Protein 1YDW (pdb70)

Structure (mmCIF, N/CA/C/O backbone):
data_1YDW
#
_entry.id   1YDW
#
_cell.length_a   58.197
_cell.length_b   107.663
_cell.length_c   129.748
_cell.angle_alpha   90.00
_cell.angle_beta   90.00
_cell.angle_gamma   90.00
#
_symmetry.space_group_name_H-M   'P 21 21 21'
#
loop_
_entity.id
_entity.type
_entity.pdbx_description
1 polymer 'AX110P-like protein'
2 water water
#
loop_
_atom_site.group_PDB
_atom_site.id
_atom_site.type_symbol
_atom_site.label_atom_id
_atom_site.label_alt_id
_atom_site.label_comp_id
_atom_site.label_asym_id
_atom_site.label_entity_id
_atom_site.label_seq_id
_atom_site.pdbx_PDB_ins_code
_atom_site.Cartn_x
_atom_site.Cartn_y
_atom_site.Cartn_z
_atom_site.occupancy
_atom_site.B_iso_or_equiv
_atom_site.auth_seq_id
_atom_site.auth_comp_id
_atom_site.auth_asym_id
_atom_site.auth_atom_id
_atom_site.pdbx_PDB_model_num
ATOM 1 N N . GLN A 1 6 ? 7.004 27.121 7.469 1.00 48.74 6 GLN A N 1
ATOM 2 C CA . GLN A 1 6 ? 8.125 26.477 6.715 1.00 48.82 6 GLN A CA 1
ATOM 3 C C . GLN A 1 6 ? 8.012 24.951 6.626 1.00 47.30 6 GLN A C 1
ATOM 4 O O . GLN A 1 6 ? 8.155 24.381 5.535 1.00 47.21 6 GLN A O 1
ATOM 10 N N . ILE A 1 7 ? 7.786 24.282 7.760 1.00 45.69 7 ILE A N 1
ATOM 11 C CA . ILE A 1 7 ? 7.482 22.813 7.754 1.00 45.50 7 ILE A CA 1
ATOM 12 C C . ILE A 1 7 ? 5.964 22.587 7.589 1.00 44.71 7 ILE A C 1
ATOM 13 O O . ILE A 1 7 ? 5.134 23.228 8.262 1.00 42.84 7 ILE A O 1
ATOM 18 N N . ARG A 1 8 ? 5.637 21.711 6.637 1.00 44.69 8 ARG A N 1
ATOM 19 C CA . ARG A 1 8 ? 4.311 21.642 6.019 1.00 44.29 8 ARG A CA 1
ATOM 20 C C . ARG A 1 8 ? 3.587 20.526 6.696 1.00 40.73 8 ARG A C 1
ATOM 21 O O . ARG A 1 8 ? 3.979 19.360 6.557 1.00 40.95 8 ARG A O 1
ATOM 29 N N . ILE A 1 9 ? 2.570 20.867 7.477 1.00 38.36 9 ILE A N 1
ATOM 30 C CA . ILE A 1 9 ? 1.966 19.846 8.356 1.00 38.14 9 ILE A CA 1
ATOM 31 C C . ILE A 1 9 ? 0.532 19.501 8.010 1.00 37.92 9 ILE A C 1
ATOM 32 O O . ILE A 1 9 ? -0.301 20.383 7.689 1.00 36.82 9 ILE A O 1
ATOM 37 N N . GLY A 1 10 ? 0.260 18.202 8.078 1.00 38.11 10 GLY A N 1
ATOM 38 C CA . GLY A 1 10 ? -1.057 17.684 7.770 1.00 38.49 10 GLY A CA 1
ATOM 39 C C . GLY A 1 10 ? -1.773 17.073 8.952 1.00 38.72 10 GLY A C 1
ATOM 40 O O . GLY A 1 10 ? -1.298 16.097 9.536 1.00 41.91 10 GLY A O 1
ATOM 41 N N . VAL A 1 11 ? -2.938 17.620 9.266 1.00 35.87 11 VAL A N 1
ATOM 42 C CA . VAL A 1 11 ? -3.801 17.086 10.323 1.00 32.91 11 VAL A CA 1
ATOM 43 C C . VAL A 1 11 ? -4.596 15.877 9.841 1.00 32.31 11 VAL A C 1
ATOM 44 O O . VAL A 1 11 ? -5.686 15.999 9.277 1.00 31.95 11 VAL A O 1
ATOM 56 N N . GLY A 1 13 ? -7.228 13.857 10.554 1.00 38.01 13 GLY A N 1
ATOM 57 C CA . GLY A 1 13 ? -8.370 13.525 11.411 1.00 37.76 13 GLY A CA 1
ATOM 58 C C . GLY A 1 13 ? -8.865 14.795 12.037 1.00 37.53 13 GLY A C 1
ATOM 59 O O . GLY A 1 13 ? -8.081 15.633 12.470 1.00 38.07 13 GLY A O 1
ATOM 60 N N . CYS A 1 14 ? -10.165 14.976 12.057 1.00 37.84 14 CYS A N 1
ATOM 61 C CA . CYS A 1 14 ? -10.678 16.234 12.555 1.00 40.26 14 CYS A CA 1
ATOM 62 C C . CYS A 1 14 ? -11.188 16.077 13.992 1.00 39.84 14 CYS A C 1
ATOM 63 O O . CYS A 1 14 ? -12.381 16.137 14.258 1.00 39.50 14 CYS A O 1
ATOM 66 N N . ALA A 1 15 ? -10.232 15.826 14.896 1.00 38.63 15 ALA A N 1
ATOM 67 C CA . ALA A 1 15 ? -10.447 15.647 16.324 1.00 34.58 15 ALA A CA 1
ATOM 68 C C . ALA A 1 15 ? -10.690 16.999 17.014 1.00 32.88 15 ALA A C 1
ATOM 69 O O . ALA A 1 15 ? -10.118 18.027 16.647 1.00 33.19 15 ALA A O 1
ATOM 71 N N . ASP A 1 16 ? -11.526 17.003 18.032 1.00 31.12 16 ASP A N 1
ATOM 72 C CA . ASP A 1 16 ? -11.655 18.214 18.845 1.00 30.87 16 ASP A CA 1
ATOM 73 C C . ASP A 1 16 ? -10.276 18.661 19.389 1.00 28.95 16 ASP A C 1
ATOM 74 O O . ASP A 1 16 ? -9.988 19.847 19.531 1.00 26.48 16 ASP A O 1
ATOM 79 N N . ILE A 1 17 ? -9.402 17.709 19.667 1.00 30.33 17 ILE A N 1
ATOM 80 C CA . ILE A 1 17 ? -8.076 18.143 20.110 1.00 32.73 17 ILE A CA 1
ATOM 81 C C . ILE A 1 17 ? -7.231 18.781 19.022 1.00 33.67 17 ILE A C 1
ATOM 82 O O . ILE A 1 17 ? -6.275 19.491 19.325 1.00 37.04 17 ILE A O 1
ATOM 87 N N . ALA A 1 18 ? -7.602 18.605 17.761 1.00 34.13 18 ALA A N 1
ATOM 88 C CA . ALA A 1 18 ? -6.854 19.275 16.691 1.00 33.26 18 ALA A CA 1
ATOM 89 C C . ALA A 1 18 ? -7.061 20.768 16.702 1.00 31.84 18 ALA A C 1
ATOM 90 O O . ALA A 1 18 ? -6.276 21.497 16.087 1.00 33.13 18 ALA A O 1
ATOM 92 N N . ARG A 1 19 ? -8.118 21.237 17.361 1.00 28.72 19 ARG A N 1
ATOM 93 C CA . ARG A 1 19 ? -8.347 22.671 17.415 1.00 29.88 19 ARG A CA 1
ATOM 94 C C . ARG A 1 19 ? -7.244 23.398 18.197 1.00 31.33 19 ARG A C 1
ATOM 95 O O . ARG A 1 19 ? -6.909 24.537 17.889 1.00 34.99 19 ARG A O 1
ATOM 103 N N . LYS A 1 20 ? -6.696 22.776 19.233 1.00 30.33 20 LYS A N 1
ATOM 104 C CA . LYS A 1 20 ? -5.666 23.459 20.043 1.00 29.39 20 LYS A CA 1
ATOM 105 C C . LYS A 1 20 ? -4.311 23.168 19.407 1.00 27.23 20 LYS A C 1
ATOM 106 O O . LYS A 1 20 ? -3.408 24.015 19.399 1.00 24.03 20 LYS A O 1
ATOM 112 N N . VAL A 1 21 ? -4.168 21.982 18.826 1.00 25.97 21 VAL A N 1
ATOM 113 C CA . VAL A 1 21 ? -2.942 21.782 18.067 1.00 27.51 21 VAL A CA 1
ATOM 114 C C . VAL A 1 21 ? -2.770 22.642 16.780 1.00 28.14 21 VAL A C 1
ATOM 115 O O . VAL A 1 21 ? -1.652 23.016 16.459 1.00 28.93 21 VAL A O 1
ATOM 119 N N . SER A 1 22 ? -3.853 22.997 16.097 1.00 27.81 22 SER A N 1
ATOM 120 C CA . SER A 1 22 ? -3.767 23.899 14.938 1.00 27.94 22 SER A CA 1
ATOM 121 C C . SER A 1 22 ? -3.195 25.215 15.360 1.00 31.25 22 SER A C 1
ATOM 122 O O . SER A 1 22 ? -2.259 25.730 14.689 1.00 33.77 22 SER A O 1
ATOM 125 N N . ARG A 1 23 ? -3.719 25.759 16.475 1.00 31.50 23 ARG A N 1
ATOM 126 C CA . ARG A 1 23 ? -3.068 26.910 17.122 1.00 31.88 23 ARG A CA 1
ATOM 127 C C . ARG A 1 23 ? -1.580 26.655 17.473 1.00 30.41 23 ARG A C 1
ATOM 128 O O . ARG A 1 23 ? -0.744 27.552 17.311 1.00 27.34 23 ARG A O 1
ATOM 136 N N . ALA A 1 24 ? -1.251 25.438 17.918 1.00 32.80 24 ALA A N 1
ATOM 137 C CA . ALA A 1 24 ? 0.160 25.116 18.257 1.00 35.16 24 ALA A CA 1
ATOM 138 C C . ALA A 1 24 ? 0.975 25.368 16.996 1.00 37.09 24 ALA A C 1
ATOM 139 O O . ALA A 1 24 ? 1.710 26.334 16.916 1.00 39.12 24 ALA A O 1
ATOM 141 N N . ILE A 1 25 ? 0.794 24.495 16.007 1.00 37.71 25 ILE A N 1
ATOM 142 C CA . ILE A 1 25 ? 1.268 24.700 14.655 1.00 36.80 25 ILE A CA 1
ATOM 143 C C . ILE A 1 25 ? 1.258 26.171 14.244 1.00 38.44 25 ILE A C 1
ATOM 144 O O . ILE A 1 25 ? 2.302 26.720 13.935 1.00 38.87 25 ILE A O 1
ATOM 149 N N . HIS A 1 26 ? 0.103 26.824 14.260 1.00 39.58 26 HIS A N 1
ATOM 150 C CA . HIS A 1 26 ? 0.077 28.222 13.854 1.00 41.86 26 HIS A CA 1
ATOM 151 C C . HIS A 1 26 ? 1.229 29.034 14.471 1.00 42.83 26 HIS A C 1
ATOM 152 O O . HIS A 1 26 ? 2.117 29.529 13.772 1.00 43.23 26 HIS A O 1
ATOM 159 N N . LEU A 1 27 ? 1.213 29.120 15.795 1.00 43.84 27 LEU A N 1
ATOM 160 C CA . LEU A 1 27 ? 2.165 29.895 16.584 1.00 42.88 27 LEU A CA 1
ATOM 161 C C . LEU A 1 27 ? 3.612 29.399 16.493 1.00 42.53 27 LEU A C 1
ATOM 162 O O . LEU A 1 27 ? 4.555 30.134 16.802 1.00 42.09 27 LEU A O 1
ATOM 167 N N . ALA A 1 28 ? 3.800 28.149 16.102 1.00 41.96 28 ALA A N 1
ATOM 168 C CA . ALA A 1 28 ? 5.138 27.633 16.007 1.00 43.74 28 ALA A CA 1
ATOM 169 C C . ALA A 1 28 ? 5.780 28.268 14.748 1.00 47.52 28 ALA A C 1
ATOM 170 O O . ALA A 1 28 ? 5.303 28.048 13.613 1.00 50.62 28 ALA A O 1
ATOM 172 N N . PRO A 1 29 ? 6.850 29.072 14.934 1.00 47.91 29 PRO A N 1
ATOM 173 C CA . PRO A 1 29 ? 7.325 29.900 13.813 1.00 47.73 29 PRO A CA 1
ATOM 174 C C . PRO A 1 29 ? 7.938 29.107 12.677 1.00 46.06 29 PRO A C 1
ATOM 175 O O . PRO A 1 29 ? 7.948 29.607 11.564 1.00 47.48 29 PRO A O 1
ATOM 179 N N . ASN A 1 30 ? 8.458 27.909 12.952 1.00 43.68 30 ASN A N 1
ATOM 180 C CA . ASN A 1 30 ? 9.099 27.077 11.912 1.00 40.83 30 ASN A CA 1
ATOM 181 C C . ASN A 1 30 ? 8.150 26.034 11.340 1.00 39.82 30 ASN A C 1
ATOM 182 O O . ASN A 1 30 ? 8.581 24.975 10.873 1.00 37.58 30 ASN A O 1
ATOM 187 N N . ALA A 1 31 ? 6.851 26.314 11.420 1.00 40.64 31 ALA A N 1
ATOM 188 C CA . ALA A 1 31 ? 5.877 25.364 10.924 1.00 40.88 31 ALA A CA 1
ATOM 189 C C . ALA A 1 31 ? 4.641 26.032 10.468 1.00 41.35 31 ALA A C 1
ATOM 190 O O . ALA A 1 31 ? 4.242 27.122 10.945 1.00 40.87 31 ALA A O 1
ATOM 192 N N . THR A 1 32 ? 4.010 25.311 9.557 1.00 42.30 32 THR A N 1
ATOM 193 C CA . THR A 1 32 ? 2.804 25.783 8.918 1.00 42.56 32 THR A CA 1
ATOM 194 C C . THR A 1 32 ? 1.800 24.660 8.709 1.00 40.77 32 THR A C 1
ATOM 195 O O . THR A 1 32 ? 2.158 23.491 8.515 1.00 40.07 32 THR A O 1
ATOM 199 N N . ILE A 1 33 ? 0.539 25.054 8.741 1.00 41.53 33 ILE A N 1
ATOM 200 C CA . ILE A 1 33 ? -0.602 24.162 8.585 1.00 43.32 33 ILE A CA 1
ATOM 201 C C . ILE A 1 33 ? -0.907 24.006 7.049 1.00 45.77 33 ILE A C 1
ATOM 202 O O . ILE A 1 33 ? -1.306 24.940 6.370 1.00 45.73 33 ILE A O 1
ATOM 207 N N . SER A 1 34 ? -0.672 22.829 6.494 1.00 47.17 34 SER A N 1
ATOM 208 C CA . SER A 1 34 ? -0.683 22.703 5.048 1.00 49.12 34 SER A CA 1
ATOM 209 C C . SER A 1 34 ? -1.800 21.815 4.495 1.00 51.10 34 SER A C 1
ATOM 210 O O . SER A 1 34 ? -2.407 22.158 3.489 1.00 52.70 34 SER A O 1
ATOM 213 N N . GLY A 1 35 ? -2.045 20.672 5.137 1.00 50.84 35 GLY A N 1
ATOM 214 C CA . GLY A 1 35 ? -3.171 19.805 4.810 1.00 49.85 35 GLY A CA 1
ATOM 215 C C . GLY A 1 35 ? -3.954 19.382 6.049 1.00 49.29 35 GLY A C 1
ATOM 216 O O . GLY A 1 35 ? -3.413 19.372 7.157 1.00 49.36 35 GLY A O 1
ATOM 217 N N . VAL A 1 36 ? -5.234 19.055 5.857 1.00 48.13 36 VAL A N 1
ATOM 218 C CA . VAL A 1 36 ? -6.131 18.527 6.901 1.00 45.78 36 VAL A CA 1
ATOM 219 C C . VAL A 1 36 ? -7.136 17.620 6.245 1.00 45.59 36 VAL A C 1
ATOM 220 O O . VAL A 1 36 ? -7.921 18.079 5.439 1.00 47.63 36 VAL A O 1
ATOM 224 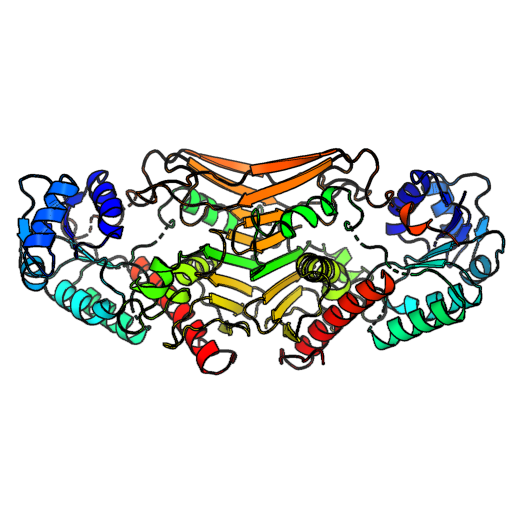N N . ALA A 1 37 ? -7.102 16.334 6.567 1.00 44.66 37 ALA A N 1
ATOM 225 C CA . ALA A 1 37 ? -8.125 15.396 6.101 1.00 43.84 37 ALA A CA 1
ATOM 226 C C . ALA A 1 37 ? -9.150 14.995 7.176 1.00 44.65 37 ALA A C 1
ATOM 227 O O . ALA A 1 37 ? -8.886 15.044 8.385 1.00 46.19 37 ALA A O 1
ATOM 229 N N . SER A 1 38 ? -10.332 14.604 6.710 1.00 43.96 38 SER A N 1
ATOM 230 C CA . SER A 1 38 ? -11.314 13.914 7.526 1.00 41.98 38 SER A CA 1
ATOM 231 C C . SER A 1 38 ? -11.769 12.659 6.774 1.00 43.90 38 SER A C 1
ATOM 232 O O . SER A 1 38 ? -11.343 12.434 5.626 1.00 43.66 38 SER A O 1
ATOM 235 N N . ARG A 1 39 ? -12.613 11.833 7.402 1.00 44.52 39 ARG A N 1
ATOM 236 C CA . ARG A 1 39 ? -13.282 10.758 6.663 1.00 44.97 39 ARG A CA 1
ATOM 237 C C . ARG A 1 39 ? -14.390 11.261 5.689 1.00 45.57 39 ARG A C 1
ATOM 238 O O . ARG A 1 39 ? -14.775 10.537 4.777 1.00 44.89 39 ARG A O 1
ATOM 246 N N . SER A 1 40 ? -14.853 12.498 5.868 1.00 45.76 40 SER A N 1
ATOM 247 C CA . SER A 1 40 ? -15.744 13.151 4.931 1.00 49.19 40 SER A CA 1
ATOM 248 C C . SER A 1 40 ? -15.243 14.571 4.674 1.00 52.80 40 SER A C 1
ATOM 249 O O . SER A 1 40 ? -15.009 15.312 5.657 1.00 54.50 40 SER A O 1
ATOM 252 N N . LEU A 1 41 ? -15.119 15.000 3.404 1.00 53.85 41 LEU A N 1
ATOM 253 C CA . LEU A 1 41 ? -14.685 16.403 3.170 1.00 54.58 41 LEU A CA 1
ATOM 254 C C . LEU A 1 41 ? -15.749 17.417 3.585 1.00 53.94 41 LEU A C 1
ATOM 255 O O . LEU A 1 41 ? -15.480 18.605 3.681 1.00 53.74 41 LEU A O 1
ATOM 260 N N . GLU A 1 42 ? -16.944 16.904 3.839 1.00 53.65 42 GLU A N 1
ATOM 261 C CA . GLU A 1 42 ? -17.988 17.569 4.600 1.00 55.21 42 GLU A CA 1
ATOM 262 C C . GLU A 1 42 ? -17.463 18.367 5.801 1.00 54.09 42 GLU A C 1
ATOM 263 O O . GLU A 1 42 ? -17.404 19.604 5.784 1.00 53.64 42 GLU A O 1
ATOM 269 N N . LYS A 1 43 ? -17.078 17.629 6.845 1.00 53.86 43 LYS A N 1
ATOM 270 C CA . LYS A 1 43 ? -16.574 18.193 8.110 1.00 53.57 43 LYS A CA 1
ATOM 271 C C . LYS A 1 43 ? -15.150 18.764 8.027 1.00 50.99 43 LYS A C 1
ATOM 272 O O . LYS A 1 43 ? -14.816 19.687 8.787 1.00 49.58 43 LYS A O 1
ATOM 278 N N . ALA A 1 44 ? -14.331 18.195 7.128 1.00 49.73 44 ALA A N 1
ATOM 279 C CA . ALA A 1 44 ? -12.986 18.718 6.783 1.00 49.34 44 ALA A CA 1
ATOM 280 C C . ALA A 1 44 ? -12.997 20.178 6.393 1.00 50.68 44 ALA A C 1
ATOM 281 O O . ALA A 1 44 ? -12.153 20.938 6.878 1.00 50.76 44 ALA A O 1
ATOM 283 N N . LYS A 1 45 ? -13.964 20.553 5.539 1.00 51.75 45 LYS A N 1
ATOM 284 C CA . LYS A 1 45 ? -14.227 21.942 5.143 1.00 53.99 45 LYS A CA 1
ATOM 285 C C . LYS A 1 45 ? -14.720 22.798 6.323 1.00 53.22 45 LYS A C 1
ATOM 286 O O . LYS A 1 45 ? -14.260 23.936 6.518 1.00 51.51 45 LYS A O 1
ATOM 292 N N . ALA A 1 46 ? -15.650 22.251 7.108 1.00 54.24 46 ALA A N 1
ATOM 293 C CA . ALA A 1 46 ? -16.172 22.967 8.285 1.00 55.01 46 ALA A CA 1
ATOM 294 C C . ALA A 1 46 ? -15.107 23.115 9.406 1.00 54.68 46 ALA A C 1
ATOM 295 O O . ALA A 1 46 ? -14.984 24.197 10.038 1.00 53.52 46 ALA A O 1
ATOM 297 N N . PHE A 1 47 ? -14.324 22.052 9.625 1.00 53.27 47 PHE A N 1
ATOM 298 C CA . PHE A 1 47 ? -13.195 22.160 10.554 1.00 53.57 47 PHE A CA 1
ATOM 299 C C . PHE A 1 47 ? -12.221 23.274 10.123 1.00 53.32 47 PHE A C 1
ATOM 300 O O . PHE A 1 47 ? -11.909 24.168 10.936 1.00 52.99 47 PHE A O 1
ATOM 308 N N . ALA A 1 48 ? -11.779 23.232 8.855 1.00 52.27 48 ALA A N 1
ATOM 309 C CA . ALA A 1 48 ? -10.933 24.293 8.269 1.00 51.69 48 ALA A CA 1
ATOM 310 C C . ALA A 1 48 ? -11.533 25.681 8.375 1.00 51.79 48 ALA A C 1
ATOM 311 O O . ALA A 1 48 ? -10.815 26.632 8.670 1.00 50.67 48 ALA A O 1
ATOM 313 N N . THR A 1 49 ? -12.844 25.799 8.140 1.00 53.28 49 THR A N 1
ATOM 314 C CA . THR A 1 49 ? -13.514 27.109 8.281 1.00 55.10 49 THR A CA 1
ATOM 315 C C . THR A 1 49 ? -13.564 27.425 9.768 1.00 55.16 49 THR A C 1
ATOM 316 O O . THR A 1 49 ? -12.962 28.417 10.213 1.00 55.52 49 THR A O 1
ATOM 320 N N . ALA A 1 50 ? -14.237 26.552 10.529 1.00 53.81 50 ALA A N 1
ATOM 321 C CA . ALA A 1 50 ? -14.345 26.688 11.984 1.00 51.76 50 ALA A CA 1
ATOM 322 C C . ALA A 1 50 ? -13.034 27.122 12.636 1.00 50.44 50 ALA A C 1
ATOM 323 O O . ALA A 1 50 ? -13.028 27.963 13.538 1.00 51.08 50 ALA A O 1
ATOM 325 N N . ASN A 1 51 ? -11.913 26.577 12.178 1.00 48.62 51 ASN A N 1
ATOM 326 C CA . ASN A 1 51 ? -10.666 26.882 12.865 1.00 47.71 51 ASN A CA 1
ATOM 327 C C . ASN A 1 51 ? -9.741 27.834 12.163 1.00 47.99 51 ASN A C 1
ATOM 328 O O . ASN A 1 51 ? -8.536 27.795 12.381 1.00 45.68 51 ASN A O 1
ATOM 333 N N . ASN A 1 52 ? -10.344 28.689 11.323 1.00 49.20 52 ASN A N 1
ATOM 334 C CA . ASN A 1 52 ? -9.685 29.826 10.699 1.00 48.50 52 ASN A CA 1
ATOM 335 C C . ASN A 1 52 ? -8.475 29.338 9.919 1.00 49.33 52 ASN A C 1
ATOM 336 O O . ASN A 1 52 ? -7.380 29.851 10.036 1.00 49.56 52 ASN A O 1
ATOM 341 N N . TYR A 1 53 ? -8.665 28.327 9.088 1.00 51.51 53 TYR A N 1
ATOM 342 C CA . TYR A 1 53 ? -7.529 27.880 8.284 1.00 53.94 53 TYR A CA 1
ATOM 343 C C . TYR A 1 53 ? -7.142 28.874 7.176 1.00 56.31 53 TYR A C 1
ATOM 344 O O . TYR A 1 53 ? -7.975 29.651 6.709 1.00 57.33 53 TYR A O 1
ATOM 353 N N . PRO A 1 54 ? -5.870 28.858 6.755 1.00 58.24 54 PRO A N 1
ATOM 354 C CA . PRO A 1 54 ? -5.541 29.753 5.662 1.00 59.82 54 PRO A CA 1
ATOM 355 C C . PRO A 1 54 ? -6.068 29.190 4.334 1.00 61.16 54 PRO A C 1
ATOM 356 O O . PRO A 1 54 ? -6.541 28.031 4.263 1.00 61.12 54 PRO A O 1
ATOM 360 N N . GLU A 1 55 ? -5.969 30.022 3.301 1.00 61.38 55 GLU A N 1
ATOM 361 C CA . GLU A 1 55 ? -6.601 29.792 2.019 1.00 61.37 55 GLU A CA 1
ATOM 362 C C . GLU A 1 55 ? -5.979 28.573 1.385 1.00 60.31 55 GLU A C 1
ATOM 363 O O . GLU A 1 55 ? -6.690 27.617 1.061 1.00 59.57 55 GLU A O 1
ATOM 369 N N . SER A 1 56 ? -4.650 28.578 1.291 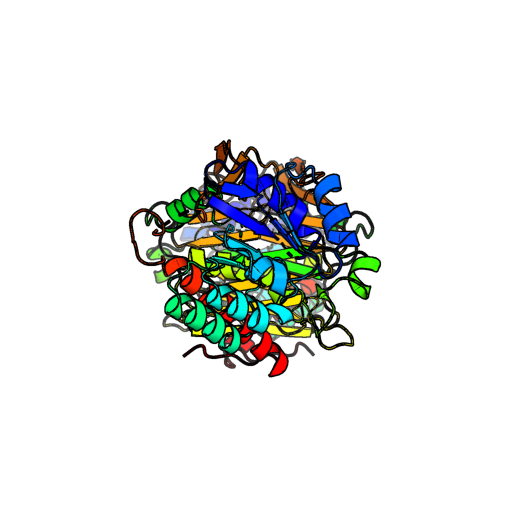1.00 59.42 56 SER A N 1
ATOM 370 C CA . SER A 1 56 ? -3.927 27.531 0.591 1.00 60.00 56 SER A CA 1
ATOM 371 C C . SER A 1 56 ? -3.962 26.119 1.223 1.00 60.42 56 SER A C 1
ATOM 372 O O . SER A 1 56 ? -3.286 25.206 0.713 1.00 60.62 56 SER A O 1
ATOM 375 N N . THR A 1 57 ? -4.749 25.923 2.295 1.00 59.42 57 THR A N 1
ATOM 376 C CA . THR A 1 57 ? -4.799 24.621 2.992 1.00 57.55 57 THR A CA 1
ATOM 377 C C . THR A 1 57 ? -5.502 23.515 2.200 1.00 55.32 57 THR A C 1
ATOM 378 O O . THR A 1 57 ? -6.691 23.566 1.938 1.00 54.00 57 THR A O 1
ATOM 382 N N . LYS A 1 58 ? -4.723 22.506 1.866 1.00 54.13 58 LYS A N 1
ATOM 383 C CA . LYS A 1 58 ? -5.165 21.366 1.113 1.00 55.00 58 LYS A CA 1
ATOM 384 C C . LYS A 1 58 ? -6.204 20.540 1.914 1.00 53.54 58 LYS A C 1
ATOM 385 O O . LYS A 1 58 ? -5.865 19.699 2.765 1.00 53.44 58 LYS A O 1
ATOM 391 N N . ILE A 1 59 ? -7.478 20.787 1.620 1.00 50.51 59 ILE A N 1
ATOM 392 C CA . ILE A 1 59 ? -8.575 20.030 2.217 1.00 46.51 59 ILE A CA 1
ATOM 393 C C . ILE A 1 59 ? -8.741 18.713 1.490 1.00 47.28 59 ILE A C 1
ATOM 394 O O . ILE A 1 59 ? -8.975 18.711 0.289 1.00 50.01 59 ILE A O 1
ATOM 399 N N . HIS A 1 60 ? -8.633 17.607 2.215 1.00 45.94 60 HIS A N 1
ATOM 400 C CA . HIS A 1 60 ? -8.809 16.277 1.668 1.00 45.89 60 HIS A CA 1
ATOM 401 C C . HIS A 1 60 ? -10.008 15.535 2.297 1.00 46.11 60 HIS A C 1
ATOM 402 O O . HIS A 1 60 ? -10.339 15.733 3.478 1.00 45.09 60 HIS A O 1
ATOM 409 N N . GLY A 1 61 ? -10.606 14.634 1.513 1.00 44.69 61 GLY A N 1
ATOM 410 C CA . GLY A 1 61 ? -11.698 13.798 1.983 1.00 42.22 61 GLY A CA 1
ATOM 411 C C . GLY A 1 61 ? -11.344 12.337 2.194 1.00 41.17 61 GLY A C 1
ATOM 412 O O . GLY A 1 61 ? -12.213 11.492 2.229 1.00 39.65 61 GLY A O 1
ATOM 413 N N . SER A 1 62 ? -10.071 12.021 2.347 1.00 42.18 62 SER A N 1
ATOM 414 C CA . SER A 1 62 ? -9.717 10.726 2.939 1.00 43.60 62 SER A CA 1
ATOM 415 C C . SER A 1 62 ? -8.386 10.810 3.680 1.00 43.27 62 SER A C 1
ATOM 416 O O . SER A 1 62 ? -7.642 11.788 3.580 1.00 41.73 62 SER A O 1
ATOM 419 N N . TYR A 1 63 ? -8.082 9.775 4.436 1.00 43.67 63 TYR A N 1
ATOM 420 C CA . TYR A 1 63 ? -6.772 9.728 5.026 1.00 44.07 63 TYR A CA 1
ATOM 421 C C . TYR A 1 63 ? -5.781 9.489 3.882 1.00 44.40 63 TYR A C 1
ATOM 422 O O . TYR A 1 63 ? -4.736 10.173 3.823 1.00 45.04 63 TYR A O 1
ATOM 431 N N . GLU A 1 64 ? -6.143 8.579 2.963 1.00 43.90 64 GLU A N 1
ATOM 432 C CA . GLU A 1 64 ? -5.308 8.242 1.803 1.00 44.29 64 GLU A CA 1
ATOM 433 C C . GLU A 1 64 ? -5.002 9.479 0.982 1.00 44.49 64 GLU A C 1
ATOM 434 O O . GLU A 1 64 ? -3.834 9.765 0.653 1.00 43.43 64 GLU A O 1
ATOM 440 N N . SER A 1 65 ? -6.036 10.262 0.715 1.00 45.90 65 SER A N 1
ATOM 441 C CA . SER A 1 65 ? -5.847 11.487 -0.053 1.00 48.56 65 SER A CA 1
ATOM 442 C C . SER A 1 65 ? -4.695 12.300 0.534 1.00 51.64 65 SER A C 1
ATOM 443 O O . SER A 1 65 ? -3.857 12.877 -0.206 1.00 53.47 65 SER A O 1
ATOM 446 N N . LEU A 1 66 ? -4.634 12.341 1.864 1.00 51.33 66 LEU A N 1
ATOM 447 C CA . LEU A 1 66 ? -3.623 13.160 2.514 1.00 50.71 66 LEU A CA 1
ATOM 448 C C . LEU A 1 66 ? -2.283 12.457 2.599 1.00 48.94 66 LEU A C 1
ATOM 449 O O . LEU A 1 66 ? -1.274 13.113 2.619 1.00 48.51 66 LEU A O 1
ATOM 454 N N . LEU A 1 67 ? -2.274 11.130 2.622 1.00 48.43 67 LEU A N 1
ATOM 455 C CA . LEU A 1 67 ? -1.025 10.383 2.618 1.00 49.35 67 LEU A CA 1
ATOM 456 C C . LEU A 1 67 ? -0.257 10.434 1.279 1.00 51.90 67 LEU A C 1
ATOM 457 O O . LEU A 1 67 ? 0.944 10.081 1.223 1.00 52.64 67 LEU A O 1
ATOM 462 N N . GLU A 1 68 ? -0.942 10.876 0.217 1.00 51.97 68 GLU A N 1
ATOM 463 C CA . GLU A 1 68 ? -0.339 10.971 -1.114 1.00 50.83 68 GLU A CA 1
ATOM 464 C C . GLU A 1 68 ? -0.018 12.393 -1.479 1.00 49.66 68 GLU A C 1
ATOM 465 O O . GLU A 1 68 ? 0.703 12.657 -2.449 1.00 50.04 68 GLU A O 1
ATOM 471 N N . ASP A 1 69 ? -0.555 13.336 -0.738 1.00 47.47 69 ASP A N 1
ATOM 472 C CA . ASP A 1 69 ? -0.215 14.692 -1.096 1.00 46.67 69 ASP A CA 1
ATOM 473 C C . ASP A 1 69 ? 1.321 14.801 -0.929 1.00 48.75 69 ASP A C 1
ATOM 474 O O . ASP A 1 69 ? 1.860 14.392 0.102 1.00 50.71 69 ASP A O 1
ATOM 479 N N . PRO A 1 70 ? 2.050 15.253 -1.969 1.00 49.04 70 PRO A N 1
ATOM 480 C CA . PRO A 1 70 ? 3.513 15.227 -1.755 1.00 47.92 70 PRO A CA 1
ATOM 481 C C . PRO A 1 70 ? 4.064 16.574 -1.297 1.00 47.28 70 PRO A C 1
ATOM 482 O O . PRO A 1 70 ? 5.276 16.715 -1.115 1.00 47.04 70 PRO A O 1
ATOM 486 N N . GLU A 1 71 ? 3.187 17.558 -1.125 1.00 46.09 71 GLU A N 1
ATOM 487 C CA . GLU A 1 71 ? 3.626 18.859 -0.638 1.00 46.99 71 GLU A CA 1
ATOM 488 C C . GLU A 1 71 ? 3.494 18.943 0.918 1.00 46.18 71 GLU A C 1
ATOM 489 O O . GLU A 1 71 ? 3.419 20.057 1.476 1.00 46.04 71 GLU A O 1
ATOM 495 N N . ILE A 1 72 ? 3.461 17.765 1.573 1.00 42.98 72 ILE A N 1
ATOM 496 C CA . ILE A 1 72 ? 3.278 17.600 3.029 1.00 43.43 72 ILE A CA 1
ATOM 497 C C . ILE A 1 72 ? 4.437 16.798 3.611 1.00 41.43 72 ILE A C 1
ATOM 498 O O . ILE A 1 72 ? 4.531 15.603 3.322 1.00 41.19 72 ILE A O 1
ATOM 503 N N . ASP A 1 73 ? 5.285 17.418 4.444 1.00 40.55 73 ASP A N 1
ATOM 504 C CA . ASP A 1 73 ? 6.383 16.669 5.138 1.00 39.95 73 ASP A CA 1
ATOM 505 C C . ASP A 1 73 ? 5.927 15.870 6.365 1.00 37.61 73 ASP A C 1
ATOM 506 O O . ASP A 1 73 ? 6.386 14.727 6.593 1.00 36.97 73 ASP A O 1
ATOM 511 N N . ALA A 1 74 ? 5.031 16.461 7.162 1.00 34.81 74 ALA A N 1
ATOM 512 C CA . ALA A 1 74 ? 4.646 15.762 8.385 1.00 32.58 74 ALA A CA 1
ATOM 513 C C . ALA A 1 74 ? 3.163 15.768 8.782 1.00 29.50 74 ALA A C 1
ATOM 514 O O . ALA A 1 74 ? 2.402 16.696 8.489 1.00 29.78 74 ALA A O 1
ATOM 516 N N . LEU A 1 75 ? 2.759 14.707 9.455 1.00 27.60 75 LEU A N 1
ATOM 517 C CA . LEU A 1 75 ? 1.381 14.572 9.944 1.00 25.92 75 LEU A CA 1
ATOM 518 C C . LEU A 1 75 ? 1.244 14.654 11.516 1.00 27.57 75 LEU A C 1
ATOM 519 O O . LEU A 1 75 ? 2.000 13.953 12.253 1.00 25.54 75 LEU A O 1
ATOM 524 N N . TYR A 1 76 ? 0.352 15.530 12.018 1.00 25.67 76 TYR A N 1
ATOM 525 C CA . TYR A 1 76 ? -0.221 15.353 13.370 1.00 26.03 76 TYR A CA 1
ATOM 526 C C . TYR A 1 76 ? -1.288 14.323 13.207 1.00 26.82 76 TYR A C 1
ATOM 527 O O . TYR A 1 76 ? -2.146 14.492 12.355 1.00 32.20 76 TYR A O 1
ATOM 536 N N . VAL A 1 77 ? -1.282 13.288 14.021 1.00 23.82 77 VAL A N 1
ATOM 537 C CA . VAL A 1 77 ? -2.265 12.205 13.963 1.00 23.22 77 VAL A CA 1
ATOM 538 C C . VAL A 1 77 ? -3.128 12.060 15.297 1.00 23.82 77 VAL A C 1
ATOM 539 O O . VAL A 1 77 ? -2.806 11.258 16.178 1.00 22.03 77 VAL A O 1
ATOM 543 N N . PRO A 1 78 ? -4.219 12.826 15.435 1.00 23.23 78 PRO A N 1
ATOM 544 C CA . PRO A 1 78 ? -5.140 12.674 16.577 1.00 23.55 78 PRO A CA 1
ATOM 545 C C . PRO A 1 78 ? -6.189 11.598 16.443 1.00 25.47 78 PRO A C 1
ATOM 546 O O . PRO A 1 78 ? -7.336 11.839 16.737 1.00 26.07 78 PRO A O 1
ATOM 550 N N . LEU A 1 79 ? -5.821 10.417 16.011 1.00 25.23 79 LEU A N 1
ATOM 551 C CA . LEU A 1 79 ? -6.809 9.416 15.790 1.00 25.68 79 LEU A CA 1
ATOM 552 C C . LEU A 1 79 ? -7.001 8.587 17.043 1.00 25.74 79 LEU A C 1
ATOM 553 O O . LEU A 1 79 ? -6.056 8.470 17.824 1.00 25.15 79 LEU A O 1
ATOM 558 N N . PRO A 1 80 ? -8.185 7.940 17.192 1.00 23.93 80 PRO A N 1
ATOM 559 C CA . PRO A 1 80 ? -8.368 7.056 18.332 1.00 24.13 80 PRO A CA 1
ATOM 560 C C . PRO A 1 80 ? -7.231 6.111 18.447 1.00 25.79 80 PRO A C 1
ATOM 561 O O . PRO A 1 80 ? -6.658 5.751 17.435 1.00 28.63 80 PRO A O 1
ATOM 565 N N . THR A 1 81 ? -6.919 5.696 19.676 1.00 26.65 81 THR A N 1
ATOM 566 C CA . THR A 1 81 ? -5.735 4.908 19.970 1.00 24.59 81 THR A CA 1
ATOM 567 C C . THR A 1 81 ? -5.636 3.731 18.992 1.00 25.57 81 THR A C 1
ATOM 568 O O . THR A 1 81 ? -4.568 3.432 18.453 1.00 25.06 81 THR A O 1
ATOM 572 N N . SER A 1 82 ? -6.751 3.060 18.766 1.00 25.17 82 SER A N 1
ATOM 573 C CA . SER A 1 82 ? -6.655 1.752 18.144 1.00 27.23 82 SER A CA 1
ATOM 574 C C . SER A 1 82 ? -6.417 1.869 16.621 1.00 26.46 82 SER A C 1
ATOM 575 O O . SER A 1 82 ? -6.123 0.877 16.009 1.00 24.37 82 SER A O 1
ATOM 578 N N . LEU A 1 83 ? -6.574 3.065 16.046 1.00 25.61 83 LEU A N 1
ATOM 579 C CA . LEU A 1 83 ? -6.209 3.325 14.658 1.00 27.73 83 LEU A CA 1
ATOM 580 C C . LEU A 1 83 ? -4.730 3.673 14.414 1.00 31.20 83 LEU A C 1
ATOM 581 O O . LEU A 1 83 ? -4.300 3.966 13.294 1.00 31.63 83 LEU A O 1
ATOM 586 N N . HIS A 1 84 ? -3.937 3.690 15.468 1.00 32.52 84 HIS A N 1
ATOM 587 C CA . HIS A 1 84 ? -2.608 4.173 15.302 1.00 32.36 84 HIS A CA 1
ATOM 588 C C . HIS A 1 84 ? -1.795 3.158 14.500 1.00 31.58 84 HIS A C 1
ATOM 589 O O . HIS A 1 84 ? -1.040 3.503 13.559 1.00 30.13 84 HIS A O 1
ATOM 596 N N . VAL A 1 85 ? -2.004 1.899 14.834 1.00 30.78 85 VAL A N 1
ATOM 597 C CA . VAL A 1 85 ? -1.120 0.906 14.316 1.00 34.28 85 VAL A CA 1
ATOM 598 C C . VAL A 1 85 ? -1.177 0.848 12.778 1.00 37.30 85 VAL A C 1
ATOM 599 O O . VAL A 1 85 ? -0.111 0.729 12.147 1.00 38.40 85 VAL A O 1
ATOM 603 N N . GLU A 1 86 ? -2.391 0.993 12.210 1.00 38.08 86 GLU A N 1
ATOM 604 C CA . GLU A 1 86 ? -2.643 1.060 10.762 1.00 38.76 86 GLU A CA 1
ATOM 605 C C . GLU A 1 86 ? -2.092 2.339 10.151 1.00 39.72 86 GLU A C 1
ATOM 606 O O . GLU A 1 86 ? -1.213 2.284 9.300 1.00 41.58 86 GLU A O 1
ATOM 612 N N . TRP A 1 87 ? -2.600 3.482 10.601 1.00 39.04 87 TRP A N 1
ATOM 613 C CA . TRP A 1 87 ? -2.346 4.774 9.972 1.00 36.72 87 TRP A CA 1
ATOM 614 C C . TRP A 1 87 ? -0.980 5.328 10.215 1.00 35.83 87 TRP A C 1
ATOM 615 O O . TRP A 1 87 ? -0.540 6.215 9.490 1.00 36.10 87 TRP A O 1
ATOM 626 N N . ALA A 1 88 ? -0.292 4.802 11.226 1.00 36.39 88 ALA A N 1
ATOM 627 C CA . ALA A 1 88 ? 1.087 5.210 11.498 1.00 35.58 88 ALA A CA 1
ATOM 628 C C . ALA A 1 88 ? 2.152 4.419 10.702 1.00 35.21 88 ALA A C 1
ATOM 629 O O . ALA A 1 88 ? 3.097 5.044 10.227 1.00 34.24 88 ALA A O 1
ATOM 631 N N . ILE A 1 89 ? 2.012 3.083 10.551 1.00 36.41 89 ILE A N 1
ATOM 632 C CA . ILE A 1 89 ? 2.814 2.320 9.553 1.00 36.95 89 ILE A CA 1
ATOM 633 C C . ILE A 1 89 ? 2.637 2.994 8.174 1.00 36.92 89 ILE A C 1
ATOM 634 O O . ILE A 1 89 ? 3.640 3.351 7.548 1.00 35.66 89 ILE A O 1
ATOM 639 N N . LYS A 1 90 ? 1.370 3.248 7.772 1.00 37.39 90 LYS A N 1
ATOM 640 C CA . LYS A 1 90 ? 0.988 3.916 6.488 1.00 36.95 90 LYS A CA 1
ATOM 641 C C . LYS A 1 90 ? 1.390 5.378 6.302 1.00 38.52 90 LYS A C 1
ATOM 642 O O . LYS A 1 90 ? 1.323 5.899 5.198 1.00 41.54 90 LYS A O 1
ATOM 648 N N . ALA A 1 91 ? 1.750 6.103 7.336 1.00 37.86 91 ALA A N 1
ATOM 649 C CA . ALA A 1 91 ? 2.188 7.444 7.019 1.00 37.60 91 ALA A CA 1
ATOM 650 C C . ALA A 1 91 ? 3.699 7.408 6.759 1.00 37.43 91 ALA A C 1
ATOM 651 O O . ALA A 1 91 ? 4.261 8.328 6.135 1.00 37.03 91 ALA A O 1
ATOM 653 N N . ALA A 1 92 ? 4.341 6.341 7.219 1.00 34.73 92 ALA A N 1
ATOM 654 C CA . ALA A 1 92 ? 5.783 6.346 7.225 1.00 38.59 92 ALA A CA 1
ATOM 655 C C . ALA A 1 92 ? 6.301 5.764 5.903 1.00 39.26 92 ALA A C 1
ATOM 656 O O . ALA A 1 92 ? 7.305 6.214 5.334 1.00 36.58 92 ALA A O 1
ATOM 658 N N . GLU A 1 93 ? 5.568 4.769 5.423 1.00 41.79 93 GLU A N 1
ATOM 659 C CA . GLU A 1 93 ? 5.807 4.172 4.117 1.00 42.44 93 GLU A CA 1
ATOM 660 C C . GLU A 1 93 ? 5.592 5.194 3.031 1.00 43.68 93 GLU A C 1
ATOM 661 O O . GLU A 1 93 ? 6.248 5.127 2.007 1.00 46.86 93 GLU A O 1
ATOM 667 N N . LYS A 1 94 ? 4.724 6.177 3.267 1.00 42.51 94 LYS A N 1
ATOM 668 C CA . LYS A 1 94 ? 4.688 7.355 2.399 1.00 41.11 94 LYS A CA 1
ATOM 669 C C . LYS A 1 94 ? 5.783 8.344 2.795 1.00 39.22 94 LYS A C 1
ATOM 670 O O . LYS A 1 94 ? 5.816 9.491 2.315 1.00 36.11 94 LYS A O 1
ATOM 676 N N . GLY A 1 95 ? 6.668 7.887 3.694 1.00 39.29 95 GLY A N 1
ATOM 677 C CA . GLY A 1 95 ? 7.788 8.684 4.188 1.00 38.30 95 GLY A CA 1
ATOM 678 C C . GLY A 1 95 ? 7.385 10.026 4.775 1.00 38.86 95 GLY A C 1
ATOM 679 O O . GLY A 1 95 ? 7.989 11.064 4.485 1.00 37.11 95 GLY A O 1
ATOM 680 N N . LYS A 1 96 ? 6.361 10.036 5.621 1.00 41.72 96 LYS A N 1
ATOM 681 C CA . LYS A 1 96 ? 6.074 11.278 6.384 1.00 42.46 96 LYS A CA 1
ATOM 682 C C . LYS A 1 96 ? 6.414 11.133 7.862 1.00 40.65 96 LYS A C 1
ATOM 683 O O . LYS A 1 96 ? 6.321 10.041 8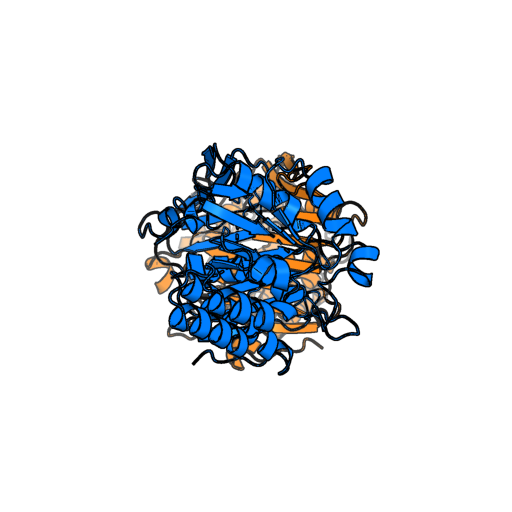.439 1.00 39.80 96 LYS A O 1
ATOM 689 N N . HIS A 1 97 ? 6.894 12.222 8.436 1.00 40.40 97 HIS A N 1
ATOM 690 C CA . HIS A 1 97 ? 7.162 12.297 9.885 1.00 40.38 97 HIS A CA 1
ATOM 691 C C . HIS A 1 97 ? 5.858 12.449 10.714 1.00 38.86 97 HIS A C 1
ATOM 692 O O . HIS A 1 97 ? 4.990 13.296 10.393 1.00 38.39 97 HIS A O 1
ATOM 699 N N . ILE A 1 98 ? 5.735 11.635 11.770 1.00 36.23 98 ILE A N 1
ATOM 700 C CA . ILE A 1 98 ? 4.536 11.609 12.611 1.00 31.71 98 ILE A CA 1
ATOM 701 C C . ILE A 1 98 ? 4.688 12.259 14.003 1.00 30.08 98 ILE A C 1
ATOM 702 O O . ILE A 1 98 ? 5.523 11.832 14.783 1.00 29.47 98 ILE A O 1
ATOM 707 N N . LEU A 1 99 ? 3.907 13.316 14.256 1.00 29.50 99 LEU A N 1
ATOM 708 C CA . LEU A 1 99 ? 3.424 13.706 15.586 1.00 26.80 99 LEU A CA 1
ATOM 709 C C . LEU A 1 99 ? 2.213 12.796 15.976 1.00 24.95 99 LEU A C 1
ATOM 710 O O . LEU A 1 99 ? 1.071 13.112 15.659 1.00 20.40 99 LEU A O 1
ATOM 715 N N . LEU A 1 100 ? 2.485 11.685 16.670 1.00 25.01 100 LEU A N 1
ATOM 716 C CA . LEU A 1 100 ? 1.442 10.745 17.120 1.00 25.32 100 LEU A CA 1
ATOM 717 C C . LEU A 1 100 ? 0.814 11.162 18.481 1.00 26.89 100 LEU A C 1
ATOM 718 O O . LEU A 1 100 ? 1.538 11.384 19.430 1.00 27.87 100 LEU A O 1
ATOM 723 N N . GLU A 1 101 ? -0.510 11.312 18.557 1.00 28.14 101 GLU A N 1
ATOM 724 C CA . GLU A 1 101 ? -1.251 11.507 19.838 1.00 28.38 101 GLU A CA 1
ATOM 725 C C . GLU A 1 101 ? -1.121 10.369 20.863 1.00 29.61 101 GLU A C 1
ATOM 726 O O . GLU A 1 101 ? -1.043 9.181 20.511 1.00 30.92 101 GLU A O 1
ATOM 732 N N . LYS A 1 102 ? -1.095 10.744 22.140 1.00 28.95 102 LYS A N 1
ATOM 733 C CA . LYS A 1 102 ? -0.899 9.764 23.213 1.00 27.88 102 LYS A CA 1
ATOM 734 C C . LYS A 1 102 ? -2.277 9.263 23.594 1.00 24.67 102 LYS A C 1
ATOM 735 O O . LYS A 1 102 ? -3.234 10.003 23.415 1.00 24.74 102 LYS A O 1
ATOM 741 N N . PRO A 1 103 ? -2.406 8.011 24.064 1.00 23.11 103 PRO A N 1
ATOM 742 C CA . PRO A 1 103 ? -1.348 7.003 24.127 1.00 24.50 103 PRO A CA 1
ATOM 743 C C . PRO A 1 103 ? -0.969 6.616 22.683 1.00 27.98 103 PRO A C 1
ATOM 744 O O . PRO A 1 103 ? -1.836 6.750 21.761 1.00 26.68 103 PRO A O 1
ATOM 748 N N . VAL A 1 104 ? 0.281 6.133 22.503 1.00 27.27 104 VAL A N 1
ATOM 749 C CA . VAL A 1 104 ? 0.801 5.836 21.174 1.00 26.03 104 VAL A CA 1
ATOM 750 C C . VAL A 1 104 ? 0.148 4.646 20.484 1.00 26.38 104 VAL A C 1
ATOM 751 O O . VAL A 1 104 ? -0.112 4.681 19.307 1.00 29.21 104 VAL A O 1
ATOM 755 N N . ALA A 1 105 ? -0.165 3.599 21.212 1.00 25.29 105 ALA A N 1
ATOM 756 C CA . ALA A 1 105 ? -0.815 2.467 20.621 1.00 23.83 105 ALA A CA 1
ATOM 757 C C . ALA A 1 105 ? -1.447 1.703 21.751 1.00 24.53 105 ALA A C 1
ATOM 758 O O . ALA A 1 105 ? -1.353 2.120 22.886 1.00 24.79 105 ALA A O 1
ATOM 768 N N . ASN A 1 107 ? -0.702 -1.245 22.822 1.00 32.89 107 ASN A N 1
ATOM 769 C CA . ASN A 1 107 ? 0.271 -2.056 23.553 1.00 33.97 107 ASN A CA 1
ATOM 770 C C . ASN A 1 107 ? 1.649 -1.885 22.932 1.00 35.09 107 ASN A C 1
ATOM 771 O O . ASN A 1 107 ? 1.775 -1.218 21.920 1.00 37.03 107 ASN A O 1
ATOM 776 N N . VAL A 1 108 ? 2.680 -2.470 23.514 1.00 37.20 108 VAL A N 1
ATOM 777 C CA . VAL A 1 108 ? 4.035 -2.098 23.092 1.00 39.22 108 VAL A CA 1
ATOM 778 C C . VAL A 1 108 ? 4.494 -2.879 21.828 1.00 38.71 108 VAL A C 1
ATOM 779 O O . VAL A 1 108 ? 5.205 -2.325 20.969 1.00 38.15 108 VAL A O 1
ATOM 783 N N . THR A 1 109 ? 4.059 -4.138 21.730 1.00 38.33 109 THR A N 1
ATOM 784 C CA . THR A 1 109 ? 4.034 -4.905 20.479 1.00 39.17 109 THR A CA 1
ATOM 785 C C . THR A 1 109 ? 3.722 -3.997 19.245 1.00 39.22 109 THR A C 1
ATOM 786 O O . THR A 1 109 ? 4.611 -3.751 18.392 1.00 39.18 109 THR A O 1
ATOM 790 N N . GLU A 1 110 ? 2.468 -3.510 19.178 1.00 37.54 110 GLU A N 1
ATOM 791 C CA . GLU A 1 110 ? 2.015 -2.489 18.227 1.00 35.26 110 GLU A CA 1
ATOM 792 C C . GLU A 1 110 ? 2.931 -1.261 18.115 1.00 36.30 110 GLU A C 1
ATOM 793 O O . GLU A 1 110 ? 3.186 -0.774 17.011 1.00 39.45 110 GLU A O 1
ATOM 799 N N . PHE A 1 111 ? 3.420 -0.710 19.217 1.00 33.60 111 PHE A N 1
ATOM 800 C CA . PHE A 1 111 ? 4.175 0.528 19.049 1.00 31.52 111 PHE A CA 1
ATOM 801 C C . PHE A 1 111 ? 5.549 0.175 18.461 1.00 32.41 111 PHE A C 1
ATOM 802 O O . PHE A 1 111 ? 6.100 0.890 17.627 1.00 30.55 111 PHE A O 1
ATOM 810 N N . ASP A 1 112 ? 6.085 -0.964 18.865 1.00 34.56 112 ASP A N 1
ATOM 811 C CA . ASP A 1 112 ? 7.323 -1.442 18.228 1.00 36.82 112 ASP A CA 1
ATOM 812 C C . ASP A 1 112 ? 7.179 -1.692 16.752 1.00 35.82 112 ASP A C 1
ATOM 813 O O . ASP A 1 112 ? 8.113 -1.376 16.016 1.00 36.44 112 ASP A O 1
ATOM 818 N N . LYS A 1 113 ? 6.008 -2.194 16.331 1.00 33.95 113 LYS A N 1
ATOM 819 C CA . LYS A 1 113 ? 5.692 -2.268 14.899 1.00 34.17 113 LYS A CA 1
ATOM 820 C C . LYS A 1 113 ? 5.651 -0.895 14.214 1.00 35.27 113 LYS A C 1
ATOM 821 O O . LYS A 1 113 ? 6.076 -0.780 13.055 1.00 36.73 113 LYS A O 1
ATOM 827 N N . ILE A 1 114 ? 5.223 0.155 14.931 1.00 34.43 114 ILE A N 1
ATOM 828 C CA . ILE A 1 114 ? 5.180 1.487 14.324 1.00 32.57 114 ILE A CA 1
ATOM 829 C C . ILE A 1 114 ? 6.555 2.064 14.341 1.00 35.80 114 ILE A C 1
ATOM 830 O O . ILE A 1 114 ? 6.843 3.014 13.638 1.00 38.75 114 ILE A O 1
ATOM 835 N N . VAL A 1 115 ? 7.431 1.559 15.178 1.00 38.02 115 VAL A N 1
ATOM 836 C CA . VAL A 1 115 ? 8.696 2.296 15.341 1.00 39.83 115 VAL A CA 1
ATOM 837 C C . VAL A 1 115 ? 9.659 1.770 14.298 1.00 39.76 115 VAL A C 1
ATOM 838 O O . VAL A 1 115 ? 10.330 2.532 13.596 1.00 38.90 115 VAL A O 1
ATOM 842 N N . ASP A 1 116 ? 9.647 0.450 14.177 1.00 39.93 116 ASP A N 1
ATOM 843 C CA . ASP A 1 116 ? 10.270 -0.246 13.078 1.00 39.95 116 ASP A CA 1
ATOM 844 C C . ASP A 1 116 ? 10.040 0.421 11.739 1.00 39.87 116 ASP A C 1
ATOM 845 O O . ASP A 1 116 ? 11.016 0.750 11.040 1.00 41.13 116 ASP A O 1
ATOM 850 N N . ALA A 1 117 ? 8.765 0.613 11.407 1.00 37.25 117 ALA A N 1
ATOM 851 C CA . ALA A 1 117 ? 8.339 1.184 10.152 1.00 35.35 117 ALA A CA 1
ATOM 852 C C . ALA A 1 117 ? 8.743 2.634 10.014 1.00 35.30 117 ALA A C 1
ATOM 853 O O . ALA A 1 117 ? 8.736 3.154 8.904 1.00 38.24 117 ALA A O 1
ATOM 855 N N . CYS A 1 118 ? 9.094 3.295 11.111 1.00 33.23 118 CYS A N 1
ATOM 856 C CA . CYS A 1 118 ? 9.617 4.676 11.061 1.00 34.02 118 CYS A CA 1
ATOM 857 C C . CYS A 1 118 ? 11.142 4.725 10.817 1.00 34.67 118 CYS A C 1
ATOM 858 O O . CYS A 1 118 ? 11.718 5.717 10.307 1.00 32.11 118 CYS A O 1
ATOM 861 N N . GLU A 1 119 ? 11.786 3.660 11.274 1.00 35.70 119 GLU A N 1
ATOM 862 C CA . GLU A 1 119 ? 13.209 3.493 11.153 1.00 38.09 119 GLU A CA 1
ATOM 863 C C . GLU A 1 119 ? 13.454 3.025 9.734 1.00 37.38 119 GLU A C 1
ATOM 864 O O . GLU A 1 119 ? 14.178 3.682 8.984 1.00 35.83 119 GLU A O 1
ATOM 870 N N . ALA A 1 120 ? 12.812 1.904 9.385 1.00 37.00 120 ALA A N 1
ATOM 871 C CA . ALA A 1 120 ? 12.779 1.394 8.016 1.00 37.01 120 ALA A CA 1
ATOM 872 C C . ALA A 1 120 ? 12.692 2.477 6.942 1.00 36.03 120 ALA A C 1
ATOM 873 O O . ALA A 1 120 ? 13.327 2.350 5.910 1.00 36.98 120 ALA A O 1
ATOM 875 N N . ASN A 1 121 ? 11.986 3.564 7.211 1.00 33.89 121 ASN A N 1
ATOM 876 C CA . ASN A 1 121 ? 11.743 4.581 6.210 1.00 31.39 121 ASN A CA 1
ATOM 877 C C . ASN A 1 121 ? 12.398 5.878 6.582 1.00 30.50 121 ASN A C 1
ATOM 878 O O . ASN A 1 121 ? 12.079 6.951 6.005 1.00 29.33 121 ASN A O 1
ATOM 883 N N . GLY A 1 122 ? 13.275 5.790 7.589 1.00 30.21 122 GLY A N 1
ATOM 884 C CA . GLY A 1 122 ? 14.079 6.916 8.064 1.00 29.95 122 GLY A CA 1
ATOM 885 C C . GLY A 1 122 ? 13.281 8.106 8.576 1.00 33.26 122 GLY A C 1
ATOM 886 O O . GLY A 1 122 ? 13.738 9.228 8.397 1.00 33.42 122 GLY A O 1
ATOM 887 N N . VAL A 1 123 ? 12.104 7.909 9.219 1.00 32.88 123 VAL A N 1
ATOM 888 C CA . VAL A 1 123 ? 11.397 9.116 9.764 1.00 34.36 123 VAL A CA 1
ATOM 889 C C . VAL A 1 123 ? 11.333 9.334 11.294 1.00 32.35 123 VAL A C 1
ATOM 890 O O . VAL A 1 123 ? 11.543 8.416 12.073 1.00 33.10 123 VAL A O 1
ATOM 894 N N . GLN A 1 124 ? 11.045 10.572 11.665 1.00 30.44 124 GLN A N 1
ATOM 895 C CA . GLN A 1 124 ? 10.954 11.040 13.053 1.00 31.26 124 GLN A CA 1
ATOM 896 C C . GLN A 1 124 ? 9.536 10.749 13.624 1.00 31.86 124 GLN A C 1
ATOM 897 O O . GLN A 1 124 ? 8.521 11.217 13.072 1.00 30.94 124 GLN A O 1
ATOM 903 N N . ILE A 1 125 ? 9.445 9.943 14.688 1.00 32.02 125 ILE A N 1
ATOM 904 C CA . ILE A 1 125 ? 8.187 9.896 15.471 1.00 30.58 125 ILE A CA 1
ATOM 905 C C . ILE A 1 125 ? 8.299 10.540 16.853 1.00 30.65 125 ILE A C 1
ATOM 906 O O . ILE A 1 125 ? 9.360 10.548 17.452 1.00 31.62 125 ILE A O 1
ATOM 919 N N . ASP A 1 127 ? 5.331 11.425 20.238 1.00 24.30 127 ASP A N 1
ATOM 920 C CA . ASP A 1 127 ? 3.965 11.439 20.783 1.00 22.73 127 ASP A CA 1
ATOM 921 C C . ASP A 1 127 ? 3.575 12.833 21.136 1.00 22.30 127 ASP A C 1
ATOM 922 O O . ASP A 1 127 ? 4.427 13.681 21.254 1.00 21.74 127 ASP A O 1
ATOM 927 N N . GLY A 1 128 ? 2.276 13.095 21.246 1.00 22.59 128 GLY A N 1
ATOM 928 C CA . GLY A 1 128 ? 1.825 14.425 21.559 1.00 21.99 128 GLY A CA 1
ATOM 929 C C . GLY A 1 128 ? 1.737 14.835 23.041 1.00 23.39 128 GLY A C 1
ATOM 930 O O . GLY A 1 128 ? 0.963 15.763 23.371 1.00 22.12 128 GLY A O 1
ATOM 931 N N . THR A 1 129 ? 2.527 14.211 23.931 1.00 23.38 129 THR A N 1
ATOM 932 C CA . THR A 1 129 ? 2.624 14.707 25.316 1.00 22.82 129 THR A CA 1
ATOM 933 C C . THR A 1 129 ? 3.080 16.167 25.366 1.00 21.30 129 THR A C 1
ATOM 934 O O . THR A 1 129 ? 4.230 16.504 25.117 1.00 20.55 129 THR A O 1
ATOM 946 N N . TRP A 1 131 ? 3.397 18.483 27.805 1.00 20.17 131 TRP A N 1
ATOM 947 C CA . TRP A 1 131 ? 3.842 19.297 28.990 1.00 17.79 131 TRP A CA 1
ATOM 948 C C . TRP A 1 131 ? 5.351 19.248 29.169 1.00 18.00 131 TRP A C 1
ATOM 949 O O . TRP A 1 131 ? 5.968 20.202 29.676 1.00 16.23 131 TRP A O 1
ATOM 960 N N . VAL A 1 132 ? 5.941 18.136 28.712 1.00 16.72 132 VAL A N 1
ATOM 961 C CA . VAL A 1 132 ? 7.371 17.945 28.814 1.00 17.20 132 VAL A CA 1
ATOM 962 C C . VAL A 1 132 ? 8.112 18.906 27.939 1.00 19.39 132 VAL A C 1
ATOM 963 O O . VAL A 1 132 ? 9.353 18.880 27.997 1.00 16.91 132 VAL A O 1
ATOM 967 N N . HIS A 1 133 ? 7.381 19.684 27.101 1.00 19.36 133 HIS A N 1
ATOM 968 C CA . HIS A 1 133 ? 8.005 20.777 26.340 1.00 22.37 133 HIS A CA 1
ATOM 969 C C . HIS A 1 133 ? 7.814 22.130 26.952 1.00 23.94 133 HIS A C 1
ATOM 970 O O . HIS A 1 133 ? 8.456 23.078 26.490 1.00 25.87 133 HIS A O 1
ATOM 977 N N . ASN A 1 134 ? 6.945 22.273 27.952 1.00 24.50 134 ASN A N 1
ATOM 978 C CA . ASN A 1 134 ? 6.967 23.505 28.773 1.00 24.19 134 ASN A CA 1
ATOM 979 C C . ASN A 1 134 ? 8.416 23.839 29.285 1.00 24.86 134 ASN A C 1
ATOM 980 O O . ASN A 1 134 ? 9.166 22.942 29.710 1.00 22.29 134 ASN A O 1
ATOM 985 N N . PRO A 1 135 ? 8.843 25.112 29.142 1.00 27.32 135 PRO A N 1
ATOM 986 C CA . PRO A 1 135 ? 10.153 25.572 29.649 1.00 29.14 135 PRO A CA 1
ATOM 987 C C . PRO A 1 135 ? 10.349 25.189 31.143 1.00 32.02 135 PRO A C 1
ATOM 988 O O . PRO A 1 135 ? 11.435 24.661 31.484 1.00 35.04 135 PRO A O 1
ATOM 992 N N . ARG A 1 136 ? 9.306 25.398 31.992 1.00 28.26 136 ARG A N 1
ATOM 993 C CA . ARG A 1 136 ? 9.262 24.881 33.374 1.00 26.66 136 ARG A CA 1
ATOM 994 C C . ARG A 1 136 ? 9.847 23.508 33.517 1.00 26.63 136 ARG A C 1
ATOM 995 O O . ARG A 1 136 ? 10.350 23.177 34.578 1.00 26.39 136 ARG A O 1
ATOM 1003 N N . THR A 1 137 ? 9.756 22.692 32.475 1.00 26.11 137 THR A N 1
ATOM 1004 C CA . THR A 1 137 ? 10.050 21.291 32.666 1.00 28.39 137 THR A CA 1
ATOM 1005 C C . THR A 1 137 ? 11.550 21.052 32.685 1.00 30.31 137 THR A C 1
ATOM 1006 O O . THR A 1 137 ? 12.012 20.027 33.192 1.00 30.98 137 THR A O 1
ATOM 1010 N N . ALA A 1 138 ? 12.297 22.002 32.130 1.00 31.41 138 ALA A N 1
ATOM 1011 C CA . ALA A 1 138 ? 13.774 21.960 32.190 1.00 32.36 138 ALA A CA 1
ATOM 1012 C C . ALA A 1 138 ? 14.324 22.320 33.604 1.00 31.23 138 ALA A C 1
ATOM 1013 O O . ALA A 1 138 ? 15.130 21.561 34.136 1.00 28.88 138 ALA A O 1
ATOM 1015 N N . LEU A 1 139 ? 13.885 23.470 34.161 1.00 30.87 139 LEU A N 1
ATOM 1016 C CA . LEU A 1 139 ? 14.305 23.945 35.486 1.00 31.91 139 LEU A CA 1
ATOM 1017 C C . LEU A 1 139 ? 13.372 23.253 36.425 1.00 36.51 139 LEU A C 1
ATOM 1018 O O . LEU A 1 139 ? 12.360 23.831 36.810 1.00 39.32 139 LEU A O 1
ATOM 1023 N N . LEU A 1 140 ? 13.714 22.015 36.774 1.00 36.32 140 LEU A N 1
ATOM 1024 C CA . LEU A 1 140 ? 12.789 21.106 37.373 1.00 35.89 140 LEU A CA 1
ATOM 1025 C C . LEU A 1 140 ? 13.342 19.749 37.085 1.00 38.38 140 LEU A C 1
ATOM 1026 O O . LEU A 1 140 ? 13.385 18.886 37.961 1.00 41.61 140 LEU A O 1
ATOM 1031 N N . LYS A 1 141 ? 13.807 19.536 35.867 1.00 40.39 141 LYS A N 1
ATOM 1032 C CA . LYS A 1 141 ? 14.665 18.398 35.631 1.00 41.32 141 LYS A CA 1
ATOM 1033 C C . LYS A 1 141 ? 15.915 18.834 36.327 1.00 40.77 141 LYS A C 1
ATOM 1034 O O . LYS A 1 141 ? 16.593 18.033 36.922 1.00 41.57 141 LYS A O 1
ATOM 1040 N N . GLU A 1 142 ? 16.176 20.131 36.290 1.00 40.97 142 GLU A N 1
ATOM 1041 C CA . GLU A 1 142 ? 17.371 20.708 36.875 1.00 42.93 142 GLU A CA 1
ATOM 1042 C C . GLU A 1 142 ? 17.335 20.739 38.414 1.00 42.71 142 GLU A C 1
ATOM 1043 O O . GLU A 1 142 ? 18.327 20.372 39.078 1.00 40.45 142 GLU A O 1
ATOM 1049 N N . PHE A 1 143 ? 16.198 21.182 38.975 1.00 42.06 143 PHE A N 1
ATOM 1050 C CA . PHE A 1 143 ? 15.980 21.073 40.420 1.00 39.54 143 PHE A CA 1
ATOM 1051 C C . PHE A 1 143 ? 16.101 19.646 40.964 1.00 37.15 143 PHE A C 1
ATOM 1052 O O . PHE A 1 143 ? 16.602 19.489 42.040 1.00 38.46 143 PHE A O 1
ATOM 1060 N N . LEU A 1 144 ? 15.681 18.627 40.218 1.00 35.18 144 LEU A N 1
ATOM 1061 C CA . LEU A 1 144 ? 15.778 17.212 40.621 1.00 33.33 144 LEU A CA 1
ATOM 1062 C C . LEU A 1 144 ? 17.105 16.618 40.294 1.00 34.89 144 LEU A C 1
ATOM 1063 O O . LEU A 1 144 ? 17.311 15.427 40.471 1.00 35.83 144 LEU A O 1
ATOM 1068 N N . SER A 1 145 ? 17.996 17.404 39.722 1.00 39.03 145 SER A N 1
ATOM 1069 C CA . SER A 1 145 ? 19.346 16.897 39.398 1.00 41.49 145 SER A CA 1
ATOM 1070 C C . SER A 1 145 ? 20.377 17.474 40.376 1.00 42.59 145 SER A C 1
ATOM 1071 O O . SER A 1 145 ? 21.554 17.123 40.325 1.00 43.38 145 SER A O 1
ATOM 1074 N N . ASP A 1 146 ? 19.910 18.381 41.241 1.00 42.30 146 ASP A N 1
ATOM 1075 C CA . ASP A 1 146 ? 20.722 19.036 42.237 1.00 41.43 146 ASP A CA 1
ATOM 1076 C C . ASP A 1 146 ? 20.949 18.129 43.464 1.00 42.78 146 ASP A C 1
ATOM 1077 O O . ASP A 1 146 ? 20.071 18.006 44.341 1.00 43.04 146 ASP A O 1
ATOM 1082 N N . SER A 1 147 ? 22.118 17.484 43.522 1.00 43.16 147 SER A N 1
ATOM 1083 C CA . SER A 1 147 ? 22.328 16.412 44.510 1.00 44.58 147 SER A CA 1
ATOM 1084 C C . SER A 1 147 ? 22.619 17.025 45.901 1.00 44.11 147 SER A C 1
ATOM 1085 O O . SER A 1 147 ? 22.802 16.326 46.918 1.00 42.24 147 SER A O 1
ATOM 1088 N N . GLU A 1 148 ? 22.555 18.355 45.901 1.00 44.10 148 GLU A N 1
ATOM 1089 C CA . GLU A 1 148 ? 22.636 19.150 47.076 1.00 46.16 148 GLU A CA 1
ATOM 1090 C C . GLU A 1 148 ? 21.269 19.850 47.393 1.00 47.88 148 GLU A C 1
ATOM 1091 O O . GLU A 1 148 ? 20.766 19.730 48.512 1.00 50.23 148 GLU A O 1
ATOM 1097 N N . ARG A 1 149 ? 20.652 20.561 46.439 1.00 47.18 149 ARG A N 1
ATOM 1098 C CA . ARG A 1 149 ? 19.309 21.177 46.657 1.00 44.17 149 ARG A CA 1
ATOM 1099 C C . ARG A 1 149 ? 18.144 20.181 46.708 1.00 39.80 149 ARG A C 1
ATOM 1100 O O . ARG A 1 149 ? 17.037 20.540 47.102 1.00 37.50 149 ARG A O 1
ATOM 1108 N N . PHE A 1 150 ? 18.390 18.938 46.325 1.00 36.27 150 PHE A N 1
ATOM 1109 C CA . PHE A 1 150 ? 17.309 17.971 46.261 1.00 33.58 150 PHE A CA 1
ATOM 1110 C C . PHE A 1 150 ? 17.831 16.583 46.599 1.00 34.49 150 PHE A C 1
ATOM 1111 O O . PHE A 1 150 ? 17.090 15.745 47.146 1.00 35.63 150 PHE A O 1
ATOM 1119 N N . GLY A 1 151 ? 19.085 16.311 46.242 1.00 33.71 151 GLY A N 1
ATOM 1120 C CA . GLY A 1 151 ? 19.741 15.073 46.684 1.00 33.54 151 GLY A CA 1
ATOM 1121 C C . GLY A 1 151 ? 19.288 13.831 45.986 1.00 33.58 151 GLY A C 1
ATOM 1122 O O . GLY A 1 151 ? 18.846 13.889 44.891 1.00 35.60 151 GLY A O 1
ATOM 1123 N N . GLN A 1 152 ? 19.389 12.691 46.632 1.00 36.38 152 GLN A N 1
ATOM 1124 C CA . GLN A 1 152 ? 19.054 11.395 46.013 1.00 37.96 152 GLN A CA 1
ATOM 1125 C C . GLN A 1 152 ? 17.524 11.084 46.064 1.00 39.18 152 GLN A C 1
ATOM 1126 O O . GLN A 1 152 ? 16.888 11.236 47.149 1.00 40.89 152 GLN A O 1
ATOM 1132 N N . LEU A 1 153 ? 16.941 10.658 44.920 1.00 35.45 153 LEU A N 1
ATOM 1133 C CA . LEU A 1 153 ? 15.485 10.471 44.805 1.00 29.82 153 LEU A CA 1
ATOM 1134 C C . LEU A 1 153 ? 14.974 9.307 45.625 1.00 28.19 153 LEU A C 1
ATOM 1135 O O . LEU A 1 153 ? 15.548 8.242 45.602 1.00 29.91 153 LEU A O 1
ATOM 1140 N N . LYS A 1 154 ? 13.855 9.467 46.309 1.00 26.06 154 LYS A N 1
ATOM 1141 C CA . LYS A 1 154 ? 13.365 8.330 47.072 1.00 25.60 154 LYS A CA 1
ATOM 1142 C C . LYS A 1 154 ? 12.030 7.829 46.564 1.00 24.62 154 LYS A C 1
ATOM 1143 O O . LYS A 1 154 ? 11.784 6.619 46.470 1.00 23.77 154 LYS A O 1
ATOM 1149 N N . THR A 1 155 ? 11.154 8.768 46.264 1.00 23.65 155 THR A N 1
ATOM 1150 C CA . THR A 1 155 ? 9.838 8.399 45.776 1.00 25.91 155 THR A CA 1
ATOM 1151 C C . THR A 1 155 ? 9.286 9.564 45.025 1.00 25.49 155 THR A C 1
ATOM 1152 O O . THR A 1 155 ? 9.722 10.724 45.225 1.00 25.90 155 THR A O 1
ATOM 1156 N N . VAL A 1 156 ? 8.366 9.247 44.124 1.00 24.93 156 VAL A N 1
ATOM 1157 C CA . VAL A 1 156 ? 7.696 10.286 43.322 1.00 24.18 156 VAL A CA 1
ATOM 1158 C C . VAL A 1 156 ? 6.300 9.818 43.164 1.00 21.16 156 VAL A C 1
ATOM 1159 O O . VAL A 1 156 ? 6.096 8.657 42.829 1.00 18.45 156 VAL A O 1
ATOM 1163 N N . GLN A 1 157 ? 5.357 10.709 43.490 1.00 23.22 157 GLN A N 1
ATOM 1164 C CA . GLN A 1 157 ? 3.899 10.458 43.468 1.00 23.46 157 GLN A CA 1
ATOM 1165 C C . GLN A 1 157 ? 3.320 11.348 42.397 1.00 23.89 157 GLN A C 1
ATOM 1166 O O . GLN A 1 157 ? 3.583 12.577 42.361 1.00 23.88 157 GLN A O 1
ATOM 1172 N N . SER A 1 158 ? 2.510 10.739 41.546 1.00 23.02 158 SER A N 1
ATOM 1173 C CA . SER A 1 158 ? 1.821 11.471 40.493 1.00 21.40 158 SER A CA 1
ATOM 1174 C C . SER A 1 158 ? 0.390 11.002 40.192 1.00 21.88 158 SER A C 1
ATOM 1175 O O . SER A 1 158 ? 0.080 9.779 40.163 1.00 21.15 158 SER A O 1
ATOM 1178 N N . CYS A 1 159 ? -0.485 11.970 39.948 1.00 21.14 159 CYS A N 1
ATOM 1179 C CA . CYS A 1 159 ? -1.775 11.597 39.458 1.00 23.27 159 CYS A CA 1
ATOM 1180 C C . CYS A 1 159 ? -2.442 12.581 38.528 1.00 20.63 159 CYS A C 1
ATOM 1181 O O . CYS A 1 159 ? -2.001 13.721 38.350 1.00 20.75 159 CYS A O 1
ATOM 1184 N N . PHE A 1 160 ? -3.545 12.109 37.964 1.00 19.99 160 PHE A N 1
ATOM 1185 C CA . PHE A 1 160 ? -4.394 12.912 37.080 1.00 16.79 160 PHE A CA 1
ATOM 1186 C C . PHE A 1 160 ? -5.842 12.335 37.106 1.00 15.07 160 PHE A C 1
ATOM 1187 O O . PHE A 1 160 ? -6.077 11.123 36.956 1.00 14.83 160 PHE A O 1
ATOM 1195 N N . SER A 1 161 ? -6.813 13.195 37.370 1.00 14.84 161 SER A N 1
ATOM 1196 C CA . SER A 1 161 ? -8.190 12.745 37.452 1.00 16.21 161 SER A CA 1
ATOM 1197 C C . SER A 1 161 ? -9.014 13.879 36.989 1.00 16.35 161 SER A C 1
ATOM 1198 O O . SER A 1 161 ? -8.591 15.025 37.068 1.00 15.88 161 SER A O 1
ATOM 1201 N N . PHE A 1 162 ? -10.166 13.568 36.425 1.00 17.34 162 PHE A N 1
ATOM 1202 C CA . PHE A 1 162 ? -11.136 14.594 36.080 1.00 17.06 162 PHE A CA 1
ATOM 1203 C C . PHE A 1 162 ? -12.439 13.869 36.131 1.00 17.48 162 PHE A C 1
ATOM 1204 O O . PHE A 1 162 ? -12.451 12.651 36.216 1.00 18.39 162 PHE A O 1
ATOM 1212 N N . ALA A 1 163 ? -13.536 14.606 36.077 1.00 19.81 163 ALA A N 1
ATOM 1213 C CA . ALA A 1 163 ? -14.838 14.050 36.352 1.00 19.64 163 ALA A CA 1
ATOM 1214 C C . ALA A 1 163 ? -15.649 13.971 35.071 1.00 20.60 163 ALA A C 1
ATOM 1215 O O . ALA A 1 163 ? -16.286 14.947 34.709 1.00 21.40 163 ALA A O 1
ATOM 1217 N N . GLY A 1 164 ? -15.684 12.823 34.394 1.00 20.63 164 GLY A N 1
ATOM 1218 C CA . GLY A 1 164 ? -16.614 12.719 33.270 1.00 21.87 164 GLY A CA 1
ATOM 1219 C C . GLY A 1 164 ? -18.078 12.922 33.649 1.00 21.19 164 GLY A C 1
ATOM 1220 O O . GLY A 1 164 ? -18.593 12.267 34.539 1.00 22.20 164 GLY A O 1
ATOM 1221 N N . ASP A 1 165 ? -18.760 13.803 32.951 1.00 23.49 165 ASP A N 1
ATOM 1222 C CA . ASP A 1 165 ? -20.222 13.915 33.100 1.00 25.19 165 ASP A CA 1
ATOM 1223 C C . ASP A 1 165 ? -20.872 12.715 32.453 1.00 26.53 165 ASP A C 1
ATOM 1224 O O . ASP A 1 165 ? -20.177 11.795 32.001 1.00 27.28 165 ASP A O 1
ATOM 1229 N N . GLU A 1 166 ? -22.200 12.746 32.367 1.00 28.78 166 GLU A N 1
ATOM 1230 C CA . GLU A 1 166 ? -22.970 11.568 31.905 1.00 29.10 166 GLU A CA 1
ATOM 1231 C C . GLU A 1 166 ? -22.687 11.200 30.432 1.00 26.67 166 GLU A C 1
ATOM 1232 O O . GLU A 1 166 ? -22.417 10.018 30.083 1.00 24.76 166 GLU A O 1
ATOM 1238 N N . ASP A 1 167 ? -22.697 12.236 29.608 1.00 24.69 167 ASP A N 1
ATOM 1239 C CA . ASP A 1 167 ? -22.428 12.100 28.210 1.00 25.55 167 ASP A CA 1
ATOM 1240 C C . ASP A 1 167 ? -21.031 11.467 27.981 1.00 23.84 167 ASP A C 1
ATOM 1241 O O . ASP A 1 167 ? -20.899 10.403 27.335 1.00 21.19 167 ASP A O 1
ATOM 1246 N N . PHE A 1 168 ? -20.009 12.107 28.548 1.00 21.66 168 PHE A N 1
ATOM 1247 C CA . PHE A 1 168 ? -18.661 11.585 28.495 1.00 18.70 168 PHE A CA 1
ATOM 1248 C C . PHE A 1 168 ? -18.640 10.074 28.751 1.00 20.74 168 PHE A C 1
ATOM 1249 O O . PHE A 1 168 ? -18.074 9.311 27.959 1.00 19.20 168 PHE A O 1
ATOM 1257 N N . LEU A 1 169 ? -19.318 9.632 29.809 1.00 21.86 169 LEU A N 1
ATOM 1258 C CA . LEU A 1 169 ? -19.157 8.259 30.274 1.00 21.76 169 LEU A CA 1
ATOM 1259 C C . LEU A 1 169 ? -19.964 7.333 29.431 1.00 22.89 169 LEU A C 1
ATOM 1260 O O . LEU A 1 169 ? -19.744 6.118 29.451 1.00 22.02 169 LEU A O 1
ATOM 1265 N N . LYS A 1 170 ? -20.960 7.894 28.743 1.00 24.89 170 LYS A N 1
ATOM 1266 C CA . LYS A 1 170 ? -21.716 7.122 27.817 1.00 25.89 170 LYS A CA 1
ATOM 1267 C C . LYS A 1 170 ? -21.012 7.183 26.436 1.00 26.57 170 LYS A C 1
ATOM 1268 O O . LYS A 1 170 ? -20.780 6.173 25.814 1.00 26.74 170 LYS A O 1
ATOM 1274 N N . ASN A 1 171 ? -20.600 8.360 26.010 1.00 26.69 171 ASN A N 1
ATOM 1275 C CA . ASN A 1 171 ? -20.225 8.559 24.606 1.00 27.27 171 ASN A CA 1
ATOM 1276 C C . ASN A 1 171 ? -18.778 8.778 24.211 1.00 27.81 171 ASN A C 1
ATOM 1277 O O . ASN A 1 171 ? -18.443 8.475 23.109 1.00 28.80 171 ASN A O 1
ATOM 1282 N N . ASP A 1 172 ? -17.936 9.323 25.069 1.00 26.82 172 ASP A N 1
ATOM 1283 C CA . ASP A 1 172 ? -16.534 9.479 24.723 1.00 26.23 172 ASP A CA 1
ATOM 1284 C C . ASP A 1 172 ? -15.788 8.248 24.170 1.00 26.24 172 ASP A C 1
ATOM 1285 O O . ASP A 1 172 ? -16.015 7.108 24.589 1.00 25.50 172 ASP A O 1
ATOM 1290 N N . ILE A 1 173 ? -14.862 8.495 23.233 1.00 26.69 173 ILE A N 1
ATOM 1291 C CA . ILE A 1 173 ? -14.027 7.419 22.659 1.00 24.62 173 ILE A CA 1
ATOM 1292 C C . ILE A 1 173 ? -13.104 6.773 23.694 1.00 24.53 173 ILE A C 1
ATOM 1293 O O . ILE A 1 173 ? -12.620 5.649 23.482 1.00 23.84 173 ILE A O 1
ATOM 1298 N N . ARG A 1 174 ? -12.849 7.506 24.792 1.00 24.52 174 ARG A N 1
ATOM 1299 C CA . ARG A 1 174 ? -12.063 7.040 25.936 1.00 23.78 174 ARG A CA 1
ATOM 1300 C C . ARG A 1 174 ? -12.693 5.965 26.837 1.00 23.34 174 ARG A C 1
ATOM 1301 O O . ARG A 1 174 ? -12.040 5.468 27.711 1.00 24.20 174 ARG A O 1
ATOM 1309 N N . VAL A 1 175 ? -13.950 5.594 26.600 1.00 25.67 175 VAL A N 1
ATOM 1310 C CA . VAL A 1 175 ? -14.619 4.507 27.311 1.00 25.65 175 VAL A CA 1
ATOM 1311 C C . VAL A 1 175 ? -15.039 3.392 26.346 1.00 27.68 175 VAL A C 1
ATOM 1312 O O . VAL A 1 175 ? -15.724 2.450 26.747 1.00 30.95 175 VAL A O 1
ATOM 1316 N N . LYS A 1 176 ? -14.643 3.492 25.081 1.00 26.69 176 LYS A N 1
ATOM 1317 C CA . LYS A 1 176 ? -14.914 2.455 24.074 1.00 25.31 176 LYS A CA 1
ATOM 1318 C C . LYS A 1 176 ? -13.739 1.497 23.877 1.00 25.29 176 LYS A C 1
ATOM 1319 O O . LYS A 1 176 ? -12.620 1.935 23.573 1.00 28.19 176 LYS A O 1
ATOM 1325 N N . PRO A 1 177 ? -13.978 0.186 24.030 1.00 24.10 177 PRO A N 1
ATOM 1326 C CA . PRO A 1 177 ? -12.875 -0.787 23.981 1.00 23.76 177 PRO A CA 1
ATOM 1327 C C . PRO A 1 177 ? -12.173 -0.805 22.626 1.00 26.57 177 PRO A C 1
ATOM 1328 O O . PRO A 1 177 ? -10.941 -1.050 22.517 1.00 23.23 177 PRO A O 1
ATOM 1332 N N . GLY A 1 178 ? -12.966 -0.533 21.594 1.00 30.89 178 GLY A N 1
ATOM 1333 C CA . GLY A 1 178 ? -12.492 -0.642 20.226 1.00 31.72 178 GLY A CA 1
ATOM 1334 C C . GLY A 1 178 ? -11.804 0.642 19.831 1.00 32.92 178 GLY A C 1
ATOM 1335 O O . GLY A 1 178 ? -11.106 0.642 18.822 1.00 33.41 178 GLY A O 1
ATOM 1336 N N . LEU A 1 179 ? -11.990 1.728 20.609 1.00 31.70 179 LEU A N 1
ATOM 1337 C CA . LEU A 1 179 ? -11.454 3.069 20.216 1.00 30.34 179 LEU A CA 1
ATOM 1338 C C . LEU A 1 179 ? -10.278 3.491 21.076 1.00 30.23 179 LEU A C 1
ATOM 1339 O O . LEU A 1 179 ? -9.198 3.011 20.833 1.00 29.72 179 LEU A O 1
ATOM 1344 N N . ASP A 1 180 ? -10.480 4.392 22.047 1.00 31.24 180 ASP A N 1
ATOM 1345 C CA . ASP A 1 180 ? -9.453 4.690 23.048 1.00 29.41 180 ASP A CA 1
ATOM 1346 C C . ASP A 1 180 ? -9.548 3.747 24.237 1.00 27.69 180 ASP A C 1
ATOM 1347 O O . ASP A 1 180 ? -9.765 4.140 25.393 1.00 26.56 180 ASP A O 1
ATOM 1352 N N . GLY A 1 181 ? -9.319 2.484 23.940 1.00 27.14 181 GLY A N 1
ATOM 1353 C CA . GLY A 1 181 ? -9.679 1.445 24.878 1.00 27.64 181 GLY A CA 1
ATOM 1354 C C . GLY A 1 181 ? -8.744 1.257 26.055 1.00 25.96 181 GLY A C 1
ATOM 1355 O O . GLY A 1 181 ? -8.913 0.289 26.794 1.00 26.66 181 GLY A O 1
ATOM 1356 N N . LEU A 1 182 ? -7.744 2.120 26.214 1.00 23.07 182 LEU A N 1
ATOM 1357 C CA . LEU A 1 182 ? -6.940 2.072 27.456 1.00 24.96 182 LEU A CA 1
ATOM 1358 C C . LEU A 1 182 ? -7.577 2.887 28.595 1.00 27.23 182 LEU A C 1
ATOM 1359 O O . LEU A 1 182 ? -7.042 2.919 29.719 1.00 30.58 182 LEU A O 1
ATOM 1364 N N . GLY A 1 183 ? -8.698 3.552 28.275 1.00 25.45 183 GLY A N 1
ATOM 1365 C CA . GLY A 1 183 ? -9.433 4.392 29.176 1.00 22.81 183 GLY A CA 1
ATOM 1366 C C . GLY A 1 183 ? -8.606 5.350 29.987 1.00 21.75 183 GLY A C 1
ATOM 1367 O O . GLY A 1 183 ? -7.739 6.092 29.449 1.00 21.96 183 GLY A O 1
ATOM 1368 N N . ALA A 1 184 ? -8.840 5.330 31.288 1.00 18.77 184 ALA A N 1
ATOM 1369 C CA . ALA A 1 184 ? -8.192 6.343 32.140 1.00 17.95 184 ALA A CA 1
ATOM 1370 C C . ALA A 1 184 ? -6.694 6.152 32.207 1.00 16.18 184 ALA A C 1
ATOM 1371 O O . ALA A 1 184 ? -5.969 7.111 32.234 1.00 15.68 184 ALA A O 1
ATOM 1373 N N . LEU A 1 185 ? -6.253 4.903 32.201 1.00 17.53 185 LEU A N 1
ATOM 1374 C CA . LEU A 1 185 ? -4.822 4.564 32.235 1.00 19.23 185 LEU A CA 1
ATOM 1375 C C . LEU A 1 185 ? -4.121 5.083 31.016 1.00 19.98 185 LEU A C 1
ATOM 1376 O O . LEU A 1 185 ? -3.101 5.726 31.120 1.00 21.48 185 LEU A O 1
ATOM 1381 N N . GLY A 1 186 ? -4.677 4.807 29.842 1.00 19.82 186 GLY A N 1
ATOM 1382 C CA . GLY A 1 186 ? -4.101 5.334 28.603 1.00 19.96 186 GLY A CA 1
ATOM 1383 C C . GLY A 1 186 ? -4.224 6.834 28.465 1.00 21.24 186 GLY A C 1
ATOM 1384 O O . GLY A 1 186 ? -3.254 7.489 28.050 1.00 23.40 186 GLY A O 1
ATOM 1385 N N . ASP A 1 187 ? -5.382 7.409 28.802 1.00 19.63 187 ASP A N 1
ATOM 1386 C CA . ASP A 1 187 ? -5.521 8.858 28.645 1.00 18.69 187 ASP A CA 1
ATOM 1387 C C . ASP A 1 187 ? -4.939 9.648 29.807 1.00 19.98 187 ASP A C 1
ATOM 1388 O O . ASP A 1 187 ? -4.300 10.673 29.589 1.00 21.15 187 ASP A O 1
ATOM 1393 N N . ALA A 1 188 ? -5.190 9.232 31.051 1.00 19.40 188 ALA A N 1
ATOM 1394 C CA . ALA A 1 188 ? -4.636 9.984 32.192 1.00 18.24 188 ALA A CA 1
ATOM 1395 C C . ALA A 1 188 ? -3.380 9.380 32.852 1.00 16.60 188 ALA A C 1
ATOM 1396 O O . ALA A 1 188 ? -2.398 10.091 33.142 1.00 15.89 188 ALA A O 1
ATOM 1398 N N . GLY A 1 189 ? -3.390 8.086 33.107 1.00 17.33 189 GLY A N 1
ATOM 1399 C CA . GLY A 1 189 ? -2.208 7.413 33.720 1.00 19.27 189 GLY A CA 1
ATOM 1400 C C . GLY A 1 189 ? -0.913 7.792 33.014 1.00 21.24 189 GLY A C 1
ATOM 1401 O O . GLY A 1 189 ? 0.067 8.144 33.647 1.00 21.91 189 GLY A O 1
ATOM 1402 N N . TRP A 1 190 ? -0.950 7.736 31.680 1.00 22.70 190 TRP A N 1
ATOM 1403 C CA . TRP A 1 190 ? 0.118 8.172 30.753 1.00 21.06 190 TRP A CA 1
ATOM 1404 C C . TRP A 1 190 ? 0.906 9.353 31.251 1.00 20.31 190 TRP A C 1
ATOM 1405 O O . TRP A 1 190 ? 2.105 9.336 31.254 1.00 22.04 190 TRP A O 1
ATOM 1416 N N . TYR A 1 191 ? 0.244 10.392 31.692 1.00 21.41 191 TYR A N 1
ATOM 1417 C CA . TYR A 1 191 ? 0.956 11.594 32.105 1.00 21.01 191 TYR A CA 1
ATOM 1418 C C . TYR A 1 191 ? 1.706 11.385 33.443 1.00 21.27 191 TYR A C 1
ATOM 1419 O O . TYR A 1 191 ? 2.820 11.874 33.639 1.00 21.93 191 TYR A O 1
ATOM 1428 N N . ALA A 1 192 ? 1.079 10.661 34.348 1.00 18.72 192 ALA A N 1
ATOM 1429 C CA . ALA A 1 192 ? 1.633 10.422 35.638 1.00 18.99 192 ALA A CA 1
ATOM 1430 C C . ALA A 1 192 ? 2.837 9.515 35.420 1.00 21.30 192 ALA A C 1
ATOM 1431 O O . ALA A 1 192 ? 3.939 9.805 35.892 1.00 22.58 192 ALA A O 1
ATOM 1433 N N . ILE A 1 193 ? 2.638 8.435 34.677 1.00 21.55 193 ILE A N 1
ATOM 1434 C CA . ILE A 1 193 ? 3.735 7.527 34.354 1.00 23.61 193 ILE A CA 1
ATOM 1435 C C . ILE A 1 193 ? 4.907 8.300 33.753 1.00 25.87 193 ILE A C 1
ATOM 1436 O O . ILE A 1 193 ? 6.029 8.119 34.155 1.00 27.69 193 ILE A O 1
ATOM 1441 N N . ARG A 1 194 ? 4.620 9.219 32.835 1.00 26.86 194 ARG A N 1
ATOM 1442 C CA . ARG A 1 194 ? 5.654 9.961 32.197 1.00 24.60 194 ARG A CA 1
ATOM 1443 C C . ARG A 1 194 ? 6.408 10.770 33.218 1.00 25.64 194 ARG A C 1
ATOM 1444 O O . ARG A 1 194 ? 7.604 10.980 33.041 1.00 28.36 194 ARG A O 1
ATOM 1452 N N . ALA A 1 195 ? 5.744 11.286 34.246 1.00 24.53 195 ALA A N 1
ATOM 1453 C CA . ALA A 1 195 ? 6.443 12.201 35.176 1.00 23.43 195 ALA A CA 1
ATOM 1454 C C . ALA A 1 195 ? 7.353 11.366 36.071 1.00 24.18 195 ALA A C 1
ATOM 1455 O O . ALA A 1 195 ? 8.442 11.738 36.435 1.00 23.34 195 ALA A O 1
ATOM 1457 N N . THR A 1 196 ? 6.895 10.168 36.321 1.00 26.18 196 THR A N 1
ATOM 1458 C CA . THR A 1 196 ? 7.537 9.195 37.131 1.00 27.31 196 THR A CA 1
ATOM 1459 C C . THR A 1 196 ? 8.787 8.664 36.460 1.00 31.49 196 THR A C 1
ATOM 1460 O O . THR A 1 196 ? 9.758 8.273 37.130 1.00 32.71 196 THR A O 1
ATOM 1464 N N . LEU A 1 197 ? 8.775 8.619 35.132 1.00 32.92 197 LEU A N 1
ATOM 1465 C CA . LEU A 1 197 ? 9.956 8.128 34.417 1.00 32.48 197 LEU A CA 1
ATOM 1466 C C . LEU A 1 197 ? 10.891 9.296 34.303 1.00 30.82 197 LEU A C 1
ATOM 1467 O O . LEU A 1 197 ? 12.093 9.173 34.507 1.00 29.97 197 LEU A O 1
ATOM 1472 N N . LEU A 1 198 ? 10.302 10.446 34.052 1.00 29.20 198 LEU A N 1
ATOM 1473 C CA . LEU A 1 198 ? 11.061 11.640 33.853 1.00 29.84 198 LEU A CA 1
ATOM 1474 C C . LEU A 1 198 ? 11.897 11.783 35.138 1.00 33.00 198 LEU A C 1
ATOM 1475 O O . LEU A 1 198 ? 13.078 11.452 35.136 1.00 32.62 198 LEU A O 1
ATOM 1480 N N . ALA A 1 199 ? 11.267 12.206 36.246 1.00 35.58 199 ALA A N 1
ATOM 1481 C CA . ALA A 1 199 ? 11.919 12.280 37.591 1.00 33.72 199 ALA A CA 1
ATOM 1482 C C . ALA A 1 199 ? 12.956 11.198 37.884 1.00 32.80 199 ALA A C 1
ATOM 1483 O O . ALA A 1 199 ? 13.992 11.494 38.455 1.00 34.30 199 ALA A O 1
ATOM 1485 N N . ASN A 1 200 ? 12.695 9.953 37.525 1.00 32.64 200 ASN A N 1
ATOM 1486 C CA . ASN A 1 200 ? 13.697 8.902 37.731 1.00 32.61 200 ASN A CA 1
ATOM 1487 C C . ASN A 1 200 ? 14.784 8.776 36.656 1.00 32.01 200 ASN A C 1
ATOM 1488 O O . ASN A 1 200 ? 15.337 7.699 36.499 1.00 31.13 200 ASN A O 1
ATOM 1493 N N . ASN A 1 201 ? 15.084 9.837 35.916 1.00 33.95 201 ASN A N 1
ATOM 1494 C CA . ASN A 1 201 ? 16.028 9.735 34.778 1.00 38.12 201 ASN A CA 1
ATOM 1495 C C . ASN A 1 201 ? 15.794 8.575 33.752 1.00 39.23 201 ASN A C 1
ATOM 1496 O O . ASN A 1 201 ? 16.740 7.895 33.324 1.00 40.92 201 ASN A O 1
ATOM 1501 N N . PHE A 1 202 ? 14.533 8.327 33.398 1.00 37.43 202 PHE A N 1
ATOM 1502 C CA . PHE A 1 202 ? 14.152 7.497 32.235 1.00 35.37 202 PHE A CA 1
ATOM 1503 C C . PHE A 1 202 ? 14.358 6.028 32.406 1.00 37.16 202 PHE A C 1
ATOM 1504 O O . PHE A 1 202 ? 14.378 5.258 31.407 1.00 40.17 202 PHE A O 1
ATOM 1512 N N . GLU A 1 203 ? 14.427 5.594 33.652 1.00 34.75 203 GLU A N 1
ATOM 1513 C CA . GLU A 1 203 ? 14.683 4.202 33.870 1.00 37.05 203 GLU A CA 1
ATOM 1514 C C . GLU A 1 203 ? 13.440 3.483 34.243 1.00 36.72 203 GLU A C 1
ATOM 1515 O O . GLU A 1 203 ? 12.795 3.820 35.219 1.00 37.54 203 GLU A O 1
ATOM 1521 N N . LEU A 1 204 ? 13.122 2.461 33.469 1.00 37.92 204 LEU A N 1
ATOM 1522 C CA . LEU A 1 204 ? 12.003 1.609 33.787 1.00 39.24 204 LEU A CA 1
ATOM 1523 C C . LEU A 1 204 ? 12.193 1.246 35.243 1.00 38.71 204 LEU A C 1
ATOM 1524 O O . LEU A 1 204 ? 13.324 1.073 35.658 1.00 39.79 204 LEU A O 1
ATOM 1529 N N . PRO A 1 205 ? 11.102 1.195 36.033 1.00 38.54 205 PRO A N 1
ATOM 1530 C CA . PRO A 1 205 ? 11.144 0.523 37.341 1.00 38.75 205 PRO A CA 1
ATOM 1531 C C . PRO A 1 205 ? 11.446 -0.938 37.040 1.00 39.08 205 PRO A C 1
ATOM 1532 O O . PRO A 1 205 ? 11.670 -1.255 35.894 1.00 39.17 205 PRO A O 1
ATOM 1536 N N . LYS A 1 206 ? 11.403 -1.815 38.034 1.00 39.90 206 LYS A N 1
ATOM 1537 C CA . LYS A 1 206 ? 11.642 -3.242 37.825 1.00 40.20 206 LYS A CA 1
ATOM 1538 C C . LYS A 1 206 ? 10.347 -4.025 37.849 1.00 40.00 206 LYS A C 1
ATOM 1539 O O . LYS A 1 206 ? 10.155 -4.964 37.069 1.00 41.29 206 LYS A O 1
ATOM 1545 N N . THR A 1 207 ? 9.475 -3.679 38.789 1.00 37.91 207 THR A N 1
ATOM 1546 C CA . THR A 1 207 ? 8.165 -4.295 38.835 1.00 36.92 207 THR A CA 1
ATOM 1547 C C . THR A 1 207 ? 7.096 -3.216 38.903 1.00 33.82 207 THR A C 1
ATOM 1548 O O . THR A 1 207 ? 7.388 -2.033 39.141 1.00 31.58 207 THR A O 1
ATOM 1552 N N . VAL A 1 208 ? 5.863 -3.635 38.663 1.00 30.88 208 VAL A N 1
ATOM 1553 C CA . VAL A 1 208 ? 4.761 -2.729 38.635 1.00 29.71 208 VAL A CA 1
ATOM 1554 C C . VAL A 1 208 ? 3.706 -3.564 39.221 1.00 31.13 208 VAL A C 1
ATOM 1555 O O . VAL A 1 208 ? 3.583 -4.761 38.835 1.00 29.01 208 VAL A O 1
ATOM 1559 N N . THR A 1 209 ? 2.961 -2.949 40.167 1.00 33.22 209 THR A N 1
ATOM 1560 C CA . THR A 1 209 ? 1.815 -3.595 40.834 1.00 33.43 209 THR A CA 1
ATOM 1561 C C . THR A 1 209 ? 0.653 -2.619 40.994 1.00 34.97 209 THR A C 1
ATOM 1562 O O . THR A 1 209 ? 0.791 -1.565 41.618 1.00 36.37 209 THR A O 1
ATOM 1566 N N . ALA A 1 210 ? -0.501 -2.993 40.448 1.00 34.05 210 ALA A N 1
ATOM 1567 C CA . ALA A 1 210 ? -1.691 -2.168 40.496 1.00 30.77 210 ALA A CA 1
ATOM 1568 C C . ALA A 1 210 ? -2.266 -2.203 41.894 1.00 28.91 210 ALA A C 1
ATOM 1569 O O . ALA A 1 210 ? -2.130 -3.196 42.563 1.00 27.34 210 ALA A O 1
ATOM 1571 N N . PHE A 1 211 ? -2.933 -1.129 42.320 1.00 28.65 211 PHE A N 1
ATOM 1572 C CA . PHE A 1 211 ? -3.695 -1.106 43.582 1.00 26.64 211 PHE A CA 1
ATOM 1573 C C . PHE A 1 211 ? -4.984 -1.844 43.370 1.00 25.01 211 PHE A C 1
ATOM 1574 O O . PHE A 1 211 ? -5.687 -1.561 42.411 1.00 24.47 211 PHE A O 1
ATOM 1582 N N . PRO A 1 212 ? -5.315 -2.776 44.263 1.00 24.73 212 PRO A N 1
ATOM 1583 C CA . PRO A 1 212 ? -6.683 -3.319 44.229 1.00 26.29 212 PRO A CA 1
ATOM 1584 C C . PRO A 1 212 ? -7.737 -2.197 44.223 1.00 27.52 212 PRO A C 1
ATOM 1585 O O . PRO A 1 212 ? -7.426 -1.065 44.649 1.00 28.65 212 PRO A O 1
ATOM 1589 N N . GLY A 1 213 ? -8.939 -2.499 43.698 1.00 27.36 213 GLY A N 1
ATOM 1590 C CA . GLY A 1 213 ? -10.027 -1.515 43.531 1.00 25.45 213 GLY A CA 1
ATOM 1591 C C . GLY A 1 213 ? -10.003 -0.654 42.284 1.00 28.22 213 GLY A C 1
ATOM 1592 O O . GLY A 1 213 ? -10.538 0.435 42.301 1.00 32.09 213 GLY A O 1
ATOM 1593 N N . ALA A 1 214 ? -9.366 -1.103 41.196 1.00 28.70 214 ALA A N 1
ATOM 1594 C CA . ALA A 1 214 ? -9.537 -0.515 39.858 1.00 24.76 214 ALA A CA 1
ATOM 1595 C C . ALA A 1 214 ? -11.030 -0.485 39.509 1.00 24.99 214 ALA A C 1
ATOM 1596 O O . ALA A 1 214 ? -11.732 -1.351 39.943 1.00 24.67 214 ALA A O 1
ATOM 1598 N N . VAL A 1 215 ? -11.523 0.543 38.808 1.00 24.47 215 VAL A N 1
ATOM 1599 C CA . VAL A 1 215 ? -12.887 0.551 38.307 1.00 23.48 215 VAL A CA 1
ATOM 1600 C C . VAL A 1 215 ? -12.920 0.443 36.770 1.00 24.78 215 VAL A C 1
ATOM 1601 O O . VAL A 1 215 ? -12.341 1.263 36.037 1.00 25.65 215 VAL A O 1
ATOM 1605 N N . LEU A 1 216 ? -13.585 -0.601 36.320 1.00 24.75 216 LEU A N 1
ATOM 1606 C CA . LEU A 1 216 ? -13.847 -0.885 34.920 1.00 26.87 216 LEU A CA 1
ATOM 1607 C C . LEU A 1 216 ? -15.302 -0.562 34.560 1.00 27.61 216 LEU A C 1
ATOM 1608 O O . LEU A 1 216 ? -16.222 -0.737 35.405 1.00 27.02 216 LEU A O 1
ATOM 1613 N N . ASN A 1 217 ? -15.541 -0.136 33.314 1.00 26.94 217 ASN A N 1
ATOM 1614 C CA . ASN A 1 217 ? -16.933 -0.020 32.877 1.00 26.30 217 ASN A CA 1
ATOM 1615 C C . ASN A 1 217 ? -17.456 -1.405 32.497 1.00 27.97 217 ASN A C 1
ATOM 1616 O O . ASN A 1 217 ? -16.719 -2.382 32.631 1.00 27.01 217 ASN A O 1
ATOM 1621 N N . GLU A 1 218 ? -18.708 -1.500 32.042 1.00 31.73 218 GLU A N 1
ATOM 1622 C CA . GLU A 1 218 ? -19.266 -2.769 31.516 1.00 36.53 218 GLU A CA 1
ATOM 1623 C C . GLU A 1 218 ? -18.558 -3.322 30.282 1.00 36.13 218 GLU A C 1
ATOM 1624 O O . GLU A 1 218 ? -18.518 -4.531 30.098 1.00 38.68 218 GLU A O 1
ATOM 1630 N N . ALA A 1 219 ? -17.991 -2.468 29.436 1.00 34.26 219 ALA A N 1
ATOM 1631 C CA . ALA A 1 219 ? -17.162 -2.966 28.327 1.00 31.64 219 ALA A CA 1
ATOM 1632 C C . ALA A 1 219 ? -15.747 -3.402 28.764 1.00 31.58 219 ALA A C 1
ATOM 1633 O O . ALA A 1 219 ? -14.926 -3.810 27.934 1.00 30.43 219 ALA A O 1
ATOM 1635 N N . GLY A 1 220 ? -15.454 -3.301 30.066 1.00 30.82 220 GLY A N 1
ATOM 1636 C CA . GLY A 1 220 ? -14.136 -3.685 30.603 1.00 27.89 220 GLY A CA 1
ATOM 1637 C C . GLY A 1 220 ? -13.025 -2.638 30.426 1.00 26.22 220 GLY A C 1
ATOM 1638 O O . GLY A 1 220 ? -11.816 -2.979 30.520 1.00 25.92 220 GLY A O 1
ATOM 1639 N N . VAL A 1 221 ? -13.427 -1.396 30.139 1.00 23.97 221 VAL A N 1
ATOM 1640 C CA . VAL A 1 221 ? -12.526 -0.227 30.100 1.00 24.18 221 VAL A CA 1
ATOM 1641 C C . VAL A 1 221 ? -12.343 0.431 31.499 1.00 24.70 221 VAL A C 1
ATOM 1642 O O . VAL A 1 221 ? -13.325 0.661 32.290 1.00 22.41 221 VAL A O 1
ATOM 1646 N N . ILE A 1 222 ? -11.066 0.714 31.794 1.00 22.78 222 ILE A N 1
ATOM 1647 C CA . ILE A 1 222 ? -10.645 1.299 33.070 1.00 19.35 222 ILE A CA 1
ATOM 1648 C C . ILE A 1 222 ? -11.121 2.723 33.215 1.00 20.33 222 ILE A C 1
ATOM 1649 O O . ILE A 1 222 ? -10.855 3.586 32.366 1.00 18.93 222 ILE A O 1
ATOM 1654 N N . LEU A 1 223 ? -11.839 2.960 34.310 1.00 21.10 223 LEU A N 1
ATOM 1655 C CA . LEU A 1 223 ? -12.272 4.305 34.642 1.00 20.62 223 LEU A CA 1
ATOM 1656 C C . LEU A 1 223 ? -11.428 4.895 35.767 1.00 20.35 223 LEU A C 1
ATOM 1657 O O . LEU A 1 223 ? -11.293 6.122 35.893 1.00 20.09 223 LEU A O 1
ATOM 1662 N N . SER A 1 224 ? -10.830 4.031 36.589 1.00 19.69 224 SER A N 1
ATOM 1663 C CA . SER A 1 224 ? -9.850 4.509 37.545 1.00 17.90 224 SER A CA 1
ATOM 1664 C C . SER A 1 224 ? -8.939 3.394 37.903 1.00 18.14 224 SER A C 1
ATOM 1665 O O . SER A 1 224 ? -9.371 2.229 37.912 1.00 18.66 224 SER A O 1
ATOM 1668 N N . CYS A 1 225 ? -7.683 3.732 38.199 1.00 15.68 225 CYS A N 1
ATOM 1669 C CA . CYS A 1 225 ? -6.782 2.759 38.762 1.00 15.95 225 CYS A CA 1
ATOM 1670 C C . CYS A 1 225 ? -5.494 3.457 39.165 1.00 16.36 225 CYS A C 1
ATOM 1671 O O . CYS A 1 225 ? -5.296 4.630 38.822 1.00 17.46 225 CYS A O 1
ATOM 1674 N N . GLY A 1 226 ? -4.662 2.745 39.933 1.00 16.13 226 GLY A N 1
ATOM 1675 C CA . GLY A 1 226 ? -3.349 3.229 40.390 1.00 18.41 226 GLY A CA 1
ATOM 1676 C C . GLY A 1 226 ? -2.345 2.073 40.516 1.00 20.04 226 GLY A C 1
ATOM 1677 O O . GLY A 1 226 ? -2.673 0.901 40.261 1.00 19.77 226 GLY A O 1
ATOM 1678 N N . ALA A 1 227 ? -1.117 2.372 40.930 1.00 20.23 227 ALA A N 1
ATOM 1679 C CA . ALA A 1 227 ? -0.089 1.337 40.967 1.00 19.95 227 ALA A CA 1
ATOM 1680 C C . ALA A 1 227 ? 1.134 1.862 41.642 1.00 20.25 227 ALA A C 1
ATOM 1681 O O . ALA A 1 227 ? 1.362 3.058 41.658 1.00 23.57 227 ALA A O 1
ATOM 1683 N N . SER A 1 228 ? 1.965 0.975 42.140 1.00 21.68 228 SER A N 1
ATOM 1684 C CA . SER A 1 228 ? 3.321 1.378 42.518 1.00 25.03 228 SER A CA 1
ATOM 1685 C C . SER A 1 228 ? 4.370 0.742 41.629 1.00 26.10 228 SER A C 1
ATOM 1686 O O . SER A 1 228 ? 4.173 -0.314 41.052 1.00 27.45 228 SER A O 1
ATOM 1689 N N . LEU A 1 229 ? 5.489 1.418 41.524 1.00 29.39 229 LEU A N 1
ATOM 1690 C CA . LEU A 1 229 ? 6.599 0.923 40.745 1.00 33.07 229 LEU A CA 1
ATOM 1691 C C . LEU A 1 229 ? 7.760 0.779 41.720 1.00 34.94 229 LEU A C 1
ATOM 1692 O O . LEU A 1 229 ? 8.006 1.681 42.510 1.00 37.14 229 LEU A O 1
ATOM 1697 N N . SER A 1 230 ? 8.446 -0.351 41.702 1.00 37.18 230 SER A N 1
ATOM 1698 C CA . SER A 1 230 ? 9.679 -0.515 42.511 1.00 39.68 230 SER A CA 1
ATOM 1699 C C . SER A 1 230 ? 10.940 -0.635 41.686 1.00 38.74 230 SER A C 1
ATOM 1700 O O . SER A 1 230 ? 11.032 -1.526 40.839 1.00 37.46 230 SER A O 1
ATOM 1703 N N . TRP A 1 231 ? 11.895 0.254 41.934 1.00 40.48 231 TRP A N 1
ATOM 1704 C CA . TRP A 1 231 ? 13.259 0.071 41.425 1.00 45.51 231 TRP A CA 1
ATOM 1705 C C . TRP A 1 231 ? 14.188 -0.825 42.319 1.00 47.23 231 TRP A C 1
ATOM 1706 O O . TRP A 1 231 ? 15.409 -0.904 42.071 1.00 47.12 231 TRP A O 1
ATOM 1717 N N . GLU A 1 232 ? 13.618 -1.468 43.348 1.00 49.12 232 GLU A N 1
ATOM 1718 C CA . GLU A 1 232 ? 14.348 -2.377 44.274 1.00 50.93 232 GLU A CA 1
ATOM 1719 C C . GLU A 1 232 ? 15.554 -1.848 45.144 1.00 50.75 232 GLU A C 1
ATOM 1720 O O . GLU A 1 232 ? 16.132 -2.607 45.928 1.00 51.89 232 GLU A O 1
ATOM 1726 N N . ASP A 1 233 ? 15.885 -0.562 45.037 1.00 49.57 233 ASP A N 1
ATOM 1727 C CA . ASP A 1 233 ? 16.950 0.070 45.825 1.00 49.91 233 ASP A CA 1
ATOM 1728 C C . ASP A 1 233 ? 16.408 1.145 46.794 1.00 51.00 233 ASP A C 1
ATOM 1729 O O . ASP A 1 233 ? 17.106 2.150 47.088 1.00 51.66 233 ASP A O 1
ATOM 1734 N N . GLY A 1 234 ? 15.167 0.949 47.262 1.00 49.49 234 GLY A N 1
ATOM 1735 C CA . GLY A 1 234 ? 14.471 1.926 48.104 1.00 46.97 234 GLY A CA 1
ATOM 1736 C C . GLY A 1 234 ? 13.783 3.091 47.389 1.00 45.40 234 GLY A C 1
ATOM 1737 O O . GLY A 1 234 ? 13.159 3.946 48.061 1.00 42.98 234 GLY A O 1
ATOM 1738 N N . ARG A 1 235 ? 13.938 3.159 46.046 1.00 42.40 235 ARG A N 1
ATOM 1739 C CA . ARG A 1 235 ? 13.154 4.093 45.185 1.00 37.50 235 ARG A CA 1
ATOM 1740 C C . ARG A 1 235 ? 11.859 3.433 44.785 1.00 33.69 235 ARG A C 1
ATOM 1741 O O . ARG A 1 235 ? 11.859 2.291 44.333 1.00 33.11 235 ARG A O 1
ATOM 1749 N N . THR A 1 236 ? 10.756 4.153 44.960 1.00 31.16 236 THR A N 1
ATOM 1750 C CA . THR A 1 236 ? 9.433 3.662 44.575 1.00 26.11 236 THR A CA 1
ATOM 1751 C C . THR A 1 236 ? 8.650 4.825 43.999 1.00 25.06 236 THR A C 1
ATOM 1752 O O . THR A 1 236 ? 8.992 6.028 44.150 1.00 26.27 236 THR A O 1
ATOM 1756 N N . ALA A 1 237 ? 7.537 4.490 43.380 1.00 22.10 237 ALA A N 1
ATOM 1757 C CA . ALA A 1 237 ? 6.665 5.556 42.931 1.00 19.31 237 ALA A CA 1
ATOM 1758 C C . ALA A 1 237 ? 5.244 5.039 42.952 1.00 17.48 237 ALA A C 1
ATOM 1759 O O . ALA A 1 237 ? 4.989 3.796 42.978 1.00 17.25 237 ALA A O 1
ATOM 1761 N N . THR A 1 238 ? 4.316 5.976 42.960 1.00 14.19 238 THR A N 1
ATOM 1762 C CA . THR A 1 238 ? 2.894 5.609 42.832 1.00 13.98 238 THR A CA 1
ATOM 1763 C C . THR A 1 238 ? 2.263 6.482 41.768 1.00 13.53 238 THR A C 1
ATOM 1764 O O . THR A 1 238 ? 2.709 7.597 41.502 1.00 14.14 238 THR A O 1
ATOM 1768 N N . ILE A 1 239 ? 1.254 5.980 41.093 1.00 15.97 239 ILE A N 1
ATOM 1769 C CA . ILE A 1 239 ? 0.591 6.840 40.102 1.00 16.19 239 ILE A CA 1
ATOM 1770 C C . ILE A 1 239 ? -0.854 6.576 40.309 1.00 15.38 239 ILE A C 1
ATOM 1771 O O . ILE A 1 239 ? -1.213 5.511 40.820 1.00 17.65 239 ILE A O 1
ATOM 1776 N N . TYR A 1 240 ? -1.683 7.537 39.944 1.00 14.98 240 TYR A N 1
ATOM 1777 C CA . TYR A 1 240 ? -3.115 7.362 40.078 1.00 13.78 240 TYR A CA 1
ATOM 1778 C C . TYR A 1 240 ? -3.770 8.125 38.934 1.00 15.39 240 TYR A C 1
ATOM 1779 O O . TYR A 1 240 ? -3.345 9.297 38.565 1.00 10.90 240 TYR A O 1
ATOM 1788 N N . CYS A 1 241 ? -4.831 7.487 38.394 1.00 16.00 241 CYS A N 1
ATOM 1789 C CA . CYS A 1 241 ? -5.641 8.152 37.390 1.00 16.66 241 CYS A CA 1
ATOM 1790 C C . CYS A 1 241 ? -7.098 7.684 37.391 1.00 15.52 241 CYS A C 1
ATOM 1791 O O . CYS A 1 241 ? -7.394 6.561 37.777 1.00 13.89 241 CYS A O 1
ATOM 1794 N N . SER A 1 242 ? -7.987 8.573 36.952 1.00 16.14 242 SER A N 1
ATOM 1795 C CA . SER A 1 242 ? -9.440 8.409 37.083 1.00 14.98 242 SER A CA 1
ATOM 1796 C C . SER A 1 242 ? -10.182 9.318 36.142 1.00 15.08 242 SER A C 1
ATOM 1797 O O . SER A 1 242 ? -9.784 10.469 35.930 1.00 18.74 242 SER A O 1
ATOM 1800 N N . PHE A 1 243 ? -11.297 8.827 35.641 1.00 15.81 243 PHE A N 1
ATOM 1801 C CA . PHE A 1 243 ? -12.307 9.632 34.921 1.00 16.43 243 PHE A CA 1
ATOM 1802 C C . PHE A 1 243 ? -13.482 9.997 35.815 1.00 18.86 243 PHE A C 1
ATOM 1803 O O . PHE A 1 243 ? -14.501 10.530 35.356 1.00 22.43 243 PHE A O 1
ATOM 1811 N N . LEU A 1 244 ? -13.356 9.710 37.092 1.00 19.85 244 LEU A N 1
ATOM 1812 C CA . LEU A 1 244 ? -14.488 9.749 38.000 1.00 20.55 244 LEU A CA 1
ATOM 1813 C C . LEU A 1 244 ? -14.273 10.706 39.163 1.00 20.81 244 LEU A C 1
ATOM 1814 O O . LEU A 1 244 ? -15.064 10.681 40.073 1.00 22.63 244 LEU A O 1
ATOM 1819 N N . ALA A 1 245 ? -13.223 11.533 39.153 1.00 18.07 245 ALA A N 1
ATOM 1820 C CA . ALA A 1 245 ? -12.982 12.432 40.249 1.00 15.25 245 ALA A CA 1
ATOM 1821 C C . ALA A 1 245 ? -12.499 13.807 39.796 1.00 17.24 245 ALA A C 1
ATOM 1822 O O . ALA A 1 245 ? -11.735 13.910 38.895 1.00 19.34 245 ALA A O 1
ATOM 1824 N N . ASN A 1 246 ? -12.878 14.852 40.514 1.00 17.2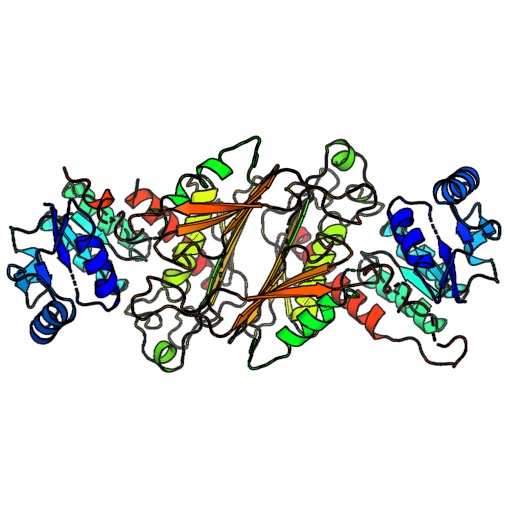0 246 ASN A N 1
ATOM 1825 C CA . ASN A 1 246 ? -12.512 16.197 40.238 1.00 17.44 246 ASN A CA 1
ATOM 1826 C C . ASN A 1 246 ? -11.087 16.441 39.725 1.00 18.71 246 ASN A C 1
ATOM 1827 O O . ASN A 1 246 ? -10.101 15.835 40.198 1.00 16.77 246 ASN A O 1
ATOM 1832 N N . LEU A 1 247 ? -11.015 17.354 38.751 1.00 20.53 247 LEU A N 1
ATOM 1833 C CA . LEU A 1 247 ? -9.775 17.764 38.126 1.00 21.62 247 LEU A CA 1
ATOM 1834 C C . LEU A 1 247 ? -8.654 17.930 39.168 1.00 21.67 247 LEU A C 1
ATOM 1835 O O . LEU A 1 247 ? -8.829 18.621 40.156 1.00 24.11 247 LEU A O 1
ATOM 1840 N N . THR A 1 248 ? -7.535 17.253 38.958 1.00 19.37 248 THR A N 1
ATOM 1841 C CA . THR A 1 248 ? -6.431 17.235 39.905 1.00 21.30 248 THR A CA 1
ATOM 1842 C C . THR A 1 248 ? -5.271 16.710 39.128 1.00 20.22 248 THR A C 1
ATOM 1843 O O . THR A 1 248 ? -5.387 15.680 38.497 1.00 19.93 248 THR A O 1
ATOM 1855 N N . GLU A 1 250 ? -1.155 16.364 39.982 1.00 20.30 250 GLU A N 1
ATOM 1856 C CA . GLU A 1 250 ? -0.032 16.633 40.912 1.00 19.34 250 GLU A CA 1
ATOM 1857 C C . GLU A 1 250 ? 1.211 15.870 40.558 1.00 16.39 250 GLU A C 1
ATOM 1858 O O . GLU A 1 250 ? 1.158 14.701 40.201 1.00 15.06 250 GLU A O 1
ATOM 1864 N N . ILE A 1 251 ? 2.354 16.502 40.704 1.00 16.55 251 ILE A N 1
ATOM 1865 C CA . ILE A 1 251 ? 3.600 15.733 40.848 1.00 16.40 251 ILE A CA 1
ATOM 1866 C C . ILE A 1 251 ? 4.120 16.069 42.220 1.00 16.31 251 ILE A C 1
ATOM 1867 O O . ILE A 1 251 ? 4.143 17.234 42.594 1.00 18.42 251 ILE A O 1
ATOM 1872 N N . THR A 1 252 ? 4.515 15.051 42.961 1.00 18.58 252 THR A N 1
ATOM 1873 C CA . THR A 1 252 ? 5.330 15.230 44.193 1.00 19.79 252 THR A CA 1
ATOM 1874 C C . THR A 1 252 ? 6.513 14.300 44.156 1.00 18.11 252 THR A C 1
ATOM 1875 O O . THR A 1 252 ? 6.394 13.053 43.932 1.00 14.94 252 THR A O 1
ATOM 1879 N N . ALA A 1 253 ? 7.674 14.905 44.314 1.00 20.31 253 ALA A N 1
ATOM 1880 C CA . ALA A 1 253 ? 8.912 14.082 44.282 1.00 22.54 253 ALA A CA 1
ATOM 1881 C C . ALA A 1 253 ? 9.661 14.311 45.543 1.00 22.53 253 ALA A C 1
ATOM 1882 O O . ALA A 1 253 ? 9.860 15.465 45.934 1.00 24.12 253 ALA A O 1
ATOM 1884 N N . ILE A 1 254 ? 10.033 13.225 46.215 1.00 25.58 254 ILE A N 1
ATOM 1885 C CA . ILE A 1 254 ? 10.811 13.364 47.467 1.00 27.38 254 ILE A CA 1
ATOM 1886 C C . ILE A 1 254 ? 12.248 12.851 47.385 1.00 27.25 254 ILE A C 1
ATOM 1887 O O . ILE A 1 254 ? 12.543 11.643 47.206 1.00 25.29 254 ILE A O 1
ATOM 1892 N N . GLY A 1 255 ? 13.144 13.809 47.510 1.00 27.31 255 GLY A N 1
ATOM 1893 C CA . GLY A 1 255 ? 14.507 13.446 47.635 1.00 31.29 255 GLY A CA 1
ATOM 1894 C C . GLY A 1 255 ? 15.000 13.450 49.078 1.00 34.04 255 GLY A C 1
ATOM 1895 O O . GLY A 1 255 ? 14.341 13.986 50.028 1.00 33.71 255 GLY A O 1
ATOM 1896 N N . THR A 1 256 ? 16.177 12.831 49.214 1.00 32.01 256 THR A N 1
ATOM 1897 C CA . THR A 1 256 ? 17.105 13.005 50.339 1.00 28.31 256 THR A CA 1
ATOM 1898 C C . THR A 1 256 ? 17.218 14.429 50.933 1.00 29.21 256 THR A C 1
ATOM 1899 O O . THR A 1 256 ? 17.251 14.575 52.141 1.00 31.22 256 THR A O 1
ATOM 1903 N N . LYS A 1 257 ? 17.221 15.489 50.128 1.00 26.75 257 LYS A N 1
ATOM 1904 C CA . LYS A 1 257 ? 17.523 16.811 50.673 1.00 25.36 257 LYS A CA 1
ATOM 1905 C C . LYS A 1 257 ? 16.527 17.876 50.245 1.00 25.79 257 LYS A C 1
ATOM 1906 O O . LYS A 1 257 ? 16.532 18.991 50.746 1.00 23.36 257 LYS A O 1
ATOM 1912 N N . GLY A 1 258 ? 15.668 17.532 49.286 1.00 27.64 258 GLY A N 1
ATOM 1913 C CA . GLY A 1 258 ? 14.592 18.421 48.873 1.00 26.32 258 GLY A CA 1
ATOM 1914 C C . GLY A 1 258 ? 13.322 17.695 48.394 1.00 26.85 258 GLY A C 1
ATOM 1915 O O . GLY A 1 258 ? 13.267 16.422 48.250 1.00 25.36 258 GLY A O 1
ATOM 1916 N N . THR A 1 259 ? 12.308 18.535 48.158 1.00 25.80 259 THR A N 1
ATOM 1917 C CA . THR A 1 259 ? 10.996 18.120 47.743 1.00 25.30 259 THR A CA 1
ATOM 1918 C C . THR A 1 259 ? 10.518 19.089 46.670 1.00 24.64 259 THR A C 1
ATOM 1919 O O . THR A 1 259 ? 10.741 20.297 46.795 1.00 24.49 259 THR A O 1
ATOM 1923 N N . LEU A 1 260 ? 9.925 18.546 45.604 1.00 25.02 260 LEU A N 1
ATOM 1924 C CA . LEU A 1 260 ? 9.352 19.351 44.509 1.00 23.66 260 LEU A CA 1
ATOM 1925 C C . LEU A 1 260 ? 7.888 19.051 44.324 1.00 21.68 260 LEU A C 1
ATOM 1926 O O . LEU A 1 260 ? 7.476 17.881 44.329 1.00 20.18 260 LEU A O 1
ATOM 1931 N N . ARG A 1 261 ? 7.110 20.107 44.161 1.00 20.90 261 ARG A N 1
ATOM 1932 C CA . ARG A 1 261 ? 5.688 19.963 44.013 1.00 23.63 261 ARG A CA 1
ATOM 1933 C C . ARG A 1 261 ? 5.092 20.694 42.806 1.00 24.78 261 ARG A C 1
ATOM 1934 O O . ARG A 1 261 ? 5.258 21.926 42.618 1.00 22.85 261 ARG A O 1
ATOM 1942 N N . VAL A 1 262 ? 4.324 19.955 42.018 1.00 24.97 262 VAL A N 1
ATOM 1943 C CA . VAL A 1 262 ? 3.641 20.626 40.925 1.00 26.26 262 VAL A CA 1
ATOM 1944 C C . VAL A 1 262 ? 2.134 20.307 40.964 1.00 26.32 262 VAL A C 1
ATOM 1945 O O . VAL A 1 262 ? 1.721 19.139 41.013 1.00 26.02 262 VAL A O 1
ATOM 1949 N N . HIS A 1 263 ? 1.322 21.353 40.948 1.00 25.05 263 HIS A N 1
ATOM 1950 C CA . HIS A 1 263 ? -0.104 21.163 41.057 1.00 25.66 263 HIS A CA 1
ATOM 1951 C C . HIS A 1 263 ? -0.856 21.360 39.765 1.00 25.00 263 HIS A C 1
ATOM 1952 O O . HIS A 1 263 ? -2.058 21.040 39.711 1.00 25.61 263 HIS A O 1
ATOM 1959 N N . ASP A 1 264 ? -0.233 22.001 38.786 1.00 23.17 264 ASP A N 1
ATOM 1960 C CA . ASP A 1 264 ? -0.819 22.005 37.460 1.00 23.37 264 ASP A CA 1
ATOM 1961 C C . ASP A 1 264 ? 0.087 21.065 36.635 1.00 24.71 264 ASP A C 1
ATOM 1962 O O . ASP A 1 264 ? 0.323 19.925 37.079 1.00 27.71 264 ASP A O 1
ATOM 1967 N N . PHE A 1 265 ? 0.625 21.370 35.487 1.00 22.09 265 PHE A N 1
ATOM 1968 C CA . PHE A 1 265 ? 1.632 20.291 35.071 1.00 21.78 265 PHE A CA 1
ATOM 1969 C C . PHE A 1 265 ? 1.311 19.542 33.843 1.00 21.72 265 PHE A C 1
ATOM 1970 O O . PHE A 1 265 ? 2.161 19.418 33.026 1.00 25.23 265 PHE A O 1
ATOM 1978 N N . ILE A 1 266 ? 0.133 18.970 33.744 1.00 21.26 266 ILE A N 1
ATOM 1979 C CA . ILE A 1 266 ? -0.449 18.745 32.438 1.00 22.09 266 ILE A CA 1
ATOM 1980 C C . ILE A 1 266 ? -1.244 20.051 32.270 1.00 26.63 266 ILE A C 1
ATOM 1981 O O . ILE A 1 266 ? -2.110 20.415 33.101 1.00 30.78 266 ILE A O 1
ATOM 1986 N N . ILE A 1 267 ? -0.983 20.870 31.294 1.00 26.03 267 ILE A N 1
ATOM 1987 C CA . ILE A 1 267 ? -1.871 22.074 31.336 1.00 25.23 267 ILE A CA 1
ATOM 1988 C C . ILE A 1 267 ? -1.751 22.983 32.589 1.00 24.30 267 ILE A C 1
ATOM 1989 O O . ILE A 1 267 ? -2.442 22.784 33.597 1.00 22.60 267 ILE A O 1
ATOM 1994 N N . PRO A 1 268 ? -0.881 23.986 32.522 1.00 23.98 268 PRO A N 1
ATOM 1995 C CA . PRO A 1 268 ? -0.809 25.020 33.547 1.00 26.90 268 PRO A CA 1
ATOM 1996 C C . PRO A 1 268 ? -2.057 25.851 33.630 1.00 30.65 268 PRO A C 1
ATOM 1997 O O . PRO A 1 268 ? -2.887 25.816 32.721 1.00 33.58 268 PRO A O 1
ATOM 2001 N N . TYR A 1 269 ? -2.178 26.586 34.731 1.00 31.18 269 TYR A N 1
ATOM 2002 C CA . TYR A 1 269 ? -3.340 27.361 35.045 1.00 30.89 269 TYR A CA 1
ATOM 2003 C C . TYR A 1 269 ? -3.578 28.358 33.952 1.00 32.04 269 TYR A C 1
ATOM 2004 O O . TYR A 1 269 ? -4.700 28.502 33.497 1.00 33.64 269 TYR A O 1
ATOM 2013 N N . LYS A 1 270 ? -2.504 29.038 33.549 1.00 32.87 270 LYS A N 1
ATOM 2014 C CA . LYS A 1 270 ? -2.478 30.084 32.496 1.00 32.76 270 LYS A CA 1
ATOM 2015 C C . LYS A 1 270 ? -1.398 29.699 31.484 1.00 33.41 270 LYS A C 1
ATOM 2016 O O . LYS A 1 270 ? -0.366 29.188 31.894 1.00 35.81 270 LYS A O 1
ATOM 2022 N N . GLU A 1 271 ? -1.595 29.907 30.183 1.00 33.03 271 GLU A N 1
ATOM 2023 C CA . GLU A 1 271 ? -0.595 29.398 29.223 1.00 33.93 271 GLU A CA 1
ATOM 2024 C C . GLU A 1 271 ? 0.662 30.267 29.192 1.00 36.37 271 GLU A C 1
ATOM 2025 O O . GLU A 1 271 ? 1.669 29.874 28.628 1.00 36.30 271 GLU A O 1
ATOM 2031 N N . THR A 1 272 ? 0.570 31.441 29.820 1.00 37.51 272 THR A N 1
ATOM 2032 C CA . THR A 1 272 ? 1.556 32.496 29.749 1.00 38.25 272 THR A CA 1
ATOM 2033 C C . THR A 1 272 ? 2.550 32.405 30.894 1.00 39.25 272 THR A C 1
ATOM 2034 O O . THR A 1 272 ? 3.373 33.292 31.083 1.00 41.19 272 THR A O 1
ATOM 2038 N N . GLU A 1 273 ? 2.495 31.320 31.655 1.00 40.20 273 GLU A N 1
ATOM 2039 C CA . GLU A 1 273 ? 3.360 31.148 32.853 1.00 39.50 273 GLU A CA 1
ATOM 2040 C C . GLU A 1 273 ? 3.184 29.777 33.525 1.00 36.26 273 GLU A C 1
ATOM 2041 O O . GLU A 1 273 ? 2.112 29.164 33.424 1.00 35.11 273 GLU A O 1
ATOM 2047 N N . ALA A 1 274 ? 4.240 29.316 34.198 1.00 32.15 274 ALA A N 1
ATOM 2048 C CA . ALA A 1 274 ? 4.197 28.064 34.913 1.00 29.71 274 ALA A CA 1
ATOM 2049 C C . ALA A 1 274 ? 4.898 28.167 36.277 1.00 29.33 274 ALA A C 1
ATOM 2050 O O . ALA A 1 274 ? 6.030 28.664 36.350 1.00 27.70 274 ALA A O 1
ATOM 2052 N N . SER A 1 275 ? 4.245 27.647 37.328 1.00 28.31 275 SER A N 1
ATOM 2053 C CA . SER A 1 275 ? 4.776 27.685 38.699 1.00 27.82 275 SER A CA 1
ATOM 2054 C C . SER A 1 275 ? 5.076 26.316 39.282 1.00 29.47 275 SER A C 1
ATOM 2055 O O . SER A 1 275 ? 4.611 25.284 38.789 1.00 30.40 275 SER A O 1
ATOM 2058 N N . PHE A 1 276 ? 5.886 26.300 40.329 1.00 29.69 276 PHE A N 1
ATOM 2059 C CA . PHE A 1 276 ? 6.146 25.083 41.071 1.00 30.34 276 PHE A CA 1
ATOM 2060 C C . PHE A 1 276 ? 6.700 25.462 42.438 1.00 32.06 276 PHE A C 1
ATOM 2061 O O . PHE A 1 276 ? 7.107 26.628 42.670 1.00 33.24 276 PHE A O 1
ATOM 2069 N N . THR A 1 277 ? 6.683 24.510 43.364 1.00 30.42 277 THR A N 1
ATOM 2070 C CA . THR A 1 277 ? 6.992 24.841 44.728 1.00 29.38 277 THR A CA 1
ATOM 2071 C C . THR A 1 277 ? 8.198 24.050 45.052 1.00 30.78 277 THR A C 1
ATOM 2072 O O . THR A 1 277 ? 8.341 22.934 44.570 1.00 30.92 277 THR A O 1
ATOM 2076 N N . THR A 1 278 ? 9.095 24.632 45.841 1.00 32.97 278 THR A N 1
ATOM 2077 C CA . THR A 1 278 ? 10.338 23.944 46.160 1.00 34.93 278 THR A CA 1
ATOM 2078 C C . THR A 1 278 ? 10.737 24.023 47.639 1.00 34.75 278 THR A C 1
ATOM 2079 O O . THR A 1 278 ? 10.479 25.037 48.311 1.00 33.38 278 THR A O 1
ATOM 2083 N N . SER A 1 279 ? 11.372 22.955 48.125 1.00 34.32 279 SER A N 1
ATOM 2084 C CA . SER A 1 279 ? 11.880 22.911 49.499 1.00 36.00 279 SER A CA 1
ATOM 2085 C C . SER A 1 279 ? 13.064 21.963 49.662 1.00 37.16 279 SER A C 1
ATOM 2086 O O . SER A 1 279 ? 13.042 20.794 49.219 1.00 36.47 279 SER A O 1
ATOM 2089 N N . THR A 1 280 ? 14.084 22.470 50.331 1.00 38.26 280 THR A N 1
ATOM 2090 C CA . THR A 1 280 ? 15.327 21.736 50.507 1.00 41.38 280 THR A CA 1
ATOM 2091 C C . THR A 1 280 ? 15.646 21.859 51.986 1.00 41.70 280 THR A C 1
ATOM 2092 O O . THR A 1 280 ? 15.486 22.957 52.543 1.00 39.05 280 THR A O 1
ATOM 2096 N N . LYS A 1 281 ? 16.079 20.767 52.619 1.00 45.54 281 LYS A N 1
ATOM 2097 C CA . LYS A 1 281 ? 16.277 20.746 54.079 1.00 50.86 281 LYS A CA 1
ATOM 2098 C C . LYS A 1 281 ? 15.270 21.646 54.767 1.00 51.84 281 LYS A C 1
ATOM 2099 O O . LYS A 1 281 ? 15.038 22.793 54.394 1.00 54.93 281 LYS A O 1
ATOM 2105 N N . ALA A 1 282 ? 14.736 21.140 55.837 1.00 51.70 282 ALA A N 1
ATOM 2106 C CA . ALA A 1 282 ? 13.618 21.736 56.504 1.00 51.30 282 ALA A CA 1
ATOM 2107 C C . ALA A 1 282 ? 13.270 20.422 57.118 1.00 49.38 282 ALA A C 1
ATOM 2108 O O . ALA A 1 282 ? 13.669 19.381 56.569 1.00 50.07 282 ALA A O 1
ATOM 2110 N N . TRP A 1 283 ? 12.708 20.392 58.310 1.00 48.69 283 TRP A N 1
ATOM 2111 C CA . TRP A 1 283 ? 12.988 21.209 59.488 1.00 45.53 283 TRP A CA 1
ATOM 2112 C C . TRP A 1 283 ? 12.038 22.094 60.236 1.00 42.00 283 TRP A C 1
ATOM 2113 O O . TRP A 1 283 ? 11.472 23.071 59.730 1.00 40.65 283 TRP A O 1
ATOM 2124 N N . PHE A 1 284 ? 11.894 21.720 61.508 1.00 40.87 284 PHE A N 1
ATOM 2125 C CA . PHE A 1 284 ? 11.139 22.469 62.515 1.00 36.60 284 PHE A CA 1
ATOM 2126 C C . PHE A 1 284 ? 12.050 23.316 63.396 1.00 34.12 284 PHE A C 1
ATOM 2127 O O . PHE A 1 284 ? 13.239 23.043 63.494 1.00 33.86 284 PHE A O 1
ATOM 2135 N N . ASN A 1 285 ? 11.495 24.292 64.101 1.00 32.63 285 ASN A N 1
ATOM 2136 C CA . ASN A 1 285 ? 12.238 24.878 65.234 1.00 32.27 285 ASN A CA 1
ATOM 2137 C C . ASN A 1 285 ? 12.405 23.880 66.359 1.00 34.92 285 ASN A C 1
ATOM 2138 O O . ASN A 1 285 ? 11.935 22.738 66.282 1.00 35.43 285 ASN A O 1
ATOM 2143 N N . ASP A 1 286 ? 13.082 24.317 67.413 1.00 36.04 286 ASP A N 1
ATOM 2144 C CA . ASP A 1 286 ? 13.478 23.431 68.509 1.00 33.93 286 ASP A CA 1
ATOM 2145 C C . ASP A 1 286 ? 12.288 22.763 69.223 1.00 31.29 286 ASP A C 1
ATOM 2146 O O . ASP A 1 286 ? 12.348 21.589 69.579 1.00 28.19 286 ASP A O 1
ATOM 2151 N N . LEU A 1 287 ? 11.218 23.519 69.449 1.00 31.16 287 LEU A N 1
ATOM 2152 C CA . LEU A 1 287 ? 10.037 22.951 70.083 1.00 30.59 287 LEU A CA 1
ATOM 2153 C C . LEU A 1 287 ? 8.997 22.292 69.121 1.00 31.69 287 LEU A C 1
ATOM 2154 O O . LEU A 1 287 ? 7.875 21.942 69.536 1.00 30.95 287 LEU A O 1
ATOM 2159 N N . VAL A 1 288 ? 9.407 22.054 67.867 1.00 31.75 288 VAL A N 1
ATOM 2160 C CA . VAL A 1 288 ? 8.541 21.532 66.816 1.00 29.21 288 VAL A CA 1
ATOM 2161 C C . VAL A 1 288 ? 7.214 22.284 66.892 1.00 28.73 288 VAL A C 1
ATOM 2162 O O . VAL A 1 288 ? 6.126 21.695 66.911 1.00 29.09 288 VAL A O 1
ATOM 2166 N N . THR A 1 289 ? 7.322 23.587 66.958 1.00 27.89 289 THR A N 1
ATOM 2167 C CA . THR A 1 289 ? 6.165 24.425 67.122 1.00 29.73 289 THR A CA 1
ATOM 2168 C C . THR A 1 289 ? 5.955 25.157 65.801 1.00 29.26 289 THR A C 1
ATOM 2169 O O . THR A 1 289 ? 4.951 25.847 65.631 1.00 29.76 289 THR A O 1
ATOM 2173 N N . ALA A 1 290 ? 6.932 25.061 64.892 1.00 28.17 290 ALA A N 1
ATOM 2174 C CA . ALA A 1 290 ? 6.840 25.710 63.569 1.00 27.88 290 ALA A CA 1
ATOM 2175 C C . ALA A 1 290 ? 7.884 25.136 62.638 1.00 29.30 290 ALA A C 1
ATOM 2176 O O . ALA A 1 290 ? 8.821 24.450 63.109 1.00 30.95 290 ALA A O 1
ATOM 2178 N N . TRP A 1 291 ? 7.703 25.408 61.338 1.00 29.30 291 TRP A N 1
ATOM 2179 C CA . TRP A 1 291 ? 8.632 25.047 60.236 1.00 32.38 291 TRP A CA 1
ATOM 2180 C C . TRP A 1 291 ? 9.707 26.103 60.209 1.00 32.53 291 TRP A C 1
ATOM 2181 O O . TRP A 1 291 ? 9.365 27.297 60.349 1.00 30.33 291 TRP A O 1
ATOM 2192 N N . VAL A 1 292 ? 10.973 25.724 59.981 1.00 34.54 292 VAL A N 1
ATOM 2193 C CA . VAL A 1 292 ? 12.000 26.773 60.062 1.00 39.91 292 VAL A CA 1
ATOM 2194 C C . VAL A 1 292 ? 12.128 27.639 58.798 1.00 44.59 292 VAL A C 1
ATOM 2195 O O . VAL A 1 292 ? 12.317 28.885 58.899 1.00 45.93 292 VAL A O 1
ATOM 2199 N N . SER A 1 293 ? 12.016 26.993 57.626 1.00 45.83 293 SER A N 1
ATOM 2200 C CA . SER A 1 293 ? 11.748 27.698 56.336 1.00 45.61 293 SER A CA 1
ATOM 2201 C C . SER A 1 293 ? 10.747 26.867 55.542 1.00 44.21 293 SER A C 1
ATOM 2202 O O . SER A 1 293 ? 11.049 25.761 55.088 1.00 42.90 293 SER A O 1
ATOM 2205 N N . PRO A 1 294 ? 9.531 27.383 55.400 1.00 43.62 294 PRO A N 1
ATOM 2206 C CA . PRO A 1 294 ? 8.592 26.602 54.619 1.00 44.19 294 PRO A CA 1
ATOM 2207 C C . PRO A 1 294 ? 9.028 26.550 53.130 1.00 45.32 294 PRO A C 1
ATOM 2208 O O . PRO A 1 294 ? 9.944 27.279 52.722 1.00 42.87 294 PRO A O 1
ATOM 2212 N N . PRO A 1 295 ? 8.384 25.680 52.325 1.00 47.34 295 PRO A N 1
ATOM 2213 C CA . PRO A 1 295 ? 8.649 25.672 50.899 1.00 47.48 295 PRO A CA 1
ATOM 2214 C C . PRO A 1 295 ? 8.367 27.016 50.225 1.00 46.59 295 PRO A C 1
ATOM 2215 O O . PRO A 1 295 ? 7.640 27.864 50.766 1.00 46.22 295 PRO A O 1
ATOM 2219 N N . SER A 1 296 ? 8.974 27.195 49.056 1.00 46.14 296 SER A N 1
ATOM 2220 C CA . SER A 1 296 ? 8.908 28.450 48.303 1.00 45.51 296 SER A CA 1
ATOM 2221 C C . SER A 1 296 ? 8.444 28.240 46.856 1.00 42.73 296 SER A C 1
ATOM 2222 O O . SER A 1 296 ? 8.728 27.214 46.235 1.00 41.32 296 SER A O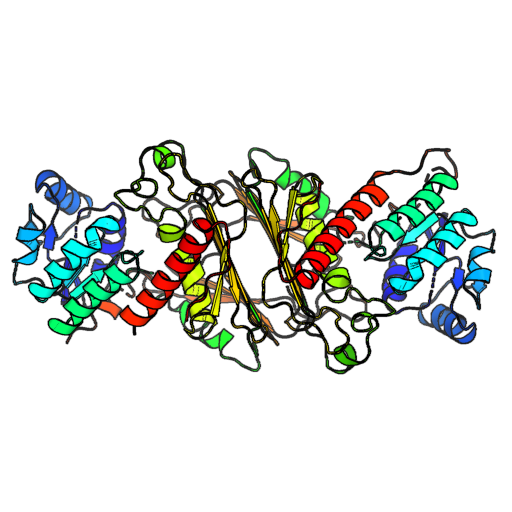 1
ATOM 2225 N N . GLU A 1 297 ? 7.731 29.246 46.358 1.00 42.40 297 GLU A N 1
ATOM 2226 C CA . GLU A 1 297 ? 7.137 29.292 45.014 1.00 41.42 297 GLU A CA 1
ATOM 2227 C C . GLU A 1 297 ? 8.019 29.942 43.951 1.00 39.28 297 GLU A C 1
ATOM 2228 O O . GLU A 1 297 ? 8.468 31.066 44.123 1.00 37.66 297 GLU A O 1
ATOM 2234 N N . HIS A 1 298 ? 8.235 29.231 42.849 1.00 39.36 298 HIS A N 1
ATOM 2235 C CA . HIS A 1 298 ? 8.871 29.779 41.646 1.00 38.21 298 HIS A CA 1
ATOM 2236 C C . HIS A 1 298 ? 7.956 29.830 40.456 1.00 38.42 298 HIS A C 1
ATOM 2237 O O . HIS A 1 298 ? 7.393 28.828 40.063 1.00 37.72 298 HIS A O 1
ATOM 2244 N N . THR A 1 299 ? 7.852 30.996 39.841 1.00 40.50 299 THR A N 1
ATOM 2245 C CA . THR A 1 299 ? 7.125 31.133 38.584 1.00 40.58 299 THR A CA 1
ATOM 2246 C C . THR A 1 299 ? 8.065 31.327 37.386 1.00 42.12 299 THR A C 1
ATOM 2247 O O . THR A 1 299 ? 9.135 31.909 37.526 1.00 43.54 299 THR A O 1
ATOM 2251 N N . VAL A 1 300 ? 7.691 30.807 36.215 1.00 41.59 300 VAL A N 1
ATOM 2252 C CA . VAL A 1 300 ? 8.431 31.119 34.972 1.00 39.85 300 VAL A CA 1
ATOM 2253 C C . VAL A 1 300 ? 7.503 31.653 33.836 1.00 39.93 300 VAL A C 1
ATOM 2254 O O . VAL A 1 300 ? 6.352 31.178 33.671 1.00 38.52 300 VAL A O 1
ATOM 2258 N N . LYS A 1 301 ? 8.006 32.665 33.108 1.00 40.59 301 LYS A N 1
ATOM 2259 C CA . LYS A 1 301 ? 7.309 33.291 31.967 1.00 40.05 301 LYS A CA 1
ATOM 2260 C C . LYS A 1 301 ? 7.527 32.369 30.811 1.00 38.08 301 LYS A C 1
ATOM 2261 O O . LYS A 1 301 ? 8.654 31.896 30.610 1.00 37.10 301 LYS A O 1
ATOM 2267 N N . THR A 1 302 ? 6.425 32.035 30.137 1.00 36.38 302 THR A N 1
ATOM 2268 C CA . THR A 1 302 ? 6.428 31.179 28.943 1.00 36.73 302 THR A CA 1
ATOM 2269 C C . THR A 1 302 ? 5.788 31.981 27.817 1.00 37.04 302 THR A C 1
ATOM 2270 O O . THR A 1 302 ? 4.545 32.052 27.707 1.00 36.08 302 THR A O 1
ATOM 2274 N N . GLU A 1 303 ? 6.607 32.653 27.007 1.00 38.73 303 GLU A N 1
ATOM 2275 C CA . GLU A 1 303 ? 6.021 33.643 26.085 1.00 41.20 303 GLU A CA 1
ATOM 2276 C C . GLU A 1 303 ? 5.231 32.904 24.994 1.00 38.62 303 GLU A C 1
ATOM 2277 O O . GLU A 1 303 ? 4.339 33.483 24.371 1.00 37.45 303 GLU A O 1
ATOM 2283 N N . LEU A 1 304 ? 5.538 31.604 24.849 1.00 37.20 304 LEU A N 1
ATOM 2284 C CA . LEU A 1 304 ? 5.065 30.715 23.796 1.00 36.40 304 LEU A CA 1
ATOM 2285 C C . LEU A 1 304 ? 4.530 29.402 24.413 1.00 36.88 304 LEU A C 1
ATOM 2286 O O . LEU A 1 304 ? 5.299 28.665 25.069 1.00 37.58 304 LEU A O 1
ATOM 2291 N N . PRO A 1 305 ? 3.230 29.078 24.175 1.00 34.50 305 PRO A N 1
ATOM 2292 C CA . PRO A 1 305 ? 2.626 27.955 24.884 1.00 31.21 305 PRO A CA 1
ATOM 2293 C C . PRO A 1 305 ? 3.300 26.631 24.616 1.00 30.97 305 PRO A C 1
ATOM 2294 O O . PRO A 1 305 ? 3.968 26.423 23.610 1.00 33.39 305 PRO A O 1
ATOM 2298 N N . GLN A 1 306 ? 3.105 25.711 25.524 1.00 31.10 306 GLN A N 1
ATOM 2299 C CA . GLN A 1 306 ? 3.802 24.435 25.462 1.00 30.07 306 GLN A CA 1
ATOM 2300 C C . GLN A 1 306 ? 3.502 23.562 24.214 1.00 29.80 306 GLN A C 1
ATOM 2301 O O . GLN A 1 306 ? 4.431 22.942 23.692 1.00 32.49 306 GLN A O 1
ATOM 2307 N N . GLU A 1 307 ? 2.236 23.462 23.793 1.00 27.51 307 GLU A N 1
ATOM 2308 C CA . GLU A 1 307 ? 1.880 22.745 22.561 1.00 27.10 307 GLU A CA 1
ATOM 2309 C C . GLU A 1 307 ? 2.608 23.388 21.394 1.00 29.07 307 GLU A C 1
ATOM 2310 O O . GLU A 1 307 ? 3.152 22.687 20.553 1.00 29.49 307 GLU A O 1
ATOM 2316 N N . ALA A 1 308 ? 2.692 24.717 21.394 1.00 30.19 308 ALA A N 1
ATOM 2317 C CA . ALA A 1 308 ? 3.443 25.411 20.350 1.00 31.72 308 ALA A CA 1
ATOM 2318 C C . ALA A 1 308 ? 4.943 25.072 20.397 1.00 33.33 308 ALA A C 1
ATOM 2319 O O . ALA A 1 308 ? 5.544 24.835 19.316 1.00 34.28 308 ALA A O 1
ATOM 2321 N N . CYS A 1 309 ? 5.530 24.997 21.612 1.00 31.57 309 CYS A N 1
ATOM 2322 C CA . CYS A 1 309 ? 6.949 24.608 21.747 1.00 30.98 309 CYS A CA 1
ATOM 2323 C C . CYS A 1 309 ? 7.085 23.184 21.353 1.00 29.62 309 CYS A C 1
ATOM 2324 O O . CYS A 1 309 ? 8.195 22.743 21.078 1.00 31.16 309 CYS A O 1
ATOM 2335 N N . VAL A 1 311 ? 5.442 21.644 18.840 1.00 30.98 311 VAL A N 1
ATOM 2336 C CA . VAL A 1 311 ? 5.426 21.600 17.379 1.00 32.04 311 VAL A CA 1
ATOM 2337 C C . VAL A 1 311 ? 6.787 22.084 16.868 1.00 33.32 311 VAL A C 1
ATOM 2338 O O . VAL A 1 311 ? 7.456 21.343 16.139 1.00 33.08 311 VAL A O 1
ATOM 2342 N N . ARG A 1 312 ? 7.212 23.269 17.334 1.00 33.50 312 ARG A N 1
ATOM 2343 C CA . ARG A 1 312 ? 8.560 23.773 17.067 1.00 34.55 312 ARG A CA 1
ATOM 2344 C C . ARG A 1 312 ? 9.582 22.638 17.220 1.00 34.44 312 ARG A C 1
ATOM 2345 O O . ARG A 1 312 ? 10.260 22.255 16.262 1.00 37.49 312 ARG A O 1
ATOM 2353 N N . GLU A 1 313 ? 9.644 22.021 18.370 1.00 32.03 313 GLU A N 1
ATOM 2354 C CA . GLU A 1 313 ? 10.643 20.988 18.513 1.00 31.59 313 GLU A CA 1
ATOM 2355 C C . GLU A 1 313 ? 10.503 19.890 17.472 1.00 32.03 313 GLU A C 1
ATOM 2356 O O . GLU A 1 313 ? 11.475 19.377 16.983 1.00 32.36 313 GLU A O 1
ATOM 2362 N N . PHE A 1 314 ? 9.284 19.495 17.170 1.00 36.25 314 PHE A N 1
ATOM 2363 C CA . PHE A 1 314 ? 9.039 18.364 16.271 1.00 36.98 314 PHE A CA 1
ATOM 2364 C C . PHE A 1 314 ? 9.582 18.778 14.933 1.00 39.66 314 PHE A C 1
ATOM 2365 O O . PHE A 1 314 ? 10.311 18.010 14.306 1.00 38.34 314 PHE A O 1
ATOM 2373 N N . ALA A 1 315 ? 9.210 19.991 14.514 1.00 41.87 315 ALA A N 1
ATOM 2374 C CA . ALA A 1 315 ? 9.698 20.572 13.302 1.00 47.67 315 ALA A CA 1
ATOM 2375 C C . ALA A 1 315 ? 11.263 20.580 13.219 1.00 53.78 315 ALA A C 1
ATOM 2376 O O . ALA A 1 315 ? 11.863 21.394 12.522 1.00 53.48 315 ALA A O 1
ATOM 2378 N N . ARG A 1 316 ? 11.880 19.639 13.949 1.00 61.17 316 ARG A N 1
ATOM 2379 C CA . ARG A 1 316 ? 13.302 19.275 13.907 1.00 66.86 316 ARG A CA 1
ATOM 2380 C C . ARG A 1 316 ? 13.786 19.207 12.471 1.00 71.85 316 ARG A C 1
ATOM 2381 O O . ARG A 1 316 ? 14.778 19.864 12.151 1.00 72.52 316 ARG A O 1
ATOM 2389 N N . LEU A 1 317 ? 13.093 18.418 11.620 1.00 76.12 317 LEU A N 1
ATOM 2390 C CA . LEU A 1 317 ? 13.477 18.205 10.193 1.00 78.27 317 LEU A CA 1
ATOM 2391 C C . LEU A 1 317 ? 14.452 17.001 10.014 1.00 80.83 317 LEU A C 1
ATOM 2392 O O . LEU A 1 317 ? 14.191 15.957 10.614 1.00 82.38 317 LEU A O 1
ATOM 2397 N N . VAL A 1 318 ? 15.597 17.183 9.325 1.00 81.53 318 VAL A N 1
ATOM 2398 C CA . VAL A 1 318 ? 16.230 16.209 8.346 1.00 81.61 318 VAL A CA 1
ATOM 2399 C C . VAL A 1 318 ? 15.366 15.875 7.105 1.00 80.81 318 VAL A C 1
ATOM 2400 O O . VAL A 1 318 ? 15.815 16.022 5.961 1.00 79.87 318 VAL A O 1
ATOM 2404 N N . TYR A 1 331 ? 15.321 8.807 21.036 1.00 38.16 331 TYR A N 1
ATOM 2405 C CA . TYR A 1 331 ? 14.912 9.406 22.306 1.00 38.60 331 TYR A CA 1
ATOM 2406 C C . TYR A 1 331 ? 13.377 9.317 22.403 1.00 37.91 331 TYR A C 1
ATOM 2407 O O . TYR A 1 331 ? 12.849 8.477 23.154 1.00 38.60 331 TYR A O 1
ATOM 2416 N N . TRP A 1 332 ? 12.671 10.163 21.638 1.00 33.11 332 TRP A N 1
ATOM 2417 C CA . TRP A 1 332 ? 11.244 10.292 21.802 1.00 30.17 332 TRP A CA 1
ATOM 2418 C C . TRP A 1 332 ? 10.526 8.993 21.625 1.00 32.06 332 TRP A C 1
ATOM 2419 O O . TRP A 1 332 ? 9.642 8.690 22.443 1.00 34.84 332 TRP A O 1
ATOM 2430 N N . PRO A 1 333 ? 10.860 8.233 20.565 1.00 30.41 333 PRO A N 1
ATOM 2431 C CA . PRO A 1 333 ? 10.214 6.930 20.502 1.00 30.10 333 PRO A CA 1
ATOM 2432 C C . PRO A 1 333 ? 10.579 6.098 21.686 1.00 30.60 333 PRO A C 1
ATOM 2433 O O . PRO A 1 333 ? 9.804 5.218 22.123 1.00 31.02 333 PRO A O 1
ATOM 2437 N N . SER A 1 334 ? 11.779 6.334 22.183 1.00 32.11 334 SER A N 1
ATOM 2438 C CA . SER A 1 334 ? 12.317 5.526 23.276 1.00 33.26 334 SER A CA 1
ATOM 2439 C C . SER A 1 334 ? 11.461 5.817 24.522 1.00 32.33 334 SER A C 1
ATOM 2440 O O . SER A 1 334 ? 10.886 4.889 25.093 1.00 34.57 334 SER A O 1
ATOM 2443 N N . ILE A 1 335 ? 11.334 7.091 24.897 1.00 29.38 335 ILE A N 1
ATOM 2444 C CA . ILE A 1 335 ? 10.524 7.458 26.056 1.00 30.49 335 ILE A CA 1
ATOM 2445 C C . ILE A 1 335 ? 9.030 7.051 25.906 1.00 31.49 335 ILE A C 1
ATOM 2446 O O . ILE A 1 335 ? 8.439 6.480 26.872 1.00 31.49 335 ILE A O 1
ATOM 2451 N N . SER A 1 336 ? 8.483 7.227 24.692 1.00 28.32 336 SER A N 1
ATOM 2452 C CA . SER A 1 336 ? 7.132 6.773 24.382 1.00 26.51 336 SER A CA 1
ATOM 2453 C C . SER A 1 336 ? 6.936 5.297 24.723 1.00 27.95 336 SER A C 1
ATOM 2454 O O . SER A 1 336 ? 5.877 4.883 25.280 1.00 27.17 336 SER A O 1
ATOM 2457 N N . ARG A 1 337 ? 7.953 4.507 24.375 1.00 28.64 337 ARG A N 1
ATOM 2458 C CA . ARG A 1 337 ? 7.914 3.031 24.550 1.00 26.96 337 ARG A CA 1
ATOM 2459 C C . ARG A 1 337 ? 7.979 2.709 26.039 1.00 24.06 337 ARG A C 1
ATOM 2460 O O . ARG A 1 337 ? 7.280 1.794 26.520 1.00 23.54 337 ARG A O 1
ATOM 2468 N N . LYS A 1 338 ? 8.814 3.461 26.755 1.00 22.49 338 LYS A N 1
ATOM 2469 C CA . LYS A 1 338 ? 8.940 3.229 28.219 1.00 24.29 338 LYS A CA 1
ATOM 2470 C C . LYS A 1 338 ? 7.582 3.460 28.883 1.00 22.48 338 LYS A C 1
ATOM 2471 O O . LYS A 1 338 ? 7.051 2.609 29.618 1.00 18.76 338 LYS A O 1
ATOM 2477 N N . THR A 1 339 ? 6.926 4.542 28.476 1.00 23.56 339 THR A N 1
ATOM 2478 C CA . THR A 1 339 ? 5.666 4.806 29.089 1.00 23.03 339 THR A CA 1
ATOM 2479 C C . THR A 1 339 ? 4.527 3.935 28.640 1.00 23.42 339 THR A C 1
ATOM 2480 O O . THR A 1 339 ? 3.683 3.465 29.473 1.00 23.25 339 THR A O 1
ATOM 2484 N N . GLN A 1 340 ? 4.536 3.602 27.355 1.00 24.96 340 GLN A N 1
ATOM 2485 C CA . GLN A 1 340 ? 3.603 2.577 26.873 1.00 25.28 340 GLN A CA 1
ATOM 2486 C C . GLN A 1 340 ? 3.822 1.281 27.658 1.00 26.83 340 GLN A C 1
ATOM 2487 O O . GLN A 1 340 ? 2.870 0.718 28.248 1.00 27.98 340 GLN A O 1
ATOM 2493 N N . LEU A 1 341 ? 5.078 0.830 27.714 1.00 26.86 341 LEU A N 1
ATOM 2494 C CA . LEU A 1 341 ? 5.419 -0.336 28.525 1.00 26.97 341 LEU A CA 1
ATOM 2495 C C . LEU A 1 341 ? 4.865 -0.253 29.935 1.00 22.99 341 LEU A C 1
ATOM 2496 O O . LEU A 1 341 ? 4.190 -1.141 30.384 1.00 22.44 341 LEU A O 1
ATOM 2501 N N . VAL A 1 342 ? 5.111 0.837 30.635 1.00 22.67 342 VAL A N 1
ATOM 2502 C CA . VAL A 1 342 ? 4.556 0.955 31.994 1.00 22.40 342 VAL A CA 1
ATOM 2503 C C . VAL A 1 342 ? 3.022 0.865 32.020 1.00 22.81 342 VAL A C 1
ATOM 2504 O O . VAL A 1 342 ? 2.410 0.168 32.893 1.00 23.46 342 VAL A O 1
ATOM 2508 N N . VAL A 1 343 ? 2.394 1.512 31.028 1.00 21.86 343 VAL A N 1
ATOM 2509 C CA . VAL A 1 343 ? 0.953 1.364 30.846 1.00 20.63 343 VAL A CA 1
ATOM 2510 C C . VAL A 1 343 ? 0.562 -0.097 30.764 1.00 22.55 343 VAL A C 1
ATOM 2511 O O . VAL A 1 343 ? -0.345 -0.516 31.452 1.00 25.21 343 VAL A O 1
ATOM 2515 N N . ASP A 1 344 ? 1.239 -0.907 29.954 1.00 25.36 344 ASP A N 1
ATOM 2516 C CA . ASP A 1 344 ? 0.799 -2.312 29.791 1.00 27.54 344 ASP A CA 1
ATOM 2517 C C . ASP A 1 344 ? 1.012 -3.196 31.028 1.00 26.38 344 ASP A C 1
ATOM 2518 O O . ASP A 1 344 ? 0.207 -4.093 31.346 1.00 24.40 344 ASP A O 1
ATOM 2523 N N . ALA A 1 345 ? 2.145 -2.964 31.677 1.00 26.68 345 ALA A N 1
ATOM 2524 C CA . ALA A 1 345 ? 2.474 -3.560 32.982 1.00 25.79 345 ALA A CA 1
ATOM 2525 C C . ALA A 1 345 ? 1.300 -3.316 33.902 1.00 23.24 345 ALA A C 1
ATOM 2526 O O . ALA A 1 345 ? 0.611 -4.285 34.319 1.00 19.64 345 ALA A O 1
ATOM 2528 N N . VAL A 1 346 ? 1.038 -2.031 34.178 1.00 22.68 346 VAL A N 1
ATOM 2529 C CA . VAL A 1 346 ? -0.196 -1.693 34.961 1.00 24.17 346 VAL A CA 1
ATOM 2530 C C . VAL A 1 346 ? -1.432 -2.463 34.570 1.00 24.23 346 VAL A C 1
ATOM 2531 O O . VAL A 1 346 ? -2.077 -3.101 35.422 1.00 28.35 346 VAL A O 1
ATOM 2535 N N . LYS A 1 347 ? -1.756 -2.434 33.287 1.00 24.24 347 LYS A N 1
ATOM 2536 C CA . LYS A 1 347 ? -2.947 -3.123 32.765 1.00 25.38 347 LYS A CA 1
ATOM 2537 C C . LYS A 1 347 ? -2.859 -4.639 32.929 1.00 26.73 347 LYS A C 1
ATOM 2538 O O . LYS A 1 347 ? -3.814 -5.311 33.373 1.00 29.17 347 LYS A O 1
ATOM 2544 N N . GLU A 1 348 ? -1.716 -5.203 32.591 1.00 28.07 348 GLU A N 1
ATOM 2545 C CA . GLU A 1 348 ? -1.538 -6.644 32.777 1.00 29.83 348 GLU A CA 1
ATOM 2546 C C . GLU A 1 348 ? -1.721 -7.017 34.245 1.00 30.70 348 GLU A C 1
ATOM 2547 O O . GLU A 1 348 ? -2.428 -7.982 34.545 1.00 29.66 348 GLU A O 1
ATOM 2553 N N . SER A 1 349 ? -1.126 -6.222 35.152 1.00 32.30 349 SER A N 1
ATOM 2554 C CA . SER A 1 349 ? -1.370 -6.362 36.597 1.00 32.30 349 SER A CA 1
ATOM 2555 C C . SER A 1 349 ? -2.831 -6.354 36.990 1.00 33.30 349 SER A C 1
ATOM 2556 O O . SER A 1 349 ? -3.246 -7.240 37.695 1.00 35.29 349 SER A O 1
ATOM 2559 N N . VAL A 1 350 ? -3.617 -5.356 36.589 1.00 33.30 350 VAL A N 1
ATOM 2560 C CA . VAL A 1 350 ? -5.059 -5.422 36.880 1.00 32.13 350 VAL A CA 1
ATOM 2561 C C . VAL A 1 350 ? -5.657 -6.718 36.379 1.00 35.89 350 VAL A C 1
ATOM 2562 O O . VAL A 1 350 ? -6.331 -7.402 37.129 1.00 36.18 350 VAL A O 1
ATOM 2566 N N . ASP A 1 351 ? -5.416 -7.065 35.106 1.00 40.83 351 ASP A N 1
ATOM 2567 C CA . ASP A 1 351 ? -6.042 -8.283 34.506 1.00 43.47 351 ASP A CA 1
ATOM 2568 C C . ASP A 1 351 ? -5.610 -9.577 35.147 1.00 43.81 351 ASP A C 1
ATOM 2569 O O . ASP A 1 351 ? -6.425 -10.483 35.273 1.00 44.33 351 ASP A O 1
ATOM 2574 N N . LYS A 1 352 ? -4.345 -9.666 35.548 1.00 45.26 352 LYS A N 1
ATOM 2575 C CA . LYS A 1 352 ? -3.876 -10.839 36.312 1.00 48.11 352 LYS A CA 1
ATOM 2576 C C . LYS A 1 352 ? -4.038 -10.669 37.854 1.00 47.79 352 LYS A C 1
ATOM 2577 O O . LYS A 1 352 ? -3.217 -11.110 38.661 1.00 47.51 352 LYS A O 1
ATOM 2583 N N . ASN A 1 353 ? -5.141 -10.028 38.227 1.00 47.40 353 ASN A N 1
ATOM 2584 C CA . ASN A 1 353 ? -5.569 -9.888 39.613 1.00 46.67 353 ASN A CA 1
ATOM 2585 C C . ASN A 1 353 ? -4.633 -9.121 40.565 1.00 45.35 353 ASN A C 1
ATOM 2586 O O . ASN A 1 353 ? -4.554 -9.432 41.757 1.00 45.64 353 ASN A O 1
ATOM 2591 N N . TYR A 1 354 ? -3.951 -8.107 40.042 1.00 41.53 354 TYR A N 1
ATOM 2592 C CA . TYR A 1 354 ? -3.086 -7.230 40.828 1.00 39.03 354 TYR A CA 1
ATOM 2593 C C . TYR A 1 354 ? -1.815 -7.932 41.260 1.00 41.13 354 TYR A C 1
ATOM 2594 O O . TYR A 1 354 ? -1.149 -7.483 42.200 1.00 40.49 354 TYR A O 1
ATOM 2603 N N . GLN A 1 355 ? -1.476 -9.030 40.574 1.00 42.45 355 GLN A N 1
ATOM 2604 C CA . GLN A 1 355 ? -0.129 -9.615 40.655 1.00 43.68 355 GLN A CA 1
ATOM 2605 C C . GLN A 1 355 ? 0.933 -8.598 40.298 1.00 40.85 355 GLN A C 1
ATOM 2606 O O . GLN A 1 355 ? 0.695 -7.668 39.528 1.00 40.62 355 GLN A O 1
ATOM 2612 N N . GLN A 1 356 ? 2.116 -8.784 40.862 1.00 40.20 356 GLN A N 1
ATOM 2613 C CA . GLN A 1 356 ? 3.277 -7.987 40.502 1.00 39.69 356 GLN A CA 1
ATOM 2614 C C . GLN A 1 356 ? 3.662 -8.445 39.093 1.00 40.64 356 GLN A C 1
ATOM 2615 O O . GLN A 1 356 ? 3.374 -9.600 38.710 1.00 41.36 356 GLN A O 1
ATOM 2621 N N . ILE A 1 357 ? 4.255 -7.542 38.309 1.00 38.83 357 ILE A N 1
ATOM 2622 C CA . ILE A 1 357 ? 4.535 -7.812 36.905 1.00 36.35 357 ILE A CA 1
ATOM 2623 C C . ILE A 1 357 ? 5.933 -7.388 36.749 1.00 37.81 357 ILE A C 1
ATOM 2624 O O . ILE A 1 357 ? 6.273 -6.236 37.046 1.00 37.51 357 ILE A O 1
ATOM 2629 N N . SER A 1 358 ? 6.752 -8.314 36.278 1.00 38.78 358 SER A N 1
ATOM 2630 C CA . SER A 1 358 ? 8.146 -8.002 36.065 1.00 40.39 358 SER A CA 1
ATOM 2631 C C . SER A 1 358 ? 8.298 -7.290 34.741 1.00 41.38 358 SER A C 1
ATOM 2632 O O . SER A 1 358 ? 7.677 -7.712 33.758 1.00 41.77 358 SER A O 1
ATOM 2635 N N . LEU A 1 359 ? 9.091 -6.215 34.721 1.00 42.73 359 LEU A N 1
ATOM 2636 C CA . LEU A 1 359 ? 9.546 -5.576 33.472 1.00 44.96 359 LEU A CA 1
ATOM 2637 C C . LEU A 1 359 ? 10.943 -6.041 33.057 1.00 49.96 359 LEU A C 1
ATOM 2638 O O . LEU A 1 359 ? 11.834 -5.193 32.822 1.00 51.38 359 LEU A O 1
ATOM 2643 N N . SER A 1 360 ? 11.158 -7.363 32.994 1.00 52.87 360 SER A N 1
ATOM 2644 C CA . SER A 1 360 ? 12.445 -7.937 32.561 1.00 54.12 360 SER A CA 1
ATOM 2645 C C . SER A 1 360 ? 13.679 -7.256 33.191 1.00 55.42 360 SER A C 1
ATOM 2646 O O . SER A 1 360 ? 14.444 -6.533 32.523 1.00 55.92 360 SER A O 1
ATOM 2649 N N . GLN B 1 6 ? -7.649 23.606 86.586 1.00 41.91 6 GLN B N 1
ATOM 2650 C CA . GLN B 1 6 ? -8.126 22.741 87.719 1.00 42.14 6 GLN B CA 1
ATOM 2651 C C . GLN B 1 6 ? -7.661 21.261 87.634 1.00 41.68 6 GLN B C 1
ATOM 2652 O O . GLN B 1 6 ? -7.241 20.733 88.651 1.00 42.64 6 GLN B O 1
ATOM 2658 N N . ILE B 1 7 ? -7.776 20.591 86.464 1.00 39.85 7 ILE B N 1
ATOM 2659 C CA . ILE B 1 7 ? -7.315 19.145 86.248 1.00 39.04 7 ILE B CA 1
ATOM 2660 C C . ILE B 1 7 ? -5.815 18.905 86.304 1.00 36.48 7 ILE B C 1
ATOM 2661 O O . ILE B 1 7 ? -5.045 19.501 85.554 1.00 37.19 7 ILE B O 1
ATOM 2666 N N . ARG B 1 8 ? -5.399 18.000 87.169 1.00 35.23 8 ARG B N 1
ATOM 2667 C CA . ARG B 1 8 ? -3.988 17.922 87.525 1.00 34.56 8 ARG B CA 1
ATOM 2668 C C . ARG B 1 8 ? -3.304 16.801 86.786 1.00 31.82 8 ARG B C 1
ATOM 2669 O O . ARG B 1 8 ? -3.739 15.646 86.891 1.00 31.53 8 ARG B O 1
ATOM 2677 N N . ILE B 1 9 ? -2.243 17.123 86.040 1.00 29.04 9 ILE B N 1
ATOM 2678 C CA . ILE B 1 9 ? -1.576 16.104 85.198 1.00 27.75 9 ILE B CA 1
ATOM 2679 C C . ILE B 1 9 ? -0.145 15.813 85.625 1.00 27.74 9 ILE B C 1
ATOM 2680 O O . ILE B 1 9 ? 0.601 16.708 85.970 1.00 27.42 9 ILE B O 1
ATOM 2685 N N . GLY B 1 10 ? 0.203 14.537 85.621 1.00 28.01 10 GLY B N 1
ATOM 2686 C CA . GLY B 1 10 ? 1.548 14.108 85.811 1.00 29.25 10 GLY B CA 1
ATOM 2687 C C . GLY B 1 10 ? 2.135 13.633 84.488 1.00 31.24 10 GLY B C 1
ATOM 2688 O O . GLY B 1 10 ? 1.400 13.164 83.564 1.00 32.47 10 GLY B O 1
ATOM 2689 N N . VAL B 1 11 ? 3.460 13.750 84.391 1.00 29.27 11 VAL B N 1
ATOM 2690 C CA . VAL B 1 11 ? 4.164 13.392 83.180 1.00 28.57 11 VAL B CA 1
ATOM 2691 C C . VAL B 1 11 ? 4.977 12.161 83.414 1.00 29.04 11 VAL B C 1
ATOM 2692 O O . VAL B 1 11 ? 5.991 12.228 84.092 1.00 30.22 11 VAL B O 1
ATOM 2704 N N . GLY B 1 13 ? 7.533 10.150 82.320 1.00 33.55 13 GLY B N 1
ATOM 2705 C CA . GLY B 1 13 ? 8.727 9.878 81.481 1.00 34.88 13 GLY B CA 1
ATOM 2706 C C . GLY B 1 13 ? 9.261 11.191 80.970 1.00 34.80 13 GLY B C 1
ATOM 2707 O O . GLY B 1 13 ? 8.522 12.011 80.453 1.00 36.79 13 GLY B O 1
ATOM 2708 N N . CYS B 1 14 ? 10.534 11.429 81.170 1.00 36.68 14 CYS B N 1
ATOM 2709 C CA . CYS B 1 14 ? 11.118 12.722 80.815 1.00 39.71 14 CYS B CA 1
ATOM 2710 C C . CYS B 1 14 ? 11.744 12.746 79.395 1.00 40.58 14 CYS B C 1
ATOM 2711 O O . CYS B 1 14 ? 12.892 13.103 79.218 1.00 39.85 14 CYS B O 1
ATOM 2714 N N . ALA B 1 15 ? 10.942 12.353 78.400 1.00 42.10 15 ALA B N 1
ATOM 2715 C CA . ALA B 1 15 ? 11.335 12.326 76.997 1.00 41.46 15 ALA B CA 1
ATOM 2716 C C . ALA B 1 15 ? 11.227 13.705 76.361 1.00 40.72 15 ALA B C 1
ATOM 2717 O O . ALA B 1 15 ? 10.569 14.622 76.889 1.00 38.90 15 ALA B O 1
ATOM 2719 N N . ASP B 1 16 ? 11.878 13.831 75.207 1.00 40.28 16 ASP B N 1
ATOM 2720 C CA . ASP B 1 16 ? 11.947 15.083 74.494 1.00 37.97 16 ASP B CA 1
ATOM 2721 C C . ASP B 1 16 ? 10.581 15.628 74.094 1.00 35.92 16 ASP B C 1
ATOM 2722 O O . ASP B 1 16 ? 10.340 16.843 74.131 1.00 35.85 16 ASP B O 1
ATOM 2727 N N . ILE B 1 17 ? 9.667 14.747 73.725 1.00 33.15 17 ILE B N 1
ATOM 2728 C CA . ILE B 1 17 ? 8.354 15.255 73.317 1.00 31.78 17 ILE B CA 1
ATOM 2729 C C . ILE B 1 17 ? 7.586 15.915 74.471 1.00 31.21 17 ILE B C 1
ATOM 2730 O O . ILE B 1 17 ? 6.635 16.695 74.274 1.00 31.45 17 ILE B O 1
ATOM 2735 N N . ALA B 1 18 ? 8.050 15.673 75.689 1.00 31.31 18 ALA B N 1
ATOM 2736 C CA . ALA B 1 18 ? 7.398 16.238 76.871 1.00 31.07 18 ALA B CA 1
ATOM 2737 C C . ALA B 1 18 ? 7.477 17.776 76.974 1.00 29.19 18 ALA B C 1
ATOM 2738 O O . ALA B 1 18 ? 6.568 18.407 77.572 1.00 26.47 18 ALA B O 1
ATOM 2740 N N . ARG B 1 19 ? 8.538 18.369 76.399 1.00 26.06 19 ARG B N 1
ATOM 2741 C CA . ARG B 1 19 ? 8.707 19.809 76.523 1.00 27.10 19 ARG B CA 1
ATOM 2742 C C . ARG B 1 19 ? 7.554 20.473 75.839 1.00 29.05 19 ARG B C 1
ATOM 2743 O O . ARG B 1 19 ? 6.902 21.347 76.434 1.00 31.64 19 ARG B O 1
ATOM 2751 N N . LYS B 1 20 ? 7.247 20.021 74.611 1.00 28.44 20 LYS B N 1
ATOM 2752 C CA . LYS B 1 20 ? 6.212 20.678 73.814 1.00 27.95 20 LYS B CA 1
ATOM 2753 C C . LYS B 1 20 ? 4.911 20.446 74.541 1.00 26.83 20 LYS B C 1
ATOM 2754 O O . LYS B 1 20 ? 4.090 21.380 74.643 1.00 27.36 20 LYS B O 1
ATOM 2760 N N . VAL B 1 21 ? 4.725 19.236 75.076 1.00 24.59 21 VAL B N 1
ATOM 2761 C CA . VAL B 1 21 ? 3.447 18.976 75.765 1.00 25.82 21 VAL B CA 1
ATOM 2762 C C . VAL B 1 21 ? 3.340 19.666 77.130 1.00 26.34 21 VAL B C 1
ATOM 2763 O O . VAL B 1 21 ? 2.268 20.203 77.516 1.00 24.85 21 VAL B O 1
ATOM 2767 N N . SER B 1 22 ? 4.461 19.758 77.827 1.00 27.12 22 SER B N 1
ATOM 2768 C CA . SER B 1 22 ? 4.437 20.631 79.002 1.00 26.31 22 SER B CA 1
ATOM 2769 C C . SER B 1 22 ? 3.827 21.987 78.635 1.00 25.62 22 SER B C 1
ATOM 2770 O O . SER B 1 22 ? 2.873 22.437 79.327 1.00 27.30 22 SER B O 1
ATOM 2773 N N . ARG B 1 23 ? 4.290 22.616 77.540 1.00 21.71 23 ARG B N 1
ATOM 2774 C CA . ARG B 1 23 ? 3.762 23.959 77.237 1.00 22.23 23 ARG B CA 1
ATOM 2775 C C . ARG B 1 23 ? 2.253 23.998 76.944 1.00 24.13 23 ARG B C 1
ATOM 2776 O O . ARG B 1 23 ? 1.542 25.034 77.166 1.00 25.36 23 ARG B O 1
ATOM 2784 N N . ALA B 1 24 ? 1.785 22.871 76.412 1.00 24.93 24 ALA B N 1
ATOM 2785 C CA . ALA B 1 24 ? 0.393 22.667 76.017 1.00 24.76 24 ALA B CA 1
ATOM 2786 C C . ALA B 1 24 ? -0.378 22.522 77.283 1.00 25.94 24 ALA B C 1
ATOM 2787 O O . ALA B 1 24 ? -1.480 23.079 77.408 1.00 24.78 24 ALA B O 1
ATOM 2789 N N . ILE B 1 25 ? 0.169 21.737 78.219 1.00 28.60 25 ILE B N 1
ATOM 2790 C CA . ILE B 1 25 ? -0.575 21.527 79.437 1.00 32.59 25 ILE B CA 1
ATOM 2791 C C . ILE B 1 25 ? -0.928 22.892 80.066 1.00 36.15 25 ILE B C 1
ATOM 2792 O O . ILE B 1 25 ? -2.114 23.179 80.293 1.00 36.25 25 ILE B O 1
ATOM 2797 N N . HIS B 1 26 ? 0.011 23.804 80.252 1.00 38.56 26 HIS B N 1
ATOM 2798 C CA . HIS B 1 26 ? -0.546 25.017 80.824 1.00 42.60 26 HIS B CA 1
ATOM 2799 C C . HIS B 1 26 ? -0.720 26.255 79.945 1.00 41.51 26 HIS B C 1
ATOM 2800 O O . HIS B 1 26 ? -1.070 27.339 80.440 1.00 43.15 26 HIS B O 1
ATOM 2807 N N . LEU B 1 27 ? -0.598 26.092 78.634 1.00 39.15 27 LEU B N 1
ATOM 2808 C CA . LEU B 1 27 ? -1.456 26.932 77.823 1.00 37.98 27 LEU B CA 1
ATOM 2809 C C . LEU B 1 27 ? -2.890 26.425 78.043 1.00 38.18 27 LEU B C 1
ATOM 2810 O O . LEU B 1 27 ? -3.844 27.095 77.670 1.00 37.57 27 LEU B O 1
ATOM 2815 N N . ALA B 1 28 ? -3.008 25.222 78.628 1.00 40.03 28 ALA B N 1
ATOM 2816 C CA . ALA B 1 28 ? -4.187 24.778 79.420 1.00 42.96 28 ALA B CA 1
ATOM 2817 C C . ALA B 1 28 ? -5.439 25.205 78.768 1.00 44.80 28 ALA B C 1
ATOM 2818 O O . ALA B 1 28 ? -5.621 24.808 77.629 1.00 49.29 28 ALA B O 1
ATOM 2820 N N . PRO B 1 29 ? -6.315 26.000 79.444 1.00 43.27 29 PRO B N 1
ATOM 2821 C CA . PRO B 1 29 ? -6.354 26.600 80.764 1.00 42.93 29 PRO B CA 1
ATOM 2822 C C . PRO B 1 29 ? -7.326 25.866 81.767 1.00 42.13 29 PRO B C 1
ATOM 2823 O O . PRO B 1 29 ? -7.820 26.456 82.722 1.00 42.00 29 PRO B O 1
ATOM 2827 N N . ASN B 1 30 ? -7.617 24.602 81.543 1.00 39.24 30 ASN B N 1
ATOM 2828 C CA . ASN B 1 30 ? -8.379 23.838 82.493 1.00 35.50 30 ASN B CA 1
ATOM 2829 C C . ASN B 1 30 ? -7.544 22.661 82.944 1.00 33.35 30 ASN B C 1
ATOM 2830 O O . ASN B 1 30 ? -8.083 21.605 83.195 1.00 34.95 30 ASN B O 1
ATOM 2835 N N . ALA B 1 31 ? -6.229 22.816 82.985 1.00 31.46 31 ALA B N 1
ATOM 2836 C CA . ALA B 1 31 ? -5.333 21.680 83.189 1.00 29.99 31 ALA B CA 1
ATOM 2837 C C . ALA B 1 31 ? -4.052 22.273 83.622 1.00 30.19 31 ALA B C 1
ATOM 2838 O O . ALA B 1 31 ? -3.773 23.386 83.264 1.00 31.57 31 ALA B O 1
ATOM 2840 N N . THR B 1 32 ? -3.250 21.519 84.356 1.00 31.31 32 THR B N 1
ATOM 2841 C CA . THR B 1 32 ? -2.040 22.060 84.913 1.00 32.26 32 THR B CA 1
ATOM 2842 C C . THR B 1 32 ? -1.021 20.959 85.191 1.00 31.67 32 THR B C 1
ATOM 2843 O O . THR B 1 32 ? -1.401 19.778 85.291 1.00 31.91 32 THR B O 1
ATOM 2847 N N . ILE B 1 33 ? 0.262 21.326 85.298 1.00 31.55 33 ILE B N 1
ATOM 2848 C CA . ILE B 1 33 ? 1.305 20.336 85.570 1.00 32.28 33 ILE B CA 1
ATOM 2849 C C . ILE B 1 33 ? 1.400 20.201 87.078 1.00 34.47 33 ILE B C 1
ATOM 2850 O O . ILE B 1 33 ? 1.655 21.183 87.815 1.00 34.23 33 ILE B O 1
ATOM 2855 N N . SER B 1 34 ? 1.230 18.974 87.541 1.00 34.98 34 SER B N 1
ATOM 2856 C CA . SER B 1 34 ? 1.212 18.698 88.970 1.00 34.13 34 SER B CA 1
ATOM 2857 C C . SER B 1 34 ? 2.176 17.576 89.310 1.00 33.86 34 SER B C 1
ATOM 2858 O O . SER B 1 34 ? 2.288 17.206 90.465 1.00 35.88 34 SER B O 1
ATOM 2861 N N . GLY B 1 35 ? 2.880 17.030 88.335 1.00 30.90 35 GLY B N 1
ATOM 2862 C CA . GLY B 1 35 ? 3.783 15.952 88.650 1.00 30.21 35 GLY B CA 1
ATOM 2863 C C . GLY B 1 35 ? 4.495 15.466 87.408 1.00 32.10 35 GLY B C 1
ATOM 2864 O O . GLY B 1 35 ? 3.972 15.580 86.264 1.00 33.32 35 GLY B O 1
ATOM 2865 N N . VAL B 1 36 ? 5.677 14.914 87.641 1.00 29.76 36 VAL B N 1
ATOM 2866 C CA . VAL B 1 36 ? 6.522 14.424 86.625 1.00 30.25 36 VAL B CA 1
ATOM 2867 C C . VAL B 1 36 ? 7.249 13.310 87.300 1.00 30.85 36 VAL B C 1
ATOM 2868 O O . VAL B 1 36 ? 7.518 13.417 88.472 1.00 31.42 36 VAL B O 1
ATOM 2872 N N . ALA B 1 37 ? 7.619 12.286 86.535 1.00 32.21 37 ALA B N 1
ATOM 2873 C CA . ALA B 1 37 ? 8.298 11.091 86.999 1.00 32.61 37 ALA B CA 1
ATOM 2874 C C . ALA B 1 37 ? 9.359 10.714 86.011 1.00 32.69 37 ALA B C 1
ATOM 2875 O O . ALA B 1 37 ? 9.126 10.786 84.826 1.00 34.12 37 ALA B O 1
ATOM 2877 N N . SER B 1 38 ? 10.507 10.256 86.471 1.00 32.84 38 SER B N 1
ATOM 2878 C CA . SER B 1 38 ? 11.483 9.661 85.546 1.00 31.50 38 SER B CA 1
ATOM 2879 C C . SER B 1 38 ? 11.867 8.344 86.181 1.00 34.31 38 SER B C 1
ATOM 2880 O O . SER B 1 38 ? 11.344 8.025 87.242 1.00 35.77 38 SER B O 1
ATOM 2883 N N . ARG B 1 39 ? 12.739 7.573 85.542 1.00 37.11 39 ARG B N 1
ATOM 2884 C CA . ARG B 1 39 ? 13.300 6.357 86.143 1.00 40.98 39 ARG B CA 1
ATOM 2885 C C . ARG B 1 39 ? 14.402 6.760 87.161 1.00 42.08 39 ARG B C 1
ATOM 2886 O O . ARG B 1 39 ? 14.910 5.951 87.958 1.00 40.40 39 ARG B O 1
ATOM 2894 N N . SER B 1 40 ? 14.740 8.046 87.106 1.00 43.58 40 SER B N 1
ATOM 2895 C CA . SER B 1 40 ? 15.819 8.637 87.864 1.00 43.72 40 SER B CA 1
ATOM 2896 C C . SER B 1 40 ? 15.310 9.964 88.425 1.00 43.72 40 SER B C 1
ATOM 2897 O O . SER B 1 40 ? 14.855 10.859 87.664 1.00 43.34 40 SER B O 1
ATOM 2900 N N . LEU B 1 41 ? 15.360 10.082 89.752 1.00 42.93 41 LEU B N 1
ATOM 2901 C CA . LEU B 1 41 ? 14.992 11.333 90.395 1.00 42.64 41 LEU B CA 1
ATOM 2902 C C . LEU B 1 41 ? 15.848 12.458 89.828 1.00 42.66 41 LEU B C 1
ATOM 2903 O O . LEU B 1 41 ? 15.374 13.574 89.599 1.00 42.37 41 LEU B O 1
ATOM 2908 N N . GLU B 1 42 ? 17.111 12.136 89.575 1.00 43.26 42 GLU B N 1
ATOM 2909 C CA . GLU B 1 42 ? 18.040 13.098 89.046 1.00 43.72 42 GLU B CA 1
ATOM 2910 C C . GLU B 1 42 ? 17.491 13.796 87.814 1.00 42.64 42 GLU B C 1
ATOM 2911 O O . GLU B 1 42 ? 17.401 15.045 87.741 1.00 40.86 42 GLU B O 1
ATOM 2917 N N . LYS B 1 43 ? 17.074 12.962 86.864 1.00 42.82 43 LYS B N 1
ATOM 2918 C CA . LYS B 1 43 ? 16.569 13.428 85.590 1.00 40.37 43 LYS B CA 1
ATOM 2919 C C . LYS B 1 43 ? 15.234 14.133 85.767 1.00 38.53 43 LYS B C 1
ATOM 2920 O O . LYS B 1 43 ? 15.009 15.206 85.183 1.00 39.97 43 LYS B O 1
ATOM 2926 N N . ALA B 1 44 ? 14.362 13.603 86.608 1.00 36.50 44 ALA B N 1
ATOM 2927 C CA . ALA B 1 44 ? 13.081 14.307 86.810 1.00 37.86 44 ALA B CA 1
ATOM 2928 C C . ALA B 1 44 ? 13.298 15.703 87.416 1.00 39.17 44 ALA B C 1
ATOM 2929 O O . ALA B 1 44 ? 12.685 16.696 86.994 1.00 39.18 44 ALA B O 1
ATOM 2931 N N . LYS B 1 45 ? 14.195 15.762 88.399 1.00 40.94 45 LYS B N 1
ATOM 2932 C CA . LYS B 1 45 ? 14.656 17.015 88.981 1.00 41.51 45 LYS B CA 1
ATOM 2933 C C . LYS B 1 45 ? 15.136 17.955 87.868 1.00 37.89 45 LYS B C 1
ATOM 2934 O O . LYS B 1 45 ? 14.609 19.083 87.757 1.00 37.20 45 LYS B O 1
ATOM 2940 N N . ALA B 1 46 ? 16.092 17.487 87.045 1.00 35.49 46 ALA B N 1
ATOM 2941 C CA . ALA B 1 46 ? 16.653 18.268 85.912 1.00 33.21 46 ALA B CA 1
ATOM 2942 C C . ALA B 1 46 ? 15.531 18.767 84.972 1.00 32.46 46 ALA B C 1
ATOM 2943 O O . ALA B 1 46 ? 15.381 19.996 84.712 1.00 30.10 46 ALA B O 1
ATOM 2945 N N . PHE B 1 47 ? 14.702 17.816 84.515 1.00 32.15 47 PHE B N 1
ATOM 2946 C CA . PHE B 1 47 ? 13.572 18.133 83.635 1.00 32.44 47 PHE B CA 1
ATOM 2947 C C . PHE B 1 47 ? 12.671 19.241 84.219 1.00 32.10 47 PHE B C 1
ATOM 2948 O O . PHE B 1 47 ? 12.457 20.299 83.556 1.00 32.02 47 PHE B O 1
ATOM 2956 N N . ALA B 1 48 ? 12.168 19.041 85.450 1.00 30.07 48 ALA B N 1
ATOM 2957 C CA . ALA B 1 48 ? 11.298 20.066 86.067 1.00 31.40 48 ALA B CA 1
ATOM 2958 C C . ALA B 1 48 ? 11.829 21.513 86.042 1.00 33.01 48 ALA B C 1
ATOM 2959 O O . ALA B 1 48 ? 11.068 22.444 85.709 1.00 31.92 48 ALA B O 1
ATOM 2961 N N . THR B 1 49 ? 13.110 21.709 86.396 1.00 35.91 49 THR B N 1
ATOM 2962 C CA . THR B 1 49 ? 13.692 23.066 86.386 1.00 38.18 49 THR B CA 1
ATOM 2963 C C . THR B 1 49 ? 13.935 23.555 84.972 1.00 37.83 49 THR B C 1
ATOM 2964 O O . THR B 1 49 ? 13.591 24.693 84.670 1.00 39.10 49 THR B O 1
ATOM 2968 N N . ALA B 1 50 ? 14.539 22.719 84.115 1.00 37.06 50 ALA B N 1
ATOM 2969 C CA . ALA B 1 50 ? 14.714 23.063 82.669 1.00 34.67 50 ALA B CA 1
ATOM 2970 C C . ALA B 1 50 ? 13.420 23.624 82.082 1.00 33.26 50 ALA B C 1
ATOM 2971 O O . ALA B 1 50 ? 13.427 24.665 81.419 1.00 34.01 50 ALA B O 1
ATOM 2973 N N . ASN B 1 51 ? 12.301 22.973 82.374 1.00 30.83 51 ASN B N 1
ATOM 2974 C CA . ASN B 1 51 ? 11.075 23.333 81.718 1.00 29.54 51 ASN B CA 1
ATOM 2975 C C . ASN B 1 51 ? 10.183 24.200 82.554 1.00 29.56 51 ASN B C 1
ATOM 2976 O O . ASN B 1 51 ? 8.962 24.309 82.263 1.00 27.34 51 ASN B O 1
ATOM 2981 N N . ASN B 1 52 ? 10.779 24.775 83.611 1.00 27.58 52 ASN B N 1
ATOM 2982 C CA . ASN B 1 52 ? 10.120 25.791 84.431 1.00 27.23 52 ASN B CA 1
ATOM 2983 C C . ASN B 1 52 ? 8.777 25.319 85.024 1.00 27.24 52 ASN B C 1
ATOM 2984 O O . ASN B 1 52 ? 7.780 26.003 84.961 1.00 25.40 52 ASN B O 1
ATOM 2989 N N . TYR B 1 53 ? 8.768 24.115 85.581 1.00 30.52 53 TYR B N 1
ATOM 2990 C CA . TYR B 1 53 ? 7.585 23.548 86.188 1.00 32.84 53 TYR B CA 1
ATOM 2991 C C . TYR B 1 53 ? 7.365 24.270 87.479 1.00 36.27 53 TYR B C 1
ATOM 2992 O O . TYR B 1 53 ? 8.338 24.597 88.173 1.00 38.18 53 TYR B O 1
ATOM 3001 N N . PRO B 1 54 ? 6.095 24.514 87.836 1.00 38.05 54 PRO B N 1
ATOM 3002 C CA . PRO B 1 54 ? 5.831 25.310 89.053 1.00 39.88 54 PRO B CA 1
ATOM 3003 C C . PRO B 1 54 ? 6.443 24.671 90.314 1.00 41.88 54 PRO B C 1
ATOM 3004 O O . PRO B 1 54 ? 6.740 23.469 90.309 1.00 42.92 54 PRO B O 1
ATOM 3008 N N . GLU B 1 55 ? 6.624 25.452 91.384 1.00 44.26 55 GLU B N 1
ATOM 3009 C CA . GLU B 1 55 ? 7.206 24.935 92.656 1.00 44.18 55 GLU B CA 1
ATOM 3010 C C . GLU B 1 55 ? 6.438 23.761 93.244 1.00 43.65 55 GLU B C 1
ATOM 3011 O O . GLU B 1 55 ? 7.042 22.760 93.662 1.00 44.21 55 GLU B O 1
ATOM 3017 N N . SER B 1 56 ? 5.113 23.862 93.225 1.00 43.48 56 SER B N 1
ATOM 3018 C CA . SER B 1 56 ? 4.223 22.808 93.730 1.00 45.05 56 SER B CA 1
ATOM 3019 C C . SER B 1 56 ? 4.182 21.467 92.946 1.00 44.45 56 SER B C 1
ATOM 3020 O O . SER B 1 56 ? 3.470 20.528 93.352 1.00 43.71 56 SER B O 1
ATOM 3023 N N . THR B 1 57 ? 4.938 21.359 91.852 1.00 44.02 57 THR B N 1
ATOM 3024 C CA . THR B 1 57 ? 5.025 20.087 91.106 1.00 42.08 57 THR B CA 1
ATOM 3025 C C . THR B 1 57 ? 5.708 18.970 91.898 1.00 41.98 57 THR B C 1
ATOM 3026 O O . THR B 1 57 ? 6.906 19.030 92.183 1.00 42.54 57 THR B O 1
ATOM 3030 N N . LYS B 1 58 ? 4.931 17.941 92.225 1.00 42.32 58 LYS B N 1
ATOM 3031 C CA . LYS B 1 58 ? 5.422 16.765 92.952 1.00 43.31 58 LYS B CA 1
ATOM 3032 C C . LYS B 1 58 ? 6.392 16.005 92.046 1.00 42.74 58 LYS B C 1
ATOM 3033 O O . LYS B 1 58 ? 6.036 15.719 90.893 1.00 45.17 58 LYS B O 1
ATOM 3039 N N . ILE B 1 59 ? 7.600 15.707 92.537 1.00 38.37 59 ILE B N 1
ATOM 3040 C CA . ILE B 1 59 ? 8.680 15.255 91.672 1.00 36.15 59 ILE B CA 1
ATOM 3041 C C . ILE B 1 59 ? 9.113 13.834 91.973 1.00 35.59 59 ILE B C 1
ATOM 3042 O O . ILE B 1 59 ? 9.842 13.603 92.908 1.00 36.06 59 ILE B O 1
ATOM 3047 N N . HIS B 1 60 ? 8.662 12.881 91.154 1.00 34.79 60 HIS B N 1
ATOM 3048 C CA . HIS B 1 60 ? 8.848 11.445 91.433 1.00 33.41 60 HIS B CA 1
ATOM 3049 C C . HIS B 1 60 ? 10.056 10.788 90.775 1.00 33.68 60 HIS B C 1
ATOM 3050 O O . HIS B 1 60 ? 10.375 11.069 89.609 1.00 33.42 60 HIS B O 1
ATOM 3057 N N . GLY B 1 61 ? 10.704 9.898 91.529 1.00 32.68 61 GLY B N 1
ATOM 3058 C CA . GLY B 1 61 ? 11.870 9.160 91.054 1.00 29.80 61 GLY B CA 1
ATOM 3059 C C . GLY B 1 61 ? 11.487 7.789 90.557 1.00 31.77 61 GLY B C 1
ATOM 3060 O O . GLY B 1 61 ? 12.364 6.937 90.331 1.00 32.97 61 GLY B O 1
ATOM 3061 N N . SER B 1 62 ? 10.184 7.542 90.389 1.00 33.38 62 SER B N 1
ATOM 3062 C CA . SER B 1 62 ? 9.731 6.302 89.732 1.00 35.66 62 SER B CA 1
ATOM 3063 C C . SER B 1 62 ? 8.355 6.416 89.092 1.00 38.60 62 SER B C 1
ATOM 3064 O O . SER B 1 62 ? 7.520 7.279 89.470 1.00 38.67 62 SER B O 1
ATOM 3067 N N . TYR B 1 63 ? 8.104 5.501 88.146 1.00 40.58 63 TYR B N 1
ATOM 3068 C CA . TYR B 1 63 ? 6.805 5.428 87.466 1.00 41.49 63 TYR B CA 1
ATOM 3069 C C . TYR B 1 63 ? 5.754 5.069 88.495 1.00 41.92 63 TYR B C 1
ATOM 3070 O O . TYR B 1 63 ? 4.709 5.733 88.592 1.00 42.01 63 TYR B O 1
ATOM 3079 N N . GLU B 1 64 ? 6.089 4.048 89.292 1.00 41.26 64 GLU B N 1
ATOM 3080 C CA . GLU B 1 64 ? 5.226 3.491 90.323 1.00 39.89 64 GLU B CA 1
ATOM 3081 C C . GLU B 1 64 ? 4.853 4.614 91.253 1.00 38.47 64 GLU B C 1
ATOM 3082 O O . GLU B 1 64 ? 3.683 4.926 91.446 1.00 39.87 64 GLU B O 1
ATOM 3088 N N . SER B 1 65 ? 5.856 5.288 91.766 1.00 37.49 65 SER B N 1
ATOM 3089 C CA . SER B 1 65 ? 5.619 6.410 92.619 1.00 37.71 65 SER B CA 1
ATOM 3090 C C .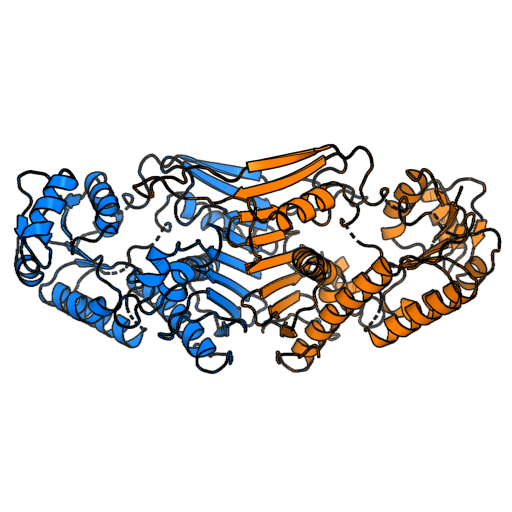 SER B 1 65 ? 4.627 7.440 92.060 1.00 39.48 65 SER B C 1
ATOM 3091 O O . SER B 1 65 ? 3.745 7.912 92.822 1.00 41.18 65 SER B O 1
ATOM 3094 N N . LEU B 1 66 ? 4.758 7.825 90.769 1.00 38.05 66 LEU B N 1
ATOM 3095 C CA . LEU B 1 66 ? 3.816 8.826 90.223 1.00 36.80 66 LEU B CA 1
ATOM 3096 C C . LEU B 1 66 ? 2.382 8.308 90.154 1.00 35.83 66 LEU B C 1
ATOM 3097 O O . LEU B 1 66 ? 1.458 9.060 90.383 1.00 34.54 66 LEU B O 1
ATOM 3102 N N . LEU B 1 67 ? 2.212 7.021 89.876 1.00 37.40 67 LEU B N 1
ATOM 3103 C CA . LEU B 1 67 ? 0.883 6.406 89.744 1.00 39.82 67 LEU B CA 1
ATOM 3104 C C . LEU B 1 67 ? 0.151 6.468 91.046 1.00 42.13 67 LEU B C 1
ATOM 3105 O O . LEU B 1 67 ? -1.067 6.706 91.088 1.00 43.28 67 LEU B O 1
ATOM 3110 N N . GLU B 1 68 ? 0.935 6.237 92.101 1.00 42.59 68 GLU B N 1
ATOM 3111 C CA . GLU B 1 68 ? 0.502 6.191 93.491 1.00 41.45 68 GLU B CA 1
ATOM 3112 C C . GLU B 1 68 ? 0.062 7.505 94.120 1.00 41.33 68 GLU B C 1
ATOM 3113 O O . GLU B 1 68 ? -0.527 7.494 95.200 1.00 41.89 68 GLU B O 1
ATOM 3119 N N . ASP B 1 69 ? 0.350 8.623 93.461 1.00 40.37 69 ASP B N 1
ATOM 3120 C CA . ASP B 1 69 ? 0.124 9.923 94.054 1.00 39.99 69 ASP B CA 1
ATOM 3121 C C . ASP B 1 69 ? -1.322 10.298 93.890 1.00 41.26 69 ASP B C 1
ATOM 3122 O O . ASP B 1 69 ? -1.791 10.533 92.783 1.00 40.88 69 ASP B O 1
A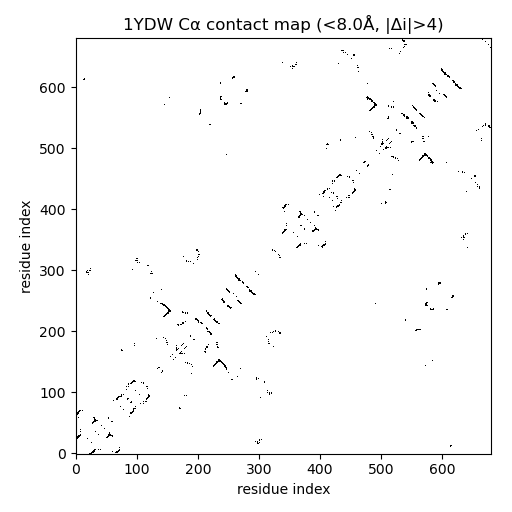TOM 3127 N N . PRO B 1 70 ? -2.041 10.379 95.013 1.00 42.20 70 PRO B N 1
ATOM 3128 C CA . PRO B 1 70 ? -3.478 10.560 94.899 1.00 42.03 70 PRO B CA 1
ATOM 3129 C C . PRO B 1 70 ? -3.883 11.994 94.563 1.00 40.43 70 PRO B C 1
ATOM 3130 O O . PRO B 1 70 ? -5.073 12.268 94.442 1.00 41.07 70 PRO B O 1
ATOM 3134 N N . GLU B 1 71 ? -2.938 12.912 94.409 1.00 38.83 71 GLU B N 1
ATOM 3135 C CA . GLU B 1 71 ? -3.374 14.248 94.012 1.00 39.16 71 GLU B CA 1
ATOM 3136 C C . GLU B 1 71 ? -3.057 14.607 92.497 1.00 39.97 71 GLU B C 1
ATOM 3137 O O . GLU B 1 71 ? -2.844 15.781 92.112 1.00 40.62 71 GLU B O 1
ATOM 3143 N N . ILE B 1 72 ? -3.059 13.545 91.666 1.00 38.33 72 ILE B N 1
ATOM 3144 C CA . ILE B 1 72 ? -2.945 13.593 90.214 1.00 35.31 72 ILE B CA 1
ATOM 3145 C C . ILE B 1 72 ? -4.172 12.969 89.548 1.00 33.81 72 ILE B C 1
ATOM 3146 O O . ILE B 1 72 ? -4.378 11.749 89.598 1.00 33.43 72 ILE B O 1
ATOM 3151 N N . ASP B 1 73 ? -4.967 13.787 88.877 1.00 32.29 73 ASP B N 1
ATOM 3152 C CA . ASP B 1 73 ? -6.053 13.237 88.056 1.00 31.95 73 ASP B CA 1
ATOM 3153 C C . ASP B 1 73 ? -5.647 12.353 86.789 1.00 29.75 73 ASP B C 1
ATOM 3154 O O . ASP B 1 73 ? -6.276 11.342 86.457 1.00 28.46 73 ASP B O 1
ATOM 3159 N N . ALA B 1 74 ? -4.596 12.727 86.078 1.00 31.05 74 ALA B N 1
ATOM 3160 C CA . ALA B 1 74 ? -4.323 12.108 84.778 1.00 31.93 74 ALA B CA 1
ATOM 3161 C C . ALA B 1 74 ? -2.872 12.185 84.405 1.00 31.78 74 ALA B C 1
ATOM 3162 O O . ALA B 1 74 ? -2.195 13.169 84.704 1.00 32.33 74 ALA B O 1
ATOM 3164 N N . LEU B 1 75 ? -2.410 11.154 83.718 1.00 31.79 75 LEU B N 1
ATOM 3165 C CA . LEU B 1 75 ? -1.049 11.103 83.221 1.00 32.19 75 LEU B CA 1
ATOM 3166 C C . LEU B 1 75 ? -0.907 11.365 81.720 1.00 33.48 75 LEU B C 1
ATOM 3167 O O . LEU B 1 75 ? -1.774 10.985 80.906 1.00 32.79 75 LEU B O 1
ATOM 3172 N N . TYR B 1 76 ? 0.199 12.014 81.358 1.00 33.87 76 TYR B N 1
ATOM 3173 C CA . TYR B 1 76 ? 0.631 12.059 79.957 1.00 31.40 76 TYR B CA 1
ATOM 3174 C C . TYR B 1 76 ? 1.788 11.096 79.827 1.00 29.00 76 TYR B C 1
ATOM 3175 O O . TYR B 1 76 ? 2.735 11.143 80.612 1.00 27.14 76 TYR B O 1
ATOM 3184 N N . VAL B 1 77 ? 1.695 10.186 78.863 1.00 27.69 77 VAL B N 1
ATOM 3185 C CA . VAL B 1 77 ? 2.658 9.073 78.808 1.00 27.11 77 VAL B CA 1
ATOM 3186 C C . VAL B 1 77 ? 3.443 9.053 77.510 1.00 26.83 77 VAL B C 1
ATOM 3187 O O . VAL B 1 77 ? 3.046 8.359 76.596 1.00 26.45 77 VAL B O 1
ATOM 3191 N N . PRO B 1 78 ? 4.533 9.845 77.396 1.00 28.14 78 PRO B N 1
ATOM 3192 C CA . PRO B 1 78 ? 5.330 9.711 76.203 1.00 29.18 78 PRO B CA 1
ATOM 3193 C C . PRO B 1 78 ? 6.298 8.563 76.245 1.00 29.74 78 PRO B C 1
ATOM 3194 O O . PRO B 1 78 ? 7.439 8.737 75.899 1.00 30.64 78 PRO B O 1
ATOM 3198 N N . LEU B 1 79 ? 5.868 7.378 76.612 1.00 30.07 79 LEU B N 1
ATOM 3199 C CA . LEU B 1 79 ? 6.875 6.342 76.803 1.00 32.92 79 LEU B CA 1
ATOM 3200 C C . LEU B 1 79 ? 7.162 5.616 75.489 1.00 34.65 79 LEU B C 1
ATOM 3201 O O . LEU B 1 79 ? 6.320 5.630 74.610 1.00 37.40 79 LEU B O 1
ATOM 3206 N N . PRO B 1 80 ? 8.315 4.949 75.354 1.00 33.77 80 PRO B N 1
ATOM 3207 C CA . PRO B 1 80 ? 8.432 4.110 74.156 1.00 32.75 80 PRO B CA 1
ATOM 3208 C C . PRO B 1 80 ? 7.228 3.211 73.997 1.00 34.42 80 PRO B C 1
ATOM 3209 O O . PRO B 1 80 ? 6.680 2.717 74.994 1.00 34.46 80 PRO B O 1
ATOM 3213 N N . THR B 1 81 ? 6.844 2.992 72.724 1.00 35.35 81 THR B N 1
ATOM 3214 C CA . THR B 1 81 ? 5.694 2.166 72.293 1.00 30.60 81 THR B CA 1
ATOM 3215 C C . THR B 1 81 ? 5.630 0.843 73.035 1.00 30.69 81 THR B C 1
ATOM 3216 O O . THR B 1 81 ? 4.576 0.487 73.516 1.00 31.30 81 THR B O 1
ATOM 3220 N N . SER B 1 82 ? 6.743 0.117 73.119 1.00 29.38 82 SER B N 1
ATOM 3221 C CA . SER B 1 82 ? 6.725 -1.177 73.803 1.00 32.56 82 SER B CA 1
ATOM 3222 C C . SER B 1 82 ? 6.564 -1.149 75.356 1.00 33.52 82 SER B C 1
ATOM 3223 O O . SER B 1 82 ? 6.450 -2.190 75.968 1.00 33.79 82 SER B O 1
ATOM 3226 N N . LEU B 1 83 ? 6.544 0.023 75.978 1.00 33.50 83 LEU B N 1
ATOM 3227 C CA . LEU B 1 83 ? 6.194 0.101 77.388 1.00 34.03 83 LEU B CA 1
ATOM 3228 C C . LEU B 1 83 ? 4.685 0.349 77.609 1.00 34.03 83 LEU B C 1
ATOM 3229 O O . LEU B 1 83 ? 4.198 0.371 78.748 1.00 34.27 83 LEU B O 1
ATOM 3234 N N . HIS B 1 84 ? 3.932 0.539 76.536 1.00 32.56 84 HIS B N 1
ATOM 3235 C CA . HIS B 1 84 ? 2.581 1.035 76.738 1.00 33.28 84 HIS B CA 1
ATOM 3236 C C . HIS B 1 84 ? 1.650 0.031 77.440 1.00 33.02 84 HIS B C 1
ATOM 3237 O O . HIS B 1 84 ? 0.853 0.397 78.310 1.00 34.36 84 HIS B O 1
ATOM 3244 N N . VAL B 1 85 ? 1.791 -1.230 77.092 1.00 31.66 85 VAL B N 1
ATOM 3245 C CA . VAL B 1 85 ? 0.861 -2.209 77.565 1.00 33.17 85 VAL B CA 1
ATOM 3246 C C . VAL B 1 85 ? 0.999 -2.454 79.097 1.00 33.98 85 VAL B C 1
ATOM 3247 O O . VAL B 1 85 ? 0.003 -2.370 79.813 1.00 35.03 85 VAL B O 1
ATOM 3251 N N . GLU B 1 86 ? 2.205 -2.663 79.617 1.00 33.03 86 GLU B N 1
ATOM 3252 C CA . GLU B 1 86 ? 2.363 -2.651 81.074 1.00 33.16 86 GLU B CA 1
ATOM 3253 C C . GLU B 1 86 ? 1.948 -1.348 81.773 1.00 33.62 86 GLU B C 1
ATOM 3254 O O . GLU B 1 86 ? 1.074 -1.376 82.662 1.00 33.58 86 GLU B O 1
ATOM 3260 N N . TRP B 1 87 ? 2.533 -0.218 81.368 1.00 32.77 87 TRP B N 1
ATOM 3261 C CA . TRP B 1 87 ? 2.378 1.045 82.130 1.00 31.57 87 TRP B CA 1
ATOM 3262 C C . TRP B 1 87 ? 1.092 1.831 81.884 1.00 32.33 87 TRP B C 1
ATOM 3263 O O . TRP B 1 87 ? 0.712 2.691 82.721 1.00 32.83 87 TRP B O 1
ATOM 3274 N N . ALA B 1 88 ? 0.401 1.576 80.766 1.00 29.50 88 ALA B N 1
ATOM 3275 C CA . ALA B 1 88 ? -0.881 2.237 80.619 1.00 28.78 88 ALA B CA 1
ATOM 3276 C C . ALA B 1 88 ? -1.905 1.476 81.472 1.00 27.25 88 ALA B C 1
ATOM 3277 O O . ALA B 1 88 ? -2.855 2.039 81.963 1.00 27.99 88 ALA B O 1
ATOM 3279 N N . ILE B 1 89 ? -1.669 0.195 81.669 1.00 25.91 89 ILE B N 1
ATOM 3280 C CA . ILE B 1 89 ? -2.584 -0.649 82.382 1.00 26.86 89 ILE B CA 1
ATOM 3281 C C . ILE B 1 89 ? -2.473 -0.373 83.913 1.00 29.08 89 ILE B C 1
ATOM 3282 O O . ILE B 1 89 ? -3.473 -0.089 84.589 1.00 28.08 89 ILE B O 1
ATOM 3287 N N . LYS B 1 90 ? -1.245 -0.378 84.415 1.00 31.24 90 LYS B N 1
ATOM 3288 C CA . LYS B 1 90 ? -0.956 -0.067 85.801 1.00 31.94 90 LYS B CA 1
ATOM 3289 C C . LYS B 1 90 ? -1.575 1.258 86.176 1.00 32.49 90 LYS B C 1
ATOM 3290 O O . LYS B 1 90 ? -2.182 1.373 87.222 1.00 36.25 90 LYS B O 1
ATOM 3296 N N . ALA B 1 91 ? -1.515 2.228 85.276 1.00 32.69 91 ALA B N 1
ATOM 3297 C CA . ALA B 1 91 ? -2.064 3.576 85.490 1.00 29.32 91 ALA B CA 1
ATOM 3298 C C . ALA B 1 91 ? -3.600 3.624 85.457 1.00 29.27 91 ALA B C 1
ATOM 3299 O O . ALA B 1 91 ? -4.240 4.346 86.224 1.00 25.88 91 ALA B O 1
ATOM 3301 N N . ALA B 1 92 ? -4.186 2.913 84.508 1.00 30.31 92 ALA B N 1
ATOM 3302 C CA . ALA B 1 92 ? -5.636 2.789 84.476 1.00 31.82 92 ALA B CA 1
ATOM 3303 C C . ALA B 1 92 ? -6.041 2.294 85.852 1.00 31.66 92 ALA B C 1
ATOM 3304 O O . ALA B 1 92 ? -6.994 2.813 86.455 1.00 32.84 92 ALA B O 1
ATOM 3306 N N . GLU B 1 93 ? -5.273 1.325 86.351 1.00 30.45 93 GLU B N 1
ATOM 3307 C CA . GLU B 1 93 ? -5.599 0.622 87.578 1.00 30.98 93 GLU B CA 1
ATOM 3308 C C . GLU B 1 93 ? -5.502 1.498 88.857 1.00 30.16 93 GLU B C 1
ATOM 3309 O O . GLU B 1 93 ? -5.904 1.092 89.932 1.00 29.64 93 GLU B O 1
ATOM 3315 N N . LYS B 1 94 ? -4.956 2.696 88.742 1.00 28.09 94 LYS B N 1
ATOM 3316 C CA . LYS B 1 94 ? -4.979 3.593 89.857 1.00 28.37 94 LYS B CA 1
ATOM 3317 C C . LYS B 1 94 ? -6.002 4.708 89.674 1.00 30.75 94 LYS B C 1
ATOM 3318 O O . LYS B 1 94 ? -6.009 5.689 90.433 1.00 33.33 94 LYS B O 1
ATOM 3324 N N . GLY B 1 95 ? -6.882 4.558 88.687 1.00 31.28 95 GLY B N 1
ATOM 3325 C CA . GLY B 1 95 ? -7.826 5.609 88.363 1.00 31.91 95 GLY B CA 1
ATOM 3326 C C . GLY B 1 95 ? -7.197 6.821 87.689 1.00 32.24 95 GLY B C 1
ATOM 3327 O O . GLY B 1 95 ? -7.823 7.874 87.629 1.00 34.44 95 GLY B O 1
ATOM 3328 N N . LYS B 1 96 ? -5.965 6.708 87.203 1.00 30.66 96 LYS B N 1
ATOM 3329 C CA . LYS B 1 96 ? -5.414 7.752 86.320 1.00 31.43 96 LYS B CA 1
ATOM 3330 C C . LYS B 1 96 ? -6.093 7.728 84.948 1.00 29.60 96 LYS B C 1
ATOM 3331 O O . LYS B 1 96 ? -6.146 6.671 84.308 1.00 28.94 96 LYS B O 1
ATOM 3337 N N . HIS B 1 97 ? -6.646 8.860 84.500 1.00 29.68 97 HIS B N 1
ATOM 3338 C CA . HIS B 1 97 ? -7.040 8.970 83.074 1.00 29.36 97 HIS B CA 1
ATOM 3339 C C . HIS B 1 97 ? -5.763 9.111 82.225 1.00 30.17 97 HIS B C 1
ATOM 3340 O O . HIS B 1 97 ? -4.746 9.598 82.736 1.00 29.09 97 HIS B O 1
ATOM 3347 N N . ILE B 1 98 ? -5.796 8.661 80.954 1.00 31.32 98 ILE B N 1
ATOM 3348 C CA . ILE B 1 98 ? -4.555 8.609 80.148 1.00 31.40 98 ILE B CA 1
ATOM 3349 C C . ILE B 1 98 ? -4.542 9.323 78.809 1.00 30.64 98 ILE B C 1
ATOM 3350 O O . ILE B 1 98 ? -5.395 9.070 77.950 1.00 31.23 98 ILE B O 1
ATOM 3355 N N . LEU B 1 99 ? -3.528 10.170 78.636 1.00 29.11 99 LEU B N 1
ATOM 3356 C CA . LEU B 1 99 ? -3.164 10.750 77.338 1.00 25.86 99 LEU B CA 1
ATOM 3357 C C . LEU B 1 99 ? -1.941 9.991 76.869 1.00 24.19 99 LEU B C 1
ATOM 3358 O O . LEU B 1 99 ? -0.833 10.318 77.271 1.00 22.71 99 LEU B O 1
ATOM 3363 N N . LEU B 1 100 ? -2.176 8.988 76.011 1.00 23.75 100 LEU B N 1
ATOM 3364 C CA . LEU B 1 100 ? -1.184 8.004 75.543 1.00 23.52 100 LEU B CA 1
ATOM 3365 C C . LEU B 1 100 ? -0.596 8.413 74.184 1.00 26.06 100 LEU B C 1
ATOM 3366 O O . LEU B 1 100 ? -1.325 8.681 73.227 1.00 25.74 100 LEU B O 1
ATOM 3371 N N . GLU B 1 101 ? 0.732 8.505 74.129 1.00 26.78 101 GLU B N 1
ATOM 3372 C CA . GLU B 1 101 ? 1.409 8.927 72.921 1.00 25.65 101 GLU B CA 1
ATOM 3373 C C . GLU B 1 101 ? 1.137 7.986 71.801 1.00 24.24 101 GLU B C 1
ATOM 3374 O O . GLU B 1 101 ? 0.968 6.776 72.031 1.00 23.34 101 GLU B O 1
ATOM 3380 N N . LYS B 1 102 ? 1.126 8.539 70.585 1.00 23.02 102 LYS B N 1
ATOM 3381 C CA . LYS B 1 102 ? 1.045 7.705 69.366 1.00 23.22 102 LYS B CA 1
ATOM 3382 C C . LYS B 1 102 ? 2.454 7.091 69.064 1.00 22.50 102 LYS B C 1
ATOM 3383 O O . LYS B 1 102 ? 3.468 7.633 69.498 1.00 21.42 102 LYS B O 1
ATOM 3389 N N . PRO B 1 103 ? 2.527 5.919 68.418 1.00 23.45 103 PRO B N 1
ATOM 3390 C CA . PRO B 1 103 ? 1.439 4.947 68.202 1.00 25.07 103 PRO B CA 1
ATOM 3391 C C . PRO B 1 103 ? 1.053 4.307 69.548 1.00 27.07 103 PRO B C 1
ATOM 3392 O O . PRO B 1 103 ? 1.929 4.110 70.430 1.00 27.70 103 PRO B O 1
ATOM 3396 N N . VAL B 1 104 ? -0.227 3.979 69.710 1.00 26.87 104 VAL B N 1
ATOM 3397 C CA . VAL B 1 104 ? -0.725 3.520 71.031 1.00 25.90 104 VAL B CA 1
ATOM 3398 C C . VAL B 1 104 ? -0.102 2.238 71.568 1.00 26.98 104 VAL B C 1
ATOM 3399 O O . VAL B 1 104 ? 0.079 2.149 72.753 1.00 27.80 104 VAL B O 1
ATOM 3403 N N . ALA B 1 105 ? 0.211 1.262 70.716 1.00 27.33 105 ALA B N 1
ATOM 3404 C CA . ALA B 1 105 ? 0.811 -0.021 71.150 1.00 27.31 105 ALA B CA 1
ATOM 3405 C C . ALA B 1 105 ? 1.494 -0.753 69.981 1.00 29.69 105 ALA B C 1
ATOM 3406 O O . ALA B 1 105 ? 1.463 -0.277 68.843 1.00 30.26 105 ALA B O 1
ATOM 3416 N N . ASN B 1 107 ? 0.592 -3.583 68.772 1.00 28.22 107 ASN B N 1
ATOM 3417 C CA . ASN B 1 107 ? -0.438 -4.263 67.985 1.00 25.63 107 ASN B CA 1
ATOM 3418 C C . ASN B 1 107 ? -1.778 -4.007 68.596 1.00 25.42 107 ASN B C 1
ATOM 3419 O O . ASN B 1 107 ? -1.885 -3.313 69.595 1.00 26.18 107 ASN B O 1
ATOM 3424 N N . VAL B 1 108 ? -2.813 -4.557 67.999 1.00 24.90 108 VAL B N 1
ATOM 3425 C CA . VAL B 1 108 ? -4.127 -4.195 68.406 1.00 25.89 108 VAL B CA 1
ATOM 3426 C C . VAL B 1 108 ? -4.583 -5.045 69.625 1.00 26.93 108 VAL B C 1
ATOM 3427 O O . VAL B 1 108 ? -5.521 -4.655 70.348 1.00 25.31 108 VAL B O 1
ATOM 3431 N N . THR B 1 109 ? -3.942 -6.200 69.828 1.00 27.15 109 THR B N 1
ATOM 3432 C CA . THR B 1 109 ? -4.278 -7.083 70.965 1.00 28.57 109 THR B CA 1
ATOM 3433 C C . THR B 1 109 ? -3.901 -6.399 72.296 1.00 28.42 109 THR B C 1
ATOM 3434 O O . THR B 1 109 ? -4.764 -6.187 73.204 1.00 29.11 109 THR B O 1
ATOM 3438 N N . GLU B 1 110 ? -2.639 -5.980 72.358 1.00 24.63 110 GLU B N 1
ATOM 3439 C CA . GLU B 1 110 ? -2.163 -5.142 73.422 1.00 22.54 110 GLU B CA 1
ATOM 3440 C C . GLU B 1 110 ? -2.988 -3.920 73.610 1.00 22.73 110 GLU B C 1
ATOM 3441 O O . GLU B 1 110 ? -3.210 -3.535 74.725 1.00 25.58 110 GLU B O 1
ATOM 3447 N N . PHE B 1 111 ? -3.481 -3.302 72.542 1.00 22.87 111 PHE B N 1
ATOM 3448 C CA . PHE B 1 111 ? -4.188 -2.041 72.725 1.00 22.46 111 PHE B CA 1
ATOM 3449 C C . PHE B 1 111 ? -5.590 -2.300 73.253 1.00 26.02 111 PHE B C 1
ATOM 3450 O O . PHE B 1 111 ? -6.193 -1.400 73.889 1.00 26.81 111 PHE B O 1
ATOM 3458 N N . ASP B 1 112 ? -6.109 -3.507 72.975 1.00 28.59 112 ASP B N 1
ATOM 3459 C CA . ASP B 1 112 ? -7.418 -3.922 73.475 1.00 30.55 112 ASP B CA 1
ATOM 3460 C C . ASP B 1 112 ? -7.274 -4.151 74.962 1.00 32.48 112 ASP B C 1
ATOM 3461 O O . ASP B 1 112 ? -8.210 -3.864 75.692 1.00 35.10 112 ASP B O 1
ATOM 3466 N N . LYS B 1 113 ? -6.129 -4.673 75.430 1.00 30.44 113 LYS B N 1
ATOM 3467 C CA . LYS B 1 113 ? -5.980 -4.829 76.867 1.00 29.02 113 LYS B CA 1
ATOM 3468 C C . LYS B 1 113 ? -6.081 -3.471 77.525 1.00 28.15 113 LYS B C 1
ATOM 3469 O O . LYS B 1 113 ? -6.974 -3.260 78.330 1.00 27.91 113 LYS B O 1
ATOM 3475 N N . ILE B 1 114 ? -5.253 -2.524 77.093 1.00 26.30 114 ILE B N 1
ATOM 3476 C CA . ILE B 1 114 ? -5.233 -1.169 77.638 1.00 25.09 114 ILE B CA 1
ATOM 3477 C C . ILE B 1 114 ? -6.639 -0.593 77.780 1.00 30.28 114 ILE B C 1
ATOM 3478 O O . ILE B 1 114 ? -7.007 -0.018 78.845 1.00 35.37 114 ILE B O 1
ATOM 3483 N N . VAL B 1 115 ? -7.425 -0.720 76.711 1.00 30.50 115 VAL B N 1
ATOM 3484 C CA . VAL B 1 115 ? -8.740 -0.076 76.609 1.00 27.58 115 VAL B CA 1
ATOM 3485 C C . VAL B 1 115 ? -9.671 -0.724 77.588 1.00 28.32 115 VAL B C 1
ATOM 3486 O O . VAL B 1 115 ? -10.488 -0.026 78.213 1.00 29.00 115 VAL B O 1
ATOM 3490 N N . ASP B 1 116 ? -9.533 -2.041 77.720 1.00 28.54 116 ASP B N 1
ATOM 3491 C CA . ASP B 1 116 ? -10.305 -2.827 78.680 1.00 30.72 116 ASP B CA 1
ATOM 3492 C C . ASP B 1 116 ? -10.066 -2.309 80.052 1.00 32.42 116 ASP B C 1
ATOM 3493 O O . ASP B 1 116 ? -11.020 -2.065 80.782 1.00 33.32 116 ASP B O 1
ATOM 3498 N N . ALA B 1 117 ? -8.784 -2.143 80.394 1.00 33.33 117 ALA B N 1
ATOM 3499 C CA . ALA B 1 117 ? -8.379 -1.682 81.713 1.00 32.04 117 ALA B CA 1
ATOM 3500 C C . ALA B 1 117 ? -8.998 -0.350 81.891 1.00 34.34 117 ALA B C 1
ATOM 3501 O O . ALA B 1 117 ? -9.579 -0.079 82.941 1.00 37.80 117 ALA B O 1
ATOM 3503 N N . CYS B 1 118 ? -8.947 0.478 80.855 1.00 33.03 118 CYS B N 1
ATOM 3504 C CA . CYS B 1 118 ? -9.511 1.811 80.974 1.00 32.70 118 CYS B CA 1
ATOM 3505 C C . CYS B 1 118 ? -11.029 1.838 81.235 1.00 34.84 118 CYS B C 1
ATOM 3506 O O . CYS B 1 118 ? -11.528 2.664 82.058 1.00 33.96 118 CYS B O 1
ATOM 3509 N N . GLU B 1 119 ? -11.760 0.975 80.512 1.00 37.03 119 GLU B N 1
ATOM 3510 C CA . GLU B 1 119 ? -13.228 0.861 80.634 1.00 37.67 119 GLU B CA 1
ATOM 3511 C C . GLU B 1 119 ? -13.489 0.411 82.061 1.00 35.08 119 GLU B C 1
ATOM 3512 O O . GLU B 1 119 ? -14.233 1.052 82.808 1.00 36.01 119 GLU B O 1
ATOM 3518 N N . ALA B 1 120 ? -12.818 -0.674 82.426 1.00 30.71 120 ALA B N 1
ATOM 3519 C CA . ALA B 1 120 ? -12.895 -1.271 83.751 1.00 28.86 120 ALA B CA 1
ATOM 3520 C C . ALA B 1 120 ? -12.827 -0.250 84.878 1.00 28.59 120 ALA B C 1
ATOM 3521 O O . ALA B 1 120 ?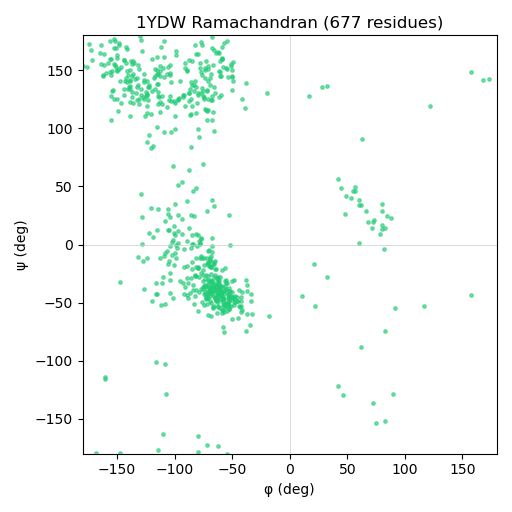 -13.580 -0.357 85.846 1.00 29.53 120 ALA B O 1
ATOM 3523 N N . ASN B 1 121 ? -11.984 0.762 84.730 1.00 26.35 121 ASN B N 1
ATOM 3524 C CA . ASN B 1 121 ? -11.805 1.756 85.778 1.00 26.10 121 ASN B CA 1
ATOM 3525 C C . ASN B 1 121 ? -12.507 3.082 85.540 1.00 27.49 121 ASN B C 1
ATOM 3526 O O . ASN B 1 121 ? -12.365 4.020 86.344 1.00 28.89 121 ASN B O 1
ATOM 3531 N N . GLY B 1 122 ? -13.240 3.181 84.432 1.00 26.28 122 GLY B N 1
ATOM 3532 C CA . GLY B 1 122 ? -13.960 4.384 84.142 1.00 25.81 122 GLY B CA 1
ATOM 3533 C C . GLY B 1 122 ? -13.081 5.579 83.819 1.00 29.24 122 GLY B C 1
ATOM 3534 O O . GLY B 1 122 ? -13.548 6.699 83.904 1.00 30.17 122 GLY B O 1
ATOM 3535 N N . VAL B 1 123 ? -11.808 5.385 83.450 1.00 31.78 123 VAL B N 1
ATOM 3536 C CA . VAL B 1 123 ? -11.000 6.565 83.015 1.00 31.46 123 VAL B CA 1
ATOM 3537 C C . VAL B 1 123 ? -11.056 6.847 81.501 1.00 31.03 123 VAL B C 1
ATOM 3538 O O . VAL B 1 123 ? -11.260 5.932 80.686 1.00 32.07 123 VAL B O 1
ATOM 3542 N N . GLN B 1 124 ? -10.885 8.109 81.124 1.00 29.96 124 GLN B N 1
ATOM 3543 C CA . GLN B 1 124 ? -10.693 8.432 79.706 1.00 28.19 124 GLN B CA 1
ATOM 3544 C C . GLN B 1 124 ? -9.275 8.086 79.250 1.00 25.13 124 GLN B C 1
ATOM 3545 O O . GLN B 1 124 ? -8.300 8.393 79.969 1.00 22.41 124 GLN B O 1
ATOM 3551 N N . ILE B 1 125 ? -9.186 7.442 78.064 1.00 23.97 125 ILE B N 1
ATOM 3552 C CA . ILE B 1 125 ? -7.945 7.372 77.247 1.00 21.95 125 ILE B CA 1
ATOM 3553 C C . ILE B 1 125 ? -8.075 8.166 75.931 1.00 23.46 125 ILE B C 1
ATOM 3554 O O . ILE B 1 125 ? -9.144 8.222 75.333 1.00 24.97 125 ILE B O 1
ATOM 3567 N N . ASP B 1 127 ? -5.132 9.526 72.537 1.00 23.88 127 ASP B N 1
ATOM 3568 C CA . ASP B 1 127 ? -3.757 9.338 72.064 1.00 24.72 127 ASP B CA 1
ATOM 3569 C C . ASP B 1 127 ? -3.153 10.662 71.674 1.00 22.71 127 ASP B C 1
ATOM 3570 O O . ASP B 1 127 ? -3.877 11.606 71.411 1.00 24.16 127 ASP B O 1
ATOM 3575 N N . GLY B 1 128 ? -1.835 10.711 71.661 1.00 22.32 128 GLY B N 1
ATOM 3576 C CA . GLY B 1 128 ? -1.065 11.917 71.284 1.00 24.68 128 GLY B CA 1
ATOM 3577 C C . GLY B 1 128 ? -1.309 12.700 69.983 1.00 23.67 128 GLY B C 1
ATOM 3578 O O . GLY B 1 128 ? -0.656 13.715 69.724 1.00 23.44 128 GLY B O 1
ATOM 3579 N N . THR B 1 129 ? -2.255 12.263 69.161 1.00 22.23 129 THR B N 1
ATOM 3580 C CA . THR B 1 129 ? -2.394 12.891 67.874 1.00 22.17 129 THR B CA 1
ATOM 3581 C C . THR B 1 129 ? -2.842 14.362 68.000 1.00 21.89 129 THR B C 1
ATOM 3582 O O . THR B 1 129 ? -4.002 14.661 68.214 1.00 21.16 129 THR B O 1
ATOM 3594 N N . TRP B 1 131 ? -2.892 16.923 65.518 1.00 23.93 131 TRP B N 1
ATOM 3595 C CA . TRP B 1 131 ? -3.469 17.724 64.407 1.00 22.06 131 TRP B CA 1
ATOM 3596 C C . TRP B 1 131 ? -4.980 17.670 64.320 1.00 24.39 131 TRP B C 1
ATOM 3597 O O . TRP B 1 131 ? -5.595 18.537 63.663 1.00 24.30 131 TRP B O 1
ATOM 3608 N N . VAL B 1 132 ? -5.580 16.667 64.988 1.00 24.24 132 VAL B N 1
ATOM 3609 C CA . VAL B 1 132 ? -7.007 16.425 64.850 1.00 21.78 132 VAL B CA 1
ATOM 3610 C C . VAL B 1 132 ? -7.748 17.374 65.739 1.00 24.04 132 VAL B C 1
ATOM 3611 O O . VAL B 1 132 ? -8.939 17.574 65.576 1.00 26.82 132 VAL B O 1
ATOM 3615 N N . HIS B 1 133 ? -7.035 18.052 66.630 1.00 24.22 133 HIS B N 1
ATOM 3616 C CA . HIS B 1 133 ? -7.706 19.049 67.446 1.00 23.86 133 HIS B CA 1
ATOM 3617 C C . HIS B 1 133 ? -7.540 20.448 66.902 1.00 22.96 133 HIS B C 1
ATOM 3618 O O . HIS B 1 133 ? -8.135 21.384 67.455 1.00 21.31 133 HIS B O 1
ATOM 3625 N N . ASN B 1 134 ? -6.773 20.588 65.811 1.00 22.60 134 ASN B N 1
ATOM 3626 C CA . ASN B 1 134 ? -6.568 21.898 65.175 1.00 19.89 134 ASN B CA 1
ATOM 3627 C C . ASN B 1 134 ? -7.889 22.439 64.580 1.00 21.74 134 ASN B C 1
ATOM 3628 O O . ASN B 1 134 ? -8.656 21.683 64.007 1.00 24.66 134 ASN B O 1
ATOM 3633 N N . PRO B 1 135 ? -8.205 23.726 64.780 1.00 21.27 135 PRO B N 1
ATOM 3634 C CA . PRO B 1 135 ? -9.507 24.130 64.192 1.00 21.90 135 PRO B CA 1
ATOM 3635 C C . PRO B 1 135 ? -9.636 23.871 62.679 1.00 20.99 135 PRO B C 1
ATOM 3636 O O . PRO B 1 135 ? -10.704 23.562 62.208 1.00 20.70 135 PRO B O 1
ATOM 3640 N N . ARG B 1 136 ? -8.541 23.943 61.951 1.00 23.23 136 ARG B N 1
ATOM 3641 C CA . ARG B 1 136 ? -8.519 23.581 60.522 1.00 25.81 136 ARG B CA 1
ATOM 3642 C C . ARG B 1 136 ? -9.201 22.244 60.289 1.00 24.96 136 ARG B C 1
ATOM 3643 O O . ARG B 1 136 ? -10.114 22.142 59.416 1.00 25.74 136 ARG B O 1
ATOM 3651 N N . THR B 1 137 ? -8.807 21.254 61.101 1.00 21.52 137 THR B N 1
ATOM 3652 C CA . THR B 1 137 ? -9.392 19.917 60.987 1.00 20.38 137 THR B CA 1
ATOM 3653 C C . THR B 1 137 ? -10.922 19.941 60.937 1.00 21.85 137 THR B C 1
ATOM 3654 O O . THR B 1 137 ? -11.517 19.114 60.229 1.00 24.38 137 THR B O 1
ATOM 3658 N N . ALA B 1 138 ? -11.572 20.906 61.584 1.00 20.98 138 ALA B N 1
ATOM 3659 C CA . ALA B 1 138 ? -13.052 20.910 61.563 1.00 23.57 138 ALA B CA 1
ATOM 3660 C C . ALA B 1 138 ? -13.561 21.383 60.210 1.00 23.82 138 ALA B C 1
ATOM 3661 O O . ALA B 1 138 ? -14.594 20.906 59.682 1.00 20.83 138 ALA B O 1
ATOM 3663 N N . LEU B 1 139 ? -12.820 22.363 59.698 1.00 24.59 139 LEU B N 1
ATOM 3664 C CA . LEU B 1 139 ? -12.952 22.889 58.354 1.00 25.83 139 LEU B CA 1
ATOM 3665 C C . LEU B 1 139 ? -12.628 21.754 57.296 1.00 27.44 139 LEU B C 1
ATOM 3666 O O . LEU B 1 139 ? -13.421 21.545 56.373 1.00 26.93 139 LEU B O 1
ATOM 3671 N N . LEU B 1 140 ? -11.535 20.974 57.482 1.00 25.58 140 LEU B N 1
ATOM 3672 C CA . LEU B 1 140 ? -11.305 19.846 56.592 1.00 25.41 140 LEU B CA 1
ATOM 3673 C C . LEU B 1 140 ? -12.513 18.913 56.595 1.00 26.66 140 LEU B C 1
ATOM 3674 O O . LEU B 1 140 ? -13.038 18.623 55.510 1.00 29.02 140 LEU B O 1
ATOM 3679 N N . LYS B 1 141 ? -12.984 18.479 57.772 1.00 25.11 141 LYS B N 1
ATOM 3680 C CA . LYS B 1 141 ? -14.110 17.516 57.843 1.00 27.17 141 LYS B CA 1
ATOM 3681 C C . LYS B 1 141 ? -15.367 18.116 57.229 1.00 26.46 141 LYS B C 1
ATOM 3682 O O . LYS B 1 141 ? -16.212 17.434 56.640 1.00 27.43 141 LYS B O 1
ATOM 3688 N N . GLU B 1 142 ? -15.515 19.412 57.387 1.00 27.74 142 GLU B N 1
ATOM 3689 C CA . GLU B 1 142 ? -16.679 20.075 56.850 1.00 29.21 142 GLU B CA 1
ATOM 3690 C C . GLU B 1 142 ? -16.732 20.030 55.327 1.00 29.18 142 GLU B C 1
ATOM 3691 O O . GLU B 1 142 ? -17.793 19.756 54.749 1.00 30.40 142 GLU B O 1
ATOM 3697 N N . PHE B 1 143 ? -15.591 20.328 54.695 1.00 27.69 143 PHE B N 1
ATOM 3698 C CA . PHE B 1 143 ? -15.464 20.256 53.248 1.00 27.23 143 PHE B CA 1
ATOM 3699 C C . PHE B 1 143 ? -15.688 18.829 52.762 1.00 26.49 143 PHE B C 1
ATOM 3700 O O . PHE B 1 143 ? -16.538 18.596 51.936 1.00 27.63 143 PHE B O 1
ATOM 3708 N N . LEU B 1 144 ? -14.958 17.864 53.300 1.00 24.60 144 LEU B N 1
ATOM 3709 C CA . LEU B 1 144 ? -15.195 16.499 52.933 1.00 25.02 144 LEU B CA 1
ATOM 3710 C C . LEU B 1 144 ? -16.625 16.007 53.140 1.00 27.99 144 LEU B C 1
ATOM 3711 O O . LEU B 1 144 ? -16.979 14.989 52.541 1.00 30.75 144 LEU B O 1
ATOM 3716 N N . SER B 1 145 ? -17.441 16.671 53.982 1.00 29.12 145 SER B N 1
ATOM 3717 C CA . SER B 1 145 ? -18.872 16.236 54.244 1.00 26.78 145 SER B CA 1
ATOM 3718 C C . SER B 1 145 ? -19.846 16.898 53.317 1.00 25.14 145 SER B C 1
ATOM 3719 O O . SER B 1 145 ? -20.961 16.462 53.191 1.00 22.90 145 SER B O 1
ATOM 3722 N N . ASP B 1 146 ? -19.422 18.002 52.725 1.00 26.52 146 ASP B N 1
ATOM 3723 C CA . ASP B 1 146 ? -20.238 18.741 51.768 1.00 27.10 146 ASP B CA 1
ATOM 3724 C C . ASP B 1 146 ? -20.394 18.035 50.427 1.00 27.87 146 ASP B C 1
ATOM 3725 O O . ASP B 1 146 ? -19.431 17.872 49.667 1.00 27.12 146 ASP B O 1
ATOM 3730 N N . SER B 1 147 ? -21.618 17.646 50.116 1.00 30.02 147 SER B N 1
ATOM 3731 C CA . SER B 1 147 ? -21.875 16.829 48.932 1.00 31.13 147 SER B CA 1
ATOM 3732 C C . SER B 1 147 ? -21.916 17.664 47.663 1.00 32.64 147 SER B C 1
ATOM 3733 O O . SER B 1 147 ? -22.068 17.150 46.569 1.00 33.20 147 SER B O 1
ATOM 3736 N N . GLU B 1 148 ? -21.753 18.965 47.793 1.00 34.67 148 GLU B N 1
ATOM 3737 C CA . GLU B 1 148 ? -21.814 19.806 46.614 1.00 34.52 148 GLU B CA 1
ATOM 3738 C C . GLU B 1 148 ? -20.478 20.471 46.395 1.00 32.70 148 GLU B C 1
ATOM 3739 O O . GLU B 1 148 ? -20.117 20.701 45.271 1.00 33.57 148 GLU B O 1
ATOM 3745 N N . ARG B 1 149 ? -19.748 20.804 47.454 1.00 31.49 149 ARG B N 1
ATOM 3746 C CA . ARG B 1 149 ? -18.439 21.396 47.266 1.00 31.52 149 ARG B CA 1
ATOM 3747 C C . ARG B 1 149 ? -17.362 20.307 46.991 1.00 30.26 149 ARG B C 1
ATOM 3748 O O . ARG B 1 149 ? -16.345 20.586 46.326 1.00 29.79 149 ARG B O 1
ATOM 3756 N N . PHE B 1 150 ? -17.589 19.084 47.487 1.00 26.69 150 PHE B N 1
ATOM 3757 C CA . PHE B 1 150 ? -16.607 17.982 47.386 1.00 21.66 150 PHE B CA 1
ATOM 3758 C C . PHE B 1 150 ? -17.210 16.707 46.754 1.00 20.95 150 PHE B C 1
ATOM 3759 O O . PHE B 1 150 ? -16.531 16.035 45.970 1.00 20.56 150 PHE B O 1
ATOM 3767 N N . GLY B 1 151 ? -18.473 16.385 47.076 1.00 18.98 151 GLY B N 1
ATOM 3768 C CA . GLY B 1 151 ? -19.156 15.239 46.488 1.00 18.22 151 GLY B CA 1
ATOM 3769 C C . GLY B 1 151 ? -18.829 13.914 47.166 1.00 21.76 151 GLY B C 1
ATOM 3770 O O . GLY B 1 151 ? -18.547 13.871 48.370 1.00 24.44 151 GLY B O 1
ATOM 3771 N N . GLN B 1 152 ? -18.900 12.806 46.432 1.00 22.38 152 GLN B N 1
ATOM 3772 C CA . GLN B 1 152 ? -18.564 11.497 47.009 1.00 22.37 152 GLN B CA 1
ATOM 3773 C C . GLN B 1 152 ? -17.022 11.263 46.905 1.00 23.01 152 GLN B C 1
ATOM 3774 O O . GLN B 1 152 ? -16.373 11.658 45.880 1.00 20.44 152 GLN B O 1
ATOM 3780 N N . LEU B 1 153 ? -16.435 10.681 47.963 1.00 22.46 153 LEU B N 1
ATOM 3781 C CA . LEU B 1 153 ? -14.977 10.484 48.039 1.00 21.52 153 LEU B CA 1
ATOM 3782 C C . LEU B 1 153 ? -14.504 9.396 47.070 1.00 20.71 153 LEU B C 1
ATOM 3783 O O . LEU B 1 153 ? -15.179 8.382 46.913 1.00 20.71 153 LEU B O 1
ATOM 3788 N N . LYS B 1 154 ? -13.343 9.606 46.431 1.00 19.82 154 LYS B N 1
ATOM 3789 C CA . LYS B 1 154 ? -12.790 8.616 45.469 1.00 15.97 154 LYS B CA 1
ATOM 3790 C C . LYS B 1 154 ? -11.431 8.128 45.942 1.00 15.66 154 LYS B C 1
ATOM 3791 O O . LYS B 1 154 ? -11.159 6.911 46.071 1.00 16.67 154 LYS B O 1
ATOM 3797 N N . THR B 1 155 ? -10.589 9.067 46.296 1.00 12.23 155 THR B N 1
ATOM 3798 C CA . THR B 1 155 ? -9.318 8.660 46.714 1.00 15.09 155 THR B CA 1
ATOM 3799 C C . THR B 1 155 ? -8.805 9.609 47.779 1.00 15.97 155 THR B C 1
ATOM 3800 O O . THR B 1 155 ? -9.157 10.833 47.787 1.00 15.25 155 THR B O 1
ATOM 3804 N N . VAL B 1 156 ? -7.938 9.093 48.646 1.00 16.40 156 VAL B N 1
ATOM 3805 C CA . VAL B 1 156 ? -7.186 10.015 49.512 1.00 18.99 156 VAL B CA 1
ATOM 3806 C C . VAL B 1 156 ? -5.771 9.523 49.643 1.00 21.15 156 VAL B C 1
ATOM 3807 O O . VAL B 1 156 ? -5.529 8.323 49.801 1.00 23.67 156 VAL B O 1
ATOM 3811 N N . GLN B 1 157 ? -4.827 10.446 49.501 1.00 22.23 157 GLN B N 1
ATOM 3812 C CA . GLN B 1 157 ? -3.415 10.133 49.454 1.00 20.91 157 GLN B CA 1
ATOM 3813 C C . GLN B 1 157 ? -2.738 10.922 50.564 1.00 22.00 157 GLN B C 1
ATOM 3814 O O . GLN B 1 157 ? -2.848 12.177 50.671 1.00 20.17 157 GLN B O 1
ATOM 3820 N N . SER B 1 158 ? -2.037 10.200 51.425 1.00 22.22 158 SER B N 1
ATOM 3821 C CA . SER B 1 158 ? -1.368 10.875 52.490 1.00 20.16 158 SER B CA 1
ATOM 3822 C C . SER B 1 158 ? 0.011 10.365 52.707 1.00 20.53 158 SER B C 1
ATOM 3823 O O . SER B 1 158 ? 0.297 9.131 52.585 1.00 21.53 158 SER B O 1
ATOM 3826 N N . CYS B 1 159 ? 0.883 11.282 53.071 1.00 18.39 159 CYS B N 1
ATOM 3827 C CA . CYS B 1 159 ? 2.211 10.849 53.298 1.00 19.96 159 CYS B CA 1
ATOM 3828 C C . CYS B 1 159 ? 2.908 11.758 54.291 1.00 18.86 159 CYS B C 1
ATOM 3829 O O . CYS B 1 159 ? 2.518 12.930 54.451 1.00 19.05 159 CYS B O 1
ATOM 3832 N N . PHE B 1 160 ? 3.917 11.194 54.964 1.00 17.41 160 PHE B N 1
ATOM 3833 C CA . PHE B 1 160 ? 4.798 11.928 55.879 1.00 16.96 160 PHE B CA 1
ATOM 3834 C C . PHE B 1 160 ? 6.203 11.265 55.896 1.00 17.10 160 PHE B C 1
ATOM 3835 O O . PHE B 1 160 ? 6.413 10.024 56.083 1.00 14.28 160 PHE B O 1
ATOM 3843 N N . SER B 1 161 ? 7.195 12.091 55.627 1.00 17.05 161 SER B N 1
ATOM 3844 C CA . SER B 1 161 ? 8.551 11.545 55.593 1.00 20.36 161 SER B CA 1
ATOM 3845 C C . SER B 1 161 ? 9.428 12.583 56.199 1.00 20.03 161 SER B C 1
ATOM 3846 O O . SER B 1 161 ? 9.049 13.774 56.236 1.00 20.64 161 SER B O 1
ATOM 3849 N N . PHE B 1 162 ? 10.575 12.158 56.717 1.00 21.31 162 PHE B N 1
ATOM 3850 C CA . PHE B 1 162 ? 11.602 13.160 57.099 1.00 24.95 162 PHE B CA 1
ATOM 3851 C C . PHE B 1 162 ? 13.017 12.578 56.964 1.00 24.00 162 PHE B C 1
ATOM 3852 O O . PHE B 1 162 ? 13.163 11.370 56.825 1.00 23.97 162 PHE B O 1
ATOM 3860 N N . ALA B 1 163 ? 14.036 13.433 56.941 1.00 24.91 163 ALA B N 1
ATOM 3861 C CA . ALA B 1 163 ? 15.380 12.939 56.714 1.00 28.26 163 ALA B CA 1
ATOM 3862 C C . ALA B 1 163 ? 16.072 12.832 58.056 1.00 30.35 163 ALA B C 1
ATOM 3863 O O . ALA B 1 163 ? 16.531 13.837 58.581 1.00 30.33 163 ALA B O 1
ATOM 3865 N N . GLY B 1 164 ? 16.132 11.632 58.623 1.00 32.30 164 GLY B N 1
ATOM 3866 C CA . GLY B 1 164 ? 16.833 11.499 59.896 1.00 36.06 164 GLY B CA 1
ATOM 3867 C C . GLY B 1 164 ? 18.340 11.554 59.691 1.00 36.76 164 GLY B C 1
ATOM 3868 O O . GLY B 1 164 ? 18.867 10.783 58.878 1.00 37.05 164 GLY B O 1
ATOM 3869 N N . ASP B 1 165 ? 19.032 12.436 60.419 1.00 37.55 165 ASP B N 1
ATOM 3870 C CA . ASP B 1 165 ? 20.520 12.439 60.408 1.00 38.99 165 ASP B CA 1
ATOM 3871 C C . ASP B 1 165 ? 21.065 11.123 60.951 1.00 39.83 165 ASP B C 1
ATOM 3872 O O . ASP B 1 165 ? 20.322 10.361 61.561 1.00 39.83 165 ASP B O 1
ATOM 3877 N N . GLU B 1 166 ? 22.349 10.853 60.741 1.00 42.75 166 GLU B N 1
ATOM 3878 C CA . GLU B 1 166 ? 22.956 9.531 61.055 1.00 44.60 166 GLU B CA 1
ATOM 3879 C C . GLU B 1 166 ? 22.900 9.165 62.565 1.00 44.84 166 GLU B C 1
ATOM 3880 O O . GLU B 1 166 ? 22.749 7.969 62.965 1.00 43.39 166 GLU B O 1
ATOM 3886 N N . ASP B 1 167 ? 23.042 10.201 63.384 1.00 43.97 167 ASP B N 1
ATOM 3887 C CA . ASP B 1 167 ? 22.764 10.094 64.808 1.00 47.22 167 ASP B CA 1
ATOM 3888 C C . ASP B 1 167 ? 21.336 9.526 65.120 1.00 47.26 167 ASP B C 1
ATOM 3889 O O . ASP B 1 167 ? 21.154 8.622 65.986 1.00 47.29 167 ASP B O 1
ATOM 3894 N N . PHE B 1 168 ? 20.340 10.061 64.410 1.00 45.12 168 PHE B N 1
ATOM 3895 C CA . PHE B 1 168 ? 18.968 9.596 64.535 1.00 42.11 168 PHE B CA 1
ATOM 3896 C C . PHE B 1 168 ? 18.916 8.158 64.063 1.00 41.00 168 PHE B C 1
ATOM 3897 O O . PHE B 1 168 ? 18.364 7.311 64.752 1.00 41.55 168 PHE B O 1
ATOM 3905 N N . LEU B 1 169 ? 19.520 7.861 62.909 1.00 40.58 169 LEU B N 1
ATOM 3906 C CA . LEU B 1 169 ? 19.403 6.508 62.305 1.00 39.16 169 LEU B CA 1
ATOM 3907 C C . LEU B 1 169 ? 20.030 5.389 63.116 1.00 39.14 169 LEU B C 1
ATOM 3908 O O . LEU B 1 169 ? 19.618 4.232 62.982 1.00 39.72 169 LEU B O 1
ATOM 3913 N N . LYS B 1 170 ? 21.032 5.716 63.935 1.00 39.94 170 LYS B N 1
ATOM 3914 C CA . LYS B 1 170 ? 21.692 4.721 64.805 1.00 41.08 170 LYS B CA 1
ATOM 3915 C C . LYS B 1 170 ? 21.096 4.706 66.227 1.00 38.70 170 LYS B C 1
ATOM 3916 O O . LYS B 1 170 ? 21.059 3.673 66.891 1.00 36.01 170 LYS B O 1
ATOM 3922 N N . ASN B 1 171 ? 20.638 5.862 66.688 1.00 38.21 171 ASN B N 1
ATOM 3923 C CA . ASN B 1 171 ? 20.374 6.010 68.115 1.00 39.32 171 ASN B CA 1
ATOM 3924 C C . ASN B 1 171 ? 18.930 6.143 68.598 1.00 39.88 171 ASN B C 1
ATOM 3925 O O . ASN B 1 171 ? 18.611 5.623 69.665 1.00 41.83 171 ASN B O 1
ATOM 3930 N N . ASP B 1 172 ? 18.068 6.775 67.804 1.00 37.06 172 ASP B N 1
ATOM 3931 C CA . ASP B 1 172 ? 16.712 7.097 68.215 1.00 34.75 172 ASP B CA 1
ATOM 3932 C C . ASP B 1 172 ? 15.893 5.872 68.569 1.00 34.12 172 ASP B C 1
ATOM 3933 O O . ASP B 1 172 ? 16.063 4.799 67.991 1.00 34.55 172 ASP B O 1
ATOM 3938 N N . ILE B 1 173 ? 14.978 6.041 69.513 1.00 33.73 173 ILE B N 1
ATOM 3939 C CA . ILE B 1 173 ? 14.126 4.932 69.950 1.00 34.45 173 ILE B CA 1
ATOM 3940 C C . ILE B 1 173 ? 13.325 4.358 68.785 1.00 34.85 173 ILE B C 1
ATOM 3941 O O . ILE B 1 173 ? 12.916 3.198 68.841 1.00 35.05 173 ILE B O 1
ATOM 3946 N N . ARG B 1 174 ? 13.132 5.151 67.721 1.00 33.92 174 ARG B N 1
ATOM 3947 C CA . ARG B 1 174 ? 12.316 4.719 66.583 1.00 32.91 174 ARG B CA 1
ATOM 3948 C C . ARG B 1 174 ? 12.982 3.682 65.674 1.00 34.65 174 ARG B C 1
ATOM 3949 O O . ARG B 1 174 ? 12.335 3.085 64.800 1.00 34.31 174 ARG B O 1
ATOM 3957 N N . VAL B 1 175 ? 14.275 3.463 65.858 1.00 36.32 175 VAL B N 1
ATOM 3958 C CA . VAL B 1 175 ? 14.955 2.512 64.975 1.00 36.79 175 VAL B CA 1
ATOM 3959 C C . VAL B 1 175 ? 15.224 1.178 65.672 1.00 36.37 175 VAL B C 1
ATOM 3960 O O . VAL B 1 175 ? 15.678 0.206 65.055 1.00 38.08 175 VAL B O 1
ATOM 3964 N N . LYS B 1 176 ? 14.828 1.136 66.946 1.00 35.40 176 LYS B N 1
ATOM 3965 C CA . LYS B 1 176 ? 15.066 0.031 67.900 1.00 31.79 176 LYS B CA 1
ATOM 3966 C C . LYS B 1 176 ? 13.864 -0.895 67.960 1.00 30.09 176 LYS B C 1
ATOM 3967 O O . LYS B 1 176 ? 12.763 -0.416 68.227 1.00 31.71 176 LYS B O 1
ATOM 3973 N N . PRO B 1 177 ? 14.053 -2.225 67.758 1.00 27.04 177 PRO B N 1
ATOM 3974 C CA . PRO B 1 177 ? 12.862 -3.099 67.742 1.00 25.79 177 PRO B CA 1
ATOM 3975 C C . PRO B 1 177 ? 12.156 -3.246 69.090 1.00 29.33 177 PRO B C 1
ATOM 3976 O O . PRO B 1 177 ? 11.016 -3.708 69.154 1.00 29.49 177 PRO B O 1
ATOM 3980 N N . GLY B 1 178 ? 12.854 -2.930 70.166 1.00 32.67 178 GLY B N 1
ATOM 3981 C CA . GLY B 1 178 ? 12.377 -3.262 71.498 1.00 35.95 178 GLY B CA 1
ATOM 3982 C C . GLY B 1 178 ? 11.732 -2.040 72.144 1.00 38.79 178 GLY B C 1
ATOM 3983 O O . GLY B 1 178 ? 11.163 -2.145 73.202 1.00 38.27 178 GLY B O 1
ATOM 3984 N N . LEU B 1 179 ? 11.817 -0.873 71.523 1.00 39.98 179 LEU B N 1
ATOM 3985 C CA . LEU B 1 179 ? 11.145 0.283 72.119 1.00 41.88 179 LEU B CA 1
ATOM 3986 C C . LEU B 1 179 ? 10.037 0.811 71.200 1.00 40.43 179 LEU B C 1
ATOM 3987 O O . LEU B 1 179 ? 8.965 0.228 71.158 1.00 40.76 179 LEU B O 1
ATOM 3992 N N . ASP B 1 180 ? 10.289 1.892 70.474 1.00 39.17 180 ASP B N 1
ATOM 3993 C CA . ASP B 1 180 ? 9.427 2.279 69.358 1.00 39.26 180 ASP B CA 1
ATOM 3994 C C . ASP B 1 180 ? 9.656 1.379 68.104 1.00 38.25 180 ASP B C 1
ATOM 3995 O O . ASP B 1 180 ? 10.162 1.850 67.078 1.00 39.03 180 ASP B O 1
ATOM 4000 N N . GLY B 1 181 ? 9.260 0.099 68.188 1.00 37.15 181 GLY B N 1
ATOM 4001 C CA . GLY B 1 181 ? 9.653 -0.939 67.189 1.00 37.58 181 GLY B CA 1
ATOM 4002 C C . GLY B 1 181 ? 8.899 -1.012 65.851 1.00 37.90 181 GLY B C 1
ATOM 4003 O O . GLY B 1 181 ? 9.084 -1.926 65.042 1.00 37.80 181 GLY B O 1
ATOM 4004 N N . LEU B 1 182 ? 8.052 -0.032 65.619 1.00 37.12 182 LEU B N 1
ATOM 4005 C CA . LEU B 1 182 ? 7.199 -0.043 64.460 1.00 37.49 182 LEU B CA 1
ATOM 4006 C C . LEU B 1 182 ? 7.831 0.891 63.426 1.00 37.89 182 LEU B C 1
ATOM 4007 O O . LEU B 1 182 ? 7.532 0.830 62.228 1.00 40.46 182 LEU B O 1
ATOM 4012 N N . GLY B 1 183 ? 8.725 1.741 63.897 1.00 34.62 183 GLY B N 1
ATOM 4013 C CA . GLY B 1 183 ? 9.527 2.526 62.993 1.00 31.98 183 GLY B CA 1
ATOM 4014 C C . GLY B 1 183 ? 8.773 3.629 62.300 1.00 29.04 183 GLY B C 1
ATOM 4015 O O . GLY B 1 183 ? 7.983 4.373 62.903 1.00 28.09 183 GLY B O 1
ATOM 4016 N N . ALA B 1 184 ? 9.029 3.761 61.014 1.00 26.31 184 ALA B N 1
ATOM 4017 C CA . ALA B 1 184 ? 8.411 4.865 60.296 1.00 22.79 184 ALA B CA 1
ATOM 4018 C C . ALA B 1 184 ? 6.874 4.644 60.190 1.00 21.58 184 ALA B C 1
ATOM 4019 O O . ALA B 1 184 ? 6.128 5.622 60.158 1.00 20.55 184 ALA B O 1
ATOM 4021 N N . LEU B 1 185 ? 6.426 3.375 60.146 1.00 19.21 185 LEU B N 1
ATOM 4022 C CA . LEU B 1 185 ? 5.004 3.063 60.111 1.00 18.83 185 LEU B CA 1
ATOM 4023 C C . LEU B 1 185 ? 4.237 3.618 61.322 1.00 23.08 185 LEU B C 1
ATOM 4024 O O . LEU B 1 185 ? 3.286 4.452 61.181 1.00 22.88 185 LEU B O 1
ATOM 4029 N N . GLY B 1 186 ? 4.673 3.185 62.511 1.00 23.51 186 GLY B N 1
ATOM 4030 C CA . GLY B 1 186 ? 4.127 3.675 63.778 1.00 22.42 186 GLY B CA 1
ATOM 4031 C C . GLY B 1 186 ? 4.312 5.154 64.001 1.00 24.16 186 GLY B C 1
ATOM 4032 O O . GLY B 1 186 ? 3.442 5.798 64.553 1.00 25.72 186 GLY B O 1
ATOM 4033 N N . ASP B 1 187 ? 5.436 5.710 63.567 1.00 24.23 187 ASP B N 1
ATOM 4034 C CA . ASP B 1 187 ? 5.755 7.082 63.928 1.00 24.89 187 ASP B CA 1
ATOM 4035 C C . ASP B 1 187 ? 5.263 8.087 62.931 1.00 27.24 187 ASP B C 1
ATOM 4036 O O . ASP B 1 187 ? 4.825 9.187 63.286 1.00 30.25 187 ASP B O 1
ATOM 4041 N N . ALA B 1 188 ? 5.427 7.773 61.659 1.00 27.37 188 ALA B N 1
ATOM 4042 C CA . ALA B 1 188 ? 4.906 8.639 60.610 1.00 25.99 188 ALA B CA 1
ATOM 4043 C C . ALA B 1 188 ? 3.679 8.060 59.859 1.00 23.26 188 ALA B C 1
ATOM 4044 O O . ALA B 1 188 ? 2.711 8.764 59.708 1.00 22.81 188 ALA B O 1
ATOM 4046 N N . GLY B 1 189 ? 3.739 6.821 59.367 1.00 21.61 189 GLY B N 1
ATOM 4047 C CA . GLY B 1 189 ? 2.581 6.195 58.737 1.00 21.41 189 GLY B CA 1
ATOM 4048 C C . GLY B 1 189 ? 1.315 6.461 59.565 1.00 21.45 189 GLY B C 1
ATOM 4049 O O . GLY B 1 189 ? 0.342 6.951 59.026 1.00 20.70 189 GLY B O 1
ATOM 4050 N N . TRP B 1 190 ? 1.338 6.151 60.879 1.00 21.87 190 TRP B N 1
ATOM 4051 C CA . TRP B 1 190 ? 0.300 6.592 61.854 1.00 17.97 190 TRP B CA 1
ATOM 4052 C C . TRP B 1 190 ? -0.531 7.764 61.325 1.00 16.65 190 TRP B C 1
ATOM 4053 O O . TRP B 1 190 ? -1.753 7.662 61.170 1.00 17.28 190 TRP B O 1
ATOM 4064 N N . TYR B 1 191 ? 0.121 8.894 61.052 1.00 16.75 191 TYR B N 1
ATOM 4065 C CA . TYR B 1 191 ? -0.582 10.127 60.712 1.00 17.17 191 TYR B CA 1
ATOM 4066 C C . TYR B 1 191 ? -1.269 10.051 59.358 1.00 18.85 191 TYR B C 1
ATOM 4067 O O . TYR B 1 191 ? -2.352 10.610 59.182 1.00 20.43 191 TYR B O 1
ATOM 4076 N N . ALA B 1 192 ? -0.628 9.366 58.406 1.00 15.53 192 ALA B N 1
ATOM 4077 C CA . ALA B 1 192 ? -1.143 9.183 57.061 1.00 14.21 192 ALA B CA 1
ATOM 4078 C C . ALA B 1 192 ? -2.381 8.279 57.081 1.00 15.47 192 ALA B C 1
ATOM 4079 O O . ALA B 1 192 ? -3.296 8.401 56.234 1.00 14.62 192 ALA B O 1
ATOM 4081 N N . ILE B 1 193 ? -2.386 7.339 58.022 1.00 14.89 193 ILE B N 1
ATOM 4082 C CA . ILE B 1 193 ? -3.492 6.467 58.211 1.00 13.90 193 ILE B CA 1
ATOM 4083 C C . ILE B 1 193 ? -4.648 7.259 58.844 1.00 16.79 193 ILE B C 1
ATOM 4084 O O . ILE B 1 193 ? -5.832 7.062 58.491 1.00 21.20 193 ILE B O 1
ATOM 4089 N N . ARG B 1 194 ? -4.331 8.201 59.716 1.00 15.79 194 ARG B N 1
ATOM 4090 C CA . ARG B 1 194 ? -5.413 8.832 60.477 1.00 14.23 194 ARG B CA 1
ATOM 4091 C C . ARG B 1 194 ? -6.143 9.770 59.534 1.00 13.76 194 ARG B C 1
ATOM 4092 O O . ARG B 1 194 ? -7.384 9.819 59.505 1.00 15.56 194 ARG B O 1
ATOM 4100 N N . ALA B 1 195 ? -5.382 10.503 58.743 1.00 12.96 195 ALA B N 1
ATOM 4101 C CA . ALA B 1 195 ? -5.984 11.334 57.726 1.00 13.75 195 ALA B CA 1
ATOM 4102 C C . ALA B 1 195 ? -6.828 10.490 56.760 1.00 16.60 195 ALA B C 1
ATOM 4103 O O . ALA B 1 195 ? -7.874 10.936 56.339 1.00 18.22 195 ALA B O 1
ATOM 4105 N N . THR B 1 196 ? -6.450 9.253 56.422 1.00 19.79 196 THR B N 1
ATOM 4106 C CA . THR B 1 196 ? -7.266 8.632 55.378 1.00 20.76 196 THR B CA 1
ATOM 4107 C C . THR B 1 196 ? -8.484 8.077 56.054 1.00 23.77 196 THR B C 1
ATOM 4108 O O . THR B 1 196 ? -9.531 7.939 55.454 1.00 24.12 196 THR B O 1
ATOM 4112 N N . LEU B 1 197 ? -8.351 7.755 57.327 1.00 25.80 197 LEU B N 1
ATOM 4113 C CA . LEU B 1 197 ? -9.495 7.247 58.031 1.00 25.44 197 LEU B CA 1
ATOM 4114 C C . LEU B 1 197 ? -10.490 8.375 58.256 1.00 26.81 197 LEU B C 1
ATOM 4115 O O . LEU B 1 197 ? -11.684 8.203 58.008 1.00 26.95 197 LEU B O 1
ATOM 4120 N N . LEU B 1 198 ? -10.007 9.535 58.699 1.00 25.74 198 LEU B N 1
ATOM 4121 C CA . LEU B 1 198 ? -10.875 10.684 58.897 1.00 25.42 198 LEU B CA 1
ATOM 4122 C C . LEU B 1 198 ? -11.599 11.083 57.594 1.00 28.98 198 LEU B C 1
ATOM 4123 O O . LEU B 1 198 ? -12.829 11.333 57.582 1.00 29.48 198 LEU B O 1
ATOM 4128 N N . ALA B 1 199 ? -10.859 11.146 56.478 1.00 27.36 199 ALA B N 1
ATOM 4129 C CA . ALA B 1 199 ? -11.520 11.457 55.218 1.00 25.52 199 ALA B CA 1
ATOM 4130 C C . ALA B 1 199 ? -12.657 10.464 54.960 1.00 24.75 199 ALA B C 1
ATOM 4131 O O . ALA B 1 199 ? -13.652 10.811 54.361 1.00 24.44 199 ALA B O 1
ATOM 4133 N N . ASN B 1 200 ? -12.524 9.235 55.428 1.00 23.35 200 ASN B N 1
ATOM 4134 C CA . ASN B 1 200 ? -13.472 8.206 55.051 1.00 23.02 200 ASN B CA 1
ATOM 4135 C C . ASN B 1 200 ? -14.516 7.990 56.125 1.00 24.53 200 ASN B C 1
ATOM 4136 O O . ASN B 1 200 ? -14.931 6.850 56.354 1.00 23.58 200 ASN B O 1
ATOM 4141 N N . ASN B 1 201 ? -14.905 9.076 56.808 1.00 26.05 201 ASN B N 1
ATOM 4142 C CA . ASN B 1 201 ? -15.905 9.041 57.889 1.00 28.27 201 ASN B CA 1
ATOM 4143 C C . ASN B 1 201 ? -15.672 7.935 58.927 1.00 31.10 201 ASN B C 1
ATOM 4144 O O . ASN B 1 201 ? -16.630 7.483 59.597 1.00 33.28 201 ASN B O 1
ATOM 4149 N N . PHE B 1 202 ? -14.399 7.528 59.064 1.00 29.28 202 PHE B N 1
ATOM 4150 C CA . PHE B 1 202 ? -13.905 6.635 60.109 1.00 27.45 202 PHE B CA 1
ATOM 4151 C C . PHE B 1 202 ? -14.223 5.259 59.725 1.00 27.51 202 PHE B C 1
ATOM 4152 O O . PHE B 1 202 ? -14.122 4.352 60.542 1.00 28.76 202 PHE B O 1
ATOM 4160 N N . GLU B 1 203 ? -14.595 5.064 58.475 1.00 27.67 203 GLU B N 1
ATOM 4161 C CA . GLU B 1 203 ? -14.774 3.706 58.031 1.00 30.09 203 GLU B CA 1
ATOM 4162 C C . GLU B 1 203 ? -13.429 3.005 57.803 1.00 29.13 203 GLU B C 1
ATOM 4163 O O . GLU B 1 203 ? -12.582 3.478 57.059 1.00 29.23 203 GLU B O 1
ATOM 4169 N N . LEU B 1 204 ? -13.244 1.845 58.403 1.00 29.16 204 LEU B N 1
ATOM 4170 C CA . LEU B 1 204 ? -12.117 0.994 58.023 1.00 29.33 204 LEU B CA 1
ATOM 4171 C C . LEU B 1 204 ? -12.108 0.615 56.537 1.00 29.00 204 LEU B C 1
ATOM 4172 O O . LEU B 1 204 ? -13.143 0.583 55.914 1.00 30.32 204 LEU B O 1
ATOM 4177 N N . PRO B 1 205 ? -10.936 0.346 55.951 1.00 27.85 205 PRO B N 1
ATOM 4178 C CA . PRO B 1 205 ? -10.949 -0.211 54.597 1.00 27.10 205 PRO B CA 1
ATOM 4179 C C . PRO B 1 205 ? -11.293 -1.647 54.743 1.00 27.15 205 PRO B C 1
ATOM 4180 O O . PRO B 1 205 ? -11.359 -2.072 55.870 1.00 24.38 205 PRO B O 1
ATOM 4184 N N . LYS B 1 206 ? -11.485 -2.390 53.635 1.00 29.23 206 LYS B N 1
ATOM 4185 C CA . LYS B 1 206 ? -11.749 -3.845 53.691 1.00 29.94 206 LYS B CA 1
ATOM 4186 C C . LYS B 1 206 ? -10.439 -4.589 53.570 1.00 29.84 206 LYS B C 1
ATOM 4187 O O . LYS B 1 206 ? -10.293 -5.698 54.141 1.00 32.57 206 LYS B O 1
ATOM 4193 N N . THR B 1 207 ? -9.495 -4.031 52.807 1.00 23.78 207 THR B N 1
ATOM 4194 C CA . THR B 1 207 ? -8.233 -4.718 52.675 1.00 22.82 207 THR B CA 1
ATOM 4195 C C . THR B 1 207 ? -7.144 -3.718 52.610 1.00 22.40 207 THR B C 1
ATOM 4196 O O . THR B 1 207 ? -7.381 -2.549 52.255 1.00 23.09 207 THR B O 1
ATOM 4200 N N . VAL B 1 208 ? -5.946 -4.198 52.927 1.00 20.18 208 VAL B N 1
ATOM 4201 C CA . VAL B 1 208 ? -4.736 -3.393 52.937 1.00 19.21 208 VAL B CA 1
ATOM 4202 C C . VAL B 1 208 ? -3.622 -4.163 52.229 1.00 18.44 208 VAL B C 1
ATOM 4203 O O . VAL B 1 208 ? -3.537 -5.369 52.365 1.00 19.09 208 VAL B O 1
ATOM 4207 N N . THR B 1 209 ? -2.769 -3.494 51.473 1.00 17.70 209 THR B N 1
ATOM 4208 C CA . THR B 1 209 ? -1.699 -4.214 50.780 1.00 18.39 209 THR B CA 1
ATOM 4209 C C . THR B 1 209 ? -0.502 -3.315 50.711 1.00 19.88 209 THR B C 1
ATOM 4210 O O . THR B 1 209 ? -0.601 -2.220 50.175 1.00 22.34 209 THR B O 1
ATOM 4214 N N . ALA B 1 210 ? 0.632 -3.721 51.241 1.00 20.80 210 ALA B N 1
ATOM 4215 C CA . ALA B 1 210 ? 1.761 -2.792 51.249 1.00 22.62 210 ALA B CA 1
ATOM 4216 C C . ALA B 1 210 ? 2.415 -2.732 49.855 1.00 22.95 210 ALA B C 1
ATOM 4217 O O . ALA B 1 210 ? 2.279 -3.663 49.108 1.00 21.49 210 ALA B O 1
ATOM 4219 N N . PHE B 1 211 ? 3.102 -1.644 49.526 1.00 23.96 211 PHE B N 1
ATOM 4220 C CA . PHE B 1 211 ? 3.943 -1.569 48.323 1.00 27.67 211 PHE B CA 1
ATOM 4221 C C . PHE B 1 211 ? 5.204 -2.381 48.422 1.00 31.54 211 PHE B C 1
ATOM 4222 O O . PHE B 1 211 ? 5.939 -2.262 49.399 1.00 35.35 211 PHE B O 1
ATOM 4230 N N . PRO B 1 212 ? 5.524 -3.167 47.390 1.00 34.51 212 PRO B N 1
ATOM 4231 C CA . PRO B 1 212 ? 6.901 -3.713 47.360 1.00 31.35 212 PRO B CA 1
ATOM 4232 C C . PRO B 1 212 ? 7.925 -2.620 47.587 1.00 30.80 212 PRO B C 1
ATOM 4233 O O . PRO B 1 212 ? 7.624 -1.459 47.367 1.00 32.10 212 PRO B O 1
ATOM 4237 N N . GLY B 1 213 ? 9.117 -2.979 48.051 1.00 30.05 213 GLY B N 1
ATOM 4238 C CA . GLY B 1 213 ? 10.202 -2.037 48.228 1.00 27.30 213 GLY B CA 1
ATOM 4239 C C . GLY B 1 213 ? 10.205 -1.357 49.577 1.00 28.64 213 GLY B C 1
ATOM 4240 O O . GLY B 1 213 ? 10.776 -0.273 49.721 1.00 28.20 213 GLY B O 1
ATOM 4241 N N . ALA B 1 214 ? 9.593 -1.950 50.600 1.00 30.03 214 ALA B N 1
ATOM 4242 C CA . ALA B 1 214 ? 9.769 -1.351 51.947 1.00 31.27 214 ALA B CA 1
ATOM 4243 C C . ALA B 1 214 ? 11.259 -1.431 52.421 1.00 32.22 214 ALA B C 1
ATOM 4244 O O . ALA B 1 214 ? 11.870 -2.478 52.336 1.00 29.59 214 ALA B O 1
ATOM 4246 N N . VAL B 1 215 ? 11.851 -0.336 52.896 1.00 35.52 215 VAL B N 1
ATOM 4247 C CA . VAL B 1 215 ? 13.173 -0.454 53.548 1.00 37.38 215 VAL B CA 1
ATOM 4248 C C . VAL B 1 215 ? 13.116 -0.811 55.061 1.00 39.16 215 VAL B C 1
ATOM 4249 O O . VAL B 1 215 ? 12.653 0.015 55.888 1.00 39.62 215 VAL B O 1
ATOM 4253 N N . LEU B 1 216 ? 13.577 -2.024 55.406 1.00 39.02 216 LEU B N 1
ATOM 4254 C CA . LEU B 1 216 ? 13.954 -2.383 56.793 1.00 38.95 216 LEU B CA 1
ATOM 4255 C C . LEU B 1 216 ? 15.429 -2.086 57.124 1.00 40.29 216 LEU B C 1
ATOM 4256 O O . LEU B 1 216 ? 16.292 -2.153 56.234 1.00 41.45 216 LEU B O 1
ATOM 4261 N N . ASN B 1 217 ? 15.721 -1.763 58.399 1.00 40.92 217 ASN B N 1
ATOM 4262 C CA . ASN B 1 217 ? 17.117 -1.750 58.902 1.00 38.87 217 ASN B CA 1
ATOM 4263 C C . ASN B 1 217 ? 17.543 -3.152 59.287 1.00 39.85 217 ASN B C 1
ATOM 4264 O O . ASN B 1 217 ? 16.719 -4.058 59.291 1.00 39.57 217 ASN B O 1
ATOM 4269 N N . GLU B 1 218 ? 18.829 -3.330 59.597 1.00 42.56 218 GLU B N 1
ATOM 4270 C CA . GLU B 1 218 ? 19.415 -4.660 59.855 1.00 44.69 218 GLU B CA 1
ATOM 4271 C C . GLU B 1 218 ? 18.626 -5.401 60.941 1.00 44.07 218 GLU B C 1
ATOM 4272 O O . GLU B 1 218 ? 18.446 -6.632 60.893 1.00 43.87 218 GLU B O 1
ATOM 4278 N N . ALA B 1 219 ? 18.099 -4.622 61.885 1.00 44.50 219 ALA B N 1
ATOM 4279 C CA . ALA B 1 219 ? 17.239 -5.137 62.974 1.00 44.25 219 ALA B CA 1
ATOM 4280 C C . ALA B 1 219 ? 15.781 -5.464 62.612 1.00 43.49 219 ALA B C 1
ATOM 4281 O O . ALA B 1 219 ? 14.999 -5.818 63.505 1.00 43.61 219 ALA B O 1
ATOM 4283 N N . GLY B 1 220 ? 15.420 -5.358 61.326 1.00 42.63 220 GLY B N 1
ATOM 4284 C CA . GLY B 1 220 ? 14.069 -5.744 60.842 1.00 39.76 220 GLY B CA 1
ATOM 4285 C C . GLY B 1 220 ? 12.989 -4.681 61.030 1.00 37.91 220 GLY B C 1
ATOM 4286 O O . GLY B 1 220 ? 11.810 -4.979 60.908 1.00 37.48 220 GLY B O 1
ATOM 4287 N N . VAL B 1 221 ? 13.411 -3.450 61.324 1.00 36.04 221 VAL B N 1
ATOM 4288 C CA . VAL B 1 221 ? 12.534 -2.372 61.704 1.00 34.47 221 VAL B CA 1
ATOM 4289 C C . VAL B 1 221 ? 12.366 -1.437 60.511 1.00 35.31 221 VAL B C 1
ATOM 4290 O O . VAL B 1 221 ? 13.375 -1.108 59.831 1.00 33.71 221 VAL B O 1
ATOM 4294 N N . ILE B 1 222 ? 11.122 -0.953 60.310 1.00 32.31 222 ILE B N 1
ATOM 4295 C CA . ILE B 1 222 ? 10.771 -0.205 59.101 1.00 30.45 222 ILE B CA 1
ATOM 4296 C C . ILE B 1 222 ? 11.323 1.214 59.011 1.00 29.47 222 ILE B C 1
ATOM 4297 O O . ILE B 1 222 ? 10.934 2.100 59.761 1.00 30.23 222 ILE B O 1
ATOM 4302 N N . LEU B 1 223 ? 12.179 1.459 58.039 1.00 30.27 223 LEU B N 1
ATOM 4303 C CA . LEU B 1 223 ? 12.610 2.842 57.747 1.00 29.95 223 LEU B CA 1
ATOM 4304 C C . LEU B 1 223 ? 11.708 3.562 56.738 1.00 27.56 223 LEU B C 1
ATOM 4305 O O . LEU B 1 223 ? 11.566 4.788 56.731 1.00 26.57 223 LEU B O 1
ATOM 4310 N N . SER B 1 224 ? 11.100 2.809 55.852 1.00 26.82 224 SER B N 1
ATOM 4311 C CA . SER B 1 224 ? 10.200 3.452 54.931 1.00 26.06 224 SER B CA 1
ATOM 4312 C C . SER B 1 224 ? 9.258 2.415 54.376 1.00 22.39 224 SER B C 1
ATOM 4313 O O . SER B 1 224 ? 9.623 1.240 54.206 1.00 22.20 224 SER B O 1
ATOM 4316 N N . CYS B 1 225 ? 8.039 2.829 54.084 1.00 19.82 225 CYS B N 1
ATOM 4317 C CA . CYS B 1 225 ? 7.111 1.879 53.432 1.00 18.65 225 CYS B CA 1
ATOM 4318 C C . CYS B 1 225 ? 5.794 2.548 53.025 1.00 16.50 225 CYS B C 1
ATOM 4319 O O . CYS B 1 225 ? 5.575 3.737 53.366 1.00 15.20 225 CYS B O 1
ATOM 4322 N N . GLY B 1 226 ? 4.948 1.805 52.289 1.00 14.67 226 GLY B N 1
ATOM 4323 C CA . GLY B 1 226 ? 3.714 2.358 51.755 1.00 14.76 226 GLY B CA 1
ATOM 4324 C C . GLY B 1 226 ? 2.640 1.326 51.575 1.00 16.07 226 GLY B C 1
ATOM 4325 O O . GLY B 1 226 ? 2.880 0.140 51.721 1.00 15.42 226 GLY B O 1
ATOM 4326 N N . ALA B 1 227 ? 1.452 1.770 51.186 1.00 15.58 227 ALA B N 1
ATOM 4327 C CA . ALA B 1 227 ? 0.332 0.855 51.124 1.00 17.08 227 ALA B CA 1
ATOM 4328 C C . ALA B 1 227 ? -0.783 1.447 50.321 1.00 16.46 227 ALA B C 1
ATOM 4329 O O . ALA B 1 227 ? -0.961 2.657 50.337 1.00 17.02 227 ALA B O 1
ATOM 4331 N N . SER B 1 228 ? -1.621 0.602 49.758 1.00 17.52 228 SER B N 1
ATOM 4332 C CA . SER B 1 228 ? -2.933 1.073 49.293 1.00 21.50 228 SER B CA 1
ATOM 4333 C C . SER B 1 228 ? -3.943 0.429 50.164 1.00 23.34 228 SER B C 1
ATOM 4334 O O . SER B 1 228 ? -3.689 -0.701 50.606 1.00 27.98 228 SER B O 1
ATOM 4337 N N . LEU B 1 229 ? -5.033 1.155 50.465 1.00 22.17 229 LEU B N 1
ATOM 4338 C CA . LEU B 1 229 ? -6.207 0.625 51.200 1.00 22.87 229 LEU B CA 1
ATOM 4339 C C . LEU B 1 229 ? -7.416 0.590 50.260 1.00 23.77 229 LEU B C 1
ATOM 4340 O O . LEU B 1 229 ? -7.533 1.442 49.357 1.00 24.10 229 LEU B O 1
ATOM 4345 N N . SER B 1 230 ? -8.327 -0.361 50.470 1.00 23.10 230 SER B N 1
ATOM 4346 C CA . SER B 1 230 ? -9.424 -0.482 49.550 1.00 24.39 230 SER B CA 1
ATOM 4347 C C . SER B 1 230 ? -10.735 -0.709 50.238 1.00 24.73 230 SER B C 1
ATOM 4348 O O . SER B 1 230 ? -10.814 -1.606 51.066 1.00 25.12 230 SER B O 1
ATOM 4351 N N . TRP B 1 231 ? -11.757 0.076 49.857 1.00 25.33 231 TRP B N 1
ATOM 4352 C CA . TRP B 1 231 ? -13.105 -0.087 50.398 1.00 28.60 231 TRP B CA 1
ATOM 4353 C C . TRP B 1 231 ? -14.010 -0.891 49.457 1.00 32.78 231 TRP B C 1
ATOM 4354 O O . TRP B 1 231 ? -15.164 -1.165 49.764 1.00 33.40 231 TRP B O 1
ATOM 4365 N N . GLU B 1 232 ? -13.460 -1.311 48.319 1.00 38.09 232 GLU B N 1
ATOM 4366 C CA . GLU B 1 232 ? -14.189 -2.157 47.356 1.00 41.07 232 GLU B CA 1
ATOM 4367 C C . GLU B 1 232 ? -15.461 -1.431 46.847 1.00 41.98 232 GLU B C 1
ATOM 4368 O O . GLU B 1 232 ? -16.496 -2.043 46.616 1.00 44.57 232 GLU B O 1
ATOM 4374 N N . ASP B 1 233 ? -15.316 -0.117 46.652 1.00 39.53 233 ASP B N 1
ATOM 4375 C CA . ASP B 1 233 ? -16.382 0.823 46.330 1.00 38.32 233 ASP B CA 1
ATOM 4376 C C . ASP B 1 233 ? -15.891 1.538 45.113 1.00 36.02 233 ASP B C 1
ATOM 4377 O O . ASP B 1 233 ? -16.598 2.299 44.456 1.00 33.92 233 ASP B O 1
ATOM 4382 N N . GLY B 1 234 ? -14.603 1.337 44.897 1.00 35.79 234 GLY B N 1
ATOM 4383 C CA . GLY B 1 234 ? -13.803 2.287 44.178 1.00 32.51 234 GLY B CA 1
ATOM 4384 C C . GLY B 1 234 ? -13.384 3.485 45.002 1.00 28.60 234 GLY B C 1
ATOM 4385 O O . GLY B 1 234 ? -12.879 4.413 44.430 1.00 27.23 234 GLY B O 1
ATOM 4386 N N . ARG B 1 235 ? -13.594 3.510 46.323 1.00 27.76 235 ARG B N 1
ATOM 4387 C CA . ARG B 1 235 ? -12.798 4.461 47.167 1.00 25.17 235 ARG B CA 1
ATOM 4388 C C . ARG B 1 235 ? -11.509 3.729 47.462 1.00 25.46 235 ARG B C 1
ATOM 4389 O O . ARG B 1 235 ? -11.515 2.540 47.755 1.00 27.34 235 ARG B O 1
ATOM 4397 N N . THR B 1 236 ? -10.381 4.398 47.385 1.00 25.83 236 THR B N 1
ATOM 4398 C CA . THR B 1 236 ? -9.145 3.759 47.804 1.00 23.56 236 THR B CA 1
ATOM 4399 C C . THR B 1 236 ? -8.303 4.802 48.499 1.00 22.58 236 THR B C 1
ATOM 4400 O O . THR B 1 236 ? -8.594 6.010 48.422 1.00 23.16 236 THR B O 1
ATOM 4404 N N . ALA B 1 237 ? -7.220 4.363 49.133 1.00 21.36 237 ALA B N 1
ATOM 4405 C CA . ALA B 1 237 ? -6.229 5.333 49.582 1.00 19.31 237 ALA B CA 1
ATOM 4406 C C . ALA B 1 237 ? -4.783 4.880 49.504 1.00 17.63 237 ALA B C 1
ATOM 4407 O O . ALA B 1 237 ? -4.473 3.687 49.470 1.00 18.67 237 ALA B O 1
ATOM 4409 N N . THR B 1 238 ? -3.876 5.838 49.478 1.00 15.57 238 THR B N 1
ATOM 4410 C CA . THR B 1 238 ? -2.505 5.438 49.619 1.00 15.00 238 THR B CA 1
ATOM 4411 C C . THR B 1 238 ? -1.863 6.158 50.779 1.00 15.36 238 THR B C 1
ATOM 4412 O O . THR B 1 238 ? -2.086 7.364 51.009 1.00 15.43 238 THR B O 1
ATOM 4416 N N . ILE B 1 239 ? -1.039 5.412 51.505 1.00 16.48 239 ILE B N 1
ATOM 4417 C CA . ILE B 1 239 ? -0.170 6.042 52.496 1.00 16.90 239 ILE B CA 1
ATOM 4418 C C . ILE B 1 239 ? 1.281 5.879 52.127 1.00 16.51 239 ILE B C 1
ATOM 4419 O O . ILE B 1 239 ? 1.682 4.912 51.465 1.00 18.79 239 ILE B O 1
ATOM 4424 N N . TYR B 1 240 ? 2.075 6.849 52.525 1.00 16.40 240 TYR B N 1
ATOM 4425 C CA . TYR B 1 240 ? 3.496 6.684 52.428 1.00 16.22 240 TYR B CA 1
ATOM 4426 C C . TYR B 1 240 ? 4.250 7.297 53.640 1.00 19.68 240 TYR B C 1
ATOM 4427 O O . TYR B 1 240 ? 3.913 8.444 54.136 1.00 18.60 240 TYR B O 1
ATOM 4436 N N . CYS B 1 241 ? 5.286 6.572 54.104 1.00 19.50 241 CYS B N 1
ATOM 4437 C CA . CYS B 1 241 ? 6.145 7.132 55.175 1.00 20.94 241 CYS B CA 1
ATOM 4438 C C . CYS B 1 241 ? 7.605 6.696 55.198 1.00 22.05 241 CYS B C 1
ATOM 4439 O O . CYS B 1 241 ? 7.968 5.556 54.844 1.00 22.92 241 CYS B O 1
ATOM 4442 N N . SER B 1 242 ? 8.445 7.578 55.694 1.00 24.84 242 SER B N 1
ATOM 4443 C CA . SER B 1 242 ? 9.890 7.319 55.619 1.00 26.99 242 SER B CA 1
ATOM 4444 C C . SER B 1 242 ? 10.713 8.159 56.572 1.00 25.90 242 SER B C 1
ATOM 4445 O O . SER B 1 242 ? 10.430 9.352 56.799 1.00 25.61 242 SER B O 1
ATOM 4448 N N . PHE B 1 243 ? 11.783 7.536 57.051 1.00 28.48 243 PHE B N 1
ATOM 4449 C CA . PHE B 1 243 ? 12.872 8.209 57.830 1.00 29.43 243 PHE B CA 1
ATOM 4450 C C . PHE B 1 243 ? 14.047 8.795 57.017 1.00 30.01 243 PHE B C 1
ATOM 4451 O O . PHE B 1 243 ? 15.010 9.361 57.565 1.00 31.16 243 PHE B O 1
ATOM 4459 N N . LEU B 1 244 ? 13.920 8.689 55.698 1.00 30.36 244 LEU B N 1
ATOM 4460 C CA . LEU B 1 244 ? 15.027 8.843 54.769 1.00 28.35 244 LEU B CA 1
ATOM 4461 C C . LEU B 1 244 ? 14.756 9.839 53.659 1.00 26.85 244 LEU B C 1
ATOM 4462 O O . LEU B 1 244 ? 15.396 9.735 52.642 1.00 28.58 244 LEU B O 1
ATOM 4467 N N . ALA B 1 245 ? 13.844 10.794 53.835 1.00 23.97 245 ALA B N 1
ATOM 4468 C CA . ALA B 1 245 ? 13.493 11.669 52.737 1.00 23.01 245 ALA B CA 1
ATOM 4469 C C . ALA B 1 245 ? 12.985 12.979 53.276 1.00 24.36 245 ALA B C 1
ATOM 4470 O O . ALA B 1 245 ? 12.156 12.975 54.154 1.00 25.31 245 ALA B O 1
ATOM 4472 N N . ASN B 1 246 ? 13.488 14.093 52.749 1.00 24.45 246 ASN B N 1
ATOM 4473 C CA . ASN B 1 246 ? 13.038 15.410 53.114 1.00 25.87 246 ASN B CA 1
ATOM 4474 C C . ASN B 1 246 ? 11.630 15.509 53.799 1.00 29.29 246 ASN B C 1
ATOM 4475 O O . ASN B 1 246 ? 10.621 14.972 53.316 1.00 30.45 246 ASN B O 1
ATOM 4480 N N . LEU B 1 247 ? 11.582 16.219 54.925 1.00 31.22 247 LEU B N 1
ATOM 4481 C CA . LEU B 1 247 ? 10.324 16.524 55.588 1.00 31.69 247 LEU B CA 1
ATOM 4482 C C . LEU B 1 247 ? 9.294 16.830 54.494 1.00 30.26 247 LEU B C 1
ATOM 4483 O O . LEU B 1 247 ? 9.498 17.750 53.740 1.00 29.89 247 LEU B O 1
ATOM 4488 N N . THR B 1 248 ? 8.236 16.026 54.393 1.00 29.78 248 THR B N 1
ATOM 4489 C CA . THR B 1 248 ? 7.055 16.322 53.546 1.00 28.68 248 THR B CA 1
ATOM 4490 C C . THR B 1 248 ? 5.872 15.630 54.148 1.00 26.20 248 THR B C 1
ATOM 4491 O O . THR B 1 248 ? 5.991 14.493 54.495 1.00 25.72 248 THR B O 1
ATOM 4503 N N . GLU B 1 250 ? 1.754 15.362 53.368 1.00 31.72 250 GLU B N 1
ATOM 4504 C CA . GLU B 1 250 ? 0.651 15.768 52.501 1.00 30.52 250 GLU B CA 1
ATOM 4505 C C . GLU B 1 250 ? -0.634 15.029 52.862 1.00 26.60 250 GLU B C 1
ATOM 4506 O O . GLU B 1 250 ? -0.592 13.831 53.257 1.00 23.84 250 GLU B O 1
ATOM 4512 N N . ILE B 1 251 ? -1.757 15.753 52.776 1.00 22.50 251 ILE B N 1
ATOM 4513 C CA . ILE B 1 251 ? -3.031 15.120 52.485 1.00 19.15 251 ILE B CA 1
ATOM 4514 C C . ILE B 1 251 ? -3.473 15.612 51.108 1.00 19.13 251 ILE B C 1
ATOM 4515 O O . ILE B 1 251 ? -3.571 16.828 50.866 1.00 17.95 251 ILE B O 1
ATOM 4520 N N . THR B 1 252 ? -3.774 14.664 50.226 1.00 19.69 252 THR B N 1
ATOM 4521 C CA . THR B 1 252 ? -4.561 14.963 49.029 1.00 19.65 252 THR B CA 1
ATOM 4522 C C . THR B 1 252 ? -5.783 14.081 48.945 1.00 19.75 252 THR B C 1
ATOM 4523 O O . THR B 1 252 ? -5.641 12.858 48.850 1.00 20.58 252 THR B O 1
ATOM 4527 N N . ALA B 1 253 ? -6.971 14.706 48.956 1.00 18.34 253 ALA B N 1
ATOM 4528 C CA . ALA B 1 253 ? -8.228 13.965 48.915 1.00 17.02 253 ALA B CA 1
ATOM 4529 C C . ALA B 1 253 ? -9.152 14.357 47.751 1.00 16.61 253 ALA B C 1
ATOM 4530 O O . ALA B 1 253 ? -9.421 15.523 47.548 1.00 16.98 253 ALA B O 1
ATOM 4532 N N . ILE B 1 254 ? -9.646 13.381 46.986 1.00 15.96 254 ILE B N 1
ATOM 4533 C CA . ILE B 1 254 ? -10.411 13.715 45.761 1.00 13.25 254 ILE B CA 1
ATOM 4534 C C . ILE B 1 254 ? -11.746 13.063 45.705 1.00 13.19 254 ILE B C 1
ATOM 4535 O O . ILE B 1 254 ? -11.862 11.842 45.839 1.00 13.98 254 ILE B O 1
ATOM 4540 N N . GLY B 1 255 ? -12.769 13.895 45.536 1.00 14.33 255 GLY B N 1
ATOM 4541 C CA . GLY B 1 255 ? -14.124 13.435 45.352 1.00 16.71 255 GLY B CA 1
ATOM 4542 C C . GLY B 1 255 ? -14.695 13.744 43.989 1.00 18.21 255 GLY B C 1
ATOM 4543 O O . GLY B 1 255 ? -14.025 14.277 43.140 1.00 18.95 255 GLY B O 1
ATOM 4544 N N . THR B 1 256 ? -15.962 13.395 43.792 1.00 21.93 256 THR B N 1
ATOM 4545 C CA . THR B 1 256 ? -16.691 13.602 42.521 1.00 21.03 256 THR B CA 1
ATOM 4546 C C . THR B 1 256 ? -16.821 15.073 42.123 1.00 22.68 256 THR B C 1
ATOM 4547 O O . THR B 1 256 ? -16.903 15.369 40.923 1.00 25.90 256 THR B O 1
ATOM 4551 N N . LYS B 1 257 ? -16.832 15.999 43.097 1.00 20.71 257 LYS B N 1
ATOM 4552 C CA . LYS B 1 257 ? -17.135 17.417 42.820 1.00 18.99 257 LYS B CA 1
ATOM 4553 C C . LYS B 1 257 ? -16.019 18.293 43.299 1.00 17.94 257 LYS B C 1
ATOM 4554 O O . LYS B 1 257 ? -15.996 19.515 43.030 1.00 19.16 257 LYS B O 1
ATOM 4560 N N . GLY B 1 258 ? -15.111 17.733 44.074 1.00 20.35 258 GLY B N 1
ATOM 4561 C CA . GLY B 1 258 ? -14.001 18.580 44.594 1.00 20.90 258 GLY B CA 1
ATOM 4562 C C . GLY B 1 258 ? -12.730 17.880 44.983 1.00 19.29 258 GLY B C 1
ATOM 4563 O O . GLY B 1 258 ? -12.631 16.644 44.976 1.00 18.52 258 GLY B O 1
ATOM 4564 N N . THR B 1 259 ? -11.760 18.699 45.330 1.00 18.18 259 THR B N 1
ATOM 4565 C CA . THR B 1 259 ? -10.409 18.238 45.673 1.00 17.85 259 THR B CA 1
ATOM 4566 C C . THR B 1 259 ? -9.955 19.048 46.856 1.00 16.45 259 THR B C 1
ATOM 4567 O O . THR B 1 259 ? -10.247 20.239 46.910 1.00 17.82 259 THR B O 1
ATOM 4571 N N . LEU B 1 260 ? -9.267 18.414 47.800 1.00 17.91 260 LEU B N 1
ATOM 4572 C CA . LEU B 1 260 ? -8.770 19.086 49.008 1.00 18.59 260 LEU B CA 1
ATOM 4573 C C . LEU B 1 260 ? -7.294 18.803 49.195 1.00 17.99 260 LEU B C 1
ATOM 4574 O O . LEU B 1 260 ? -6.870 17.638 49.086 1.00 18.10 260 LEU B O 1
ATOM 4579 N N . ARG B 1 261 ? -6.534 19.850 49.494 1.00 17.06 261 ARG B N 1
ATOM 4580 C CA . ARG B 1 261 ? -5.097 19.712 49.714 1.00 18.44 261 ARG B CA 1
ATOM 4581 C C . ARG B 1 261 ? -4.660 20.434 50.959 1.00 18.00 261 ARG B C 1
ATOM 4582 O O . ARG B 1 261 ? -5.004 21.631 51.202 1.00 16.23 261 ARG B O 1
ATOM 4590 N N . VAL B 1 262 ? -3.838 19.738 51.707 1.00 16.36 262 VAL B N 1
ATOM 4591 C CA . VAL B 1 262 ? -3.110 20.408 52.742 1.00 19.91 262 VAL B CA 1
ATOM 4592 C C . VAL B 1 262 ? -1.715 19.903 52.802 1.00 21.11 262 VAL B C 1
ATOM 4593 O O . VAL B 1 262 ? -1.499 18.723 52.694 1.00 24.10 262 VAL B O 1
ATOM 4597 N N . HIS B 1 263 ? -0.764 20.812 52.922 1.00 24.23 263 HIS B N 1
ATOM 4598 C CA . HIS B 1 263 ? 0.666 20.467 52.813 1.00 26.96 263 HIS B CA 1
ATOM 4599 C C . HIS B 1 263 ? 1.428 20.516 54.151 1.00 28.58 263 HIS B C 1
ATOM 4600 O O . HIS B 1 263 ? 2.622 20.168 54.174 1.00 30.19 263 HIS B O 1
ATOM 4607 N N . ASP B 1 264 ? 0.776 21.000 55.230 1.00 28.48 264 ASP B N 1
ATOM 4608 C CA . ASP B 1 264 ? 1.377 21.108 56.575 1.00 27.85 264 ASP B CA 1
ATOM 4609 C C . ASP B 1 264 ? 0.424 20.463 57.618 1.00 27.82 264 ASP B C 1
ATOM 4610 O O . ASP B 1 264 ? 0.189 21.015 58.724 1.00 27.46 264 ASP B O 1
ATOM 4615 N N . PHE B 1 265 ? -0.125 19.298 57.271 1.00 25.30 265 PHE B N 1
ATOM 4616 C CA . PHE B 1 265 ? -1.263 18.806 58.043 1.00 24.67 265 PHE B CA 1
ATOM 4617 C C . PHE B 1 265 ? -0.921 18.321 59.470 1.00 22.87 265 PHE B C 1
ATOM 4618 O O . PHE B 1 265 ? -1.752 18.419 60.363 1.00 22.22 265 PHE B O 1
ATOM 4626 N N . ILE B 1 266 ? 0.288 17.810 59.656 1.00 20.31 266 ILE B N 1
ATOM 4627 C CA . ILE B 1 266 ? 0.738 17.289 60.952 1.00 18.81 266 ILE B CA 1
ATOM 4628 C C . ILE B 1 266 ? 1.258 18.435 61.884 1.00 21.70 266 ILE B C 1
ATOM 4629 O O . ILE B 1 266 ? 0.825 18.568 63.063 1.00 22.41 266 ILE B O 1
ATOM 4634 N N . ILE B 1 267 ? 2.165 19.259 61.347 1.00 22.00 267 ILE B N 1
ATOM 4635 C CA . ILE B 1 267 ? 2.681 20.435 62.054 1.00 22.32 267 ILE B CA 1
ATOM 4636 C C . ILE B 1 267 ? 2.505 21.653 61.207 1.00 21.28 267 ILE B C 1
ATOM 4637 O O . ILE B 1 267 ? 3.222 21.788 60.200 1.00 26.82 267 ILE B O 1
ATOM 4642 N N . PRO B 1 268 ? 1.617 22.563 61.593 1.00 16.10 268 PRO B N 1
ATOM 4643 C CA . PRO B 1 268 ? 1.397 23.698 60.690 1.00 17.99 268 PRO B CA 1
ATOM 4644 C C . PRO B 1 268 ? 2.640 24.527 60.482 1.00 23.84 268 PRO B C 1
ATOM 4645 O O . PRO B 1 268 ? 3.635 24.370 61.275 1.00 26.68 268 PRO B O 1
ATOM 4649 N N . TYR B 1 269 ? 2.626 25.380 59.439 1.00 25.11 269 TYR B N 1
ATOM 4650 C CA . TYR B 1 269 ? 3.768 26.278 59.218 1.00 27.37 269 TYR B CA 1
ATOM 4651 C C . TYR B 1 269 ? 4.008 27.130 60.458 1.00 29.09 269 TYR B C 1
ATOM 4652 O O . TYR B 1 269 ? 5.098 27.112 61.036 1.00 30.57 269 TYR B O 1
ATOM 4661 N N . LYS B 1 270 ? 2.979 27.866 60.839 1.00 30.29 270 LYS B N 1
ATOM 4662 C CA . LYS B 1 270 ? 2.946 28.671 62.067 1.00 34.38 270 LYS B CA 1
ATOM 4663 C C . LYS B 1 270 ? 1.861 28.104 63.037 1.00 33.97 270 LYS B C 1
ATOM 4664 O O . LYS B 1 270 ? 0.811 27.619 62.575 1.00 30.60 270 LYS B O 1
ATOM 4670 N N . GLU B 1 271 ? 2.084 28.195 64.359 1.00 34.80 271 GLU B N 1
ATOM 4671 C CA . GLU B 1 271 ? 0.999 27.815 65.307 1.00 34.27 271 GLU B CA 1
ATOM 4672 C C . GLU B 1 271 ? -0.199 28.765 65.309 1.00 33.85 271 GLU B C 1
ATOM 4673 O O . GLU B 1 271 ? -1.338 28.397 65.690 1.00 34.78 271 GLU B O 1
ATOM 4679 N N . THR B 1 272 ? 0.042 29.962 64.802 1.00 33.27 272 THR B N 1
ATOM 4680 C CA . THR B 1 272 ? -0.955 31.003 64.774 1.00 34.78 272 THR B CA 1
ATOM 4681 C C . THR B 1 272 ? -2.021 30.802 63.714 1.00 35.22 272 THR B C 1
ATOM 4682 O O . THR B 1 272 ? -3.155 31.281 63.876 1.00 36.89 272 THR B O 1
ATOM 4686 N N . GLU B 1 273 ? -1.671 30.092 62.643 1.00 35.02 273 GLU B N 1
ATOM 4687 C CA . GLU B 1 273 ? -2.540 29.955 61.457 1.00 34.26 273 GLU B CA 1
ATOM 4688 C C . GLU B 1 273 ? -2.577 28.522 60.982 1.00 31.82 273 GLU B C 1
ATOM 4689 O O . GLU B 1 273 ? -1.603 27.776 61.157 1.00 29.65 273 GLU B O 1
ATOM 4695 N N . ALA B 1 274 ? -3.659 28.180 60.280 1.00 32.60 274 ALA B N 1
ATOM 4696 C CA . ALA B 1 274 ? -3.688 26.966 59.414 1.00 33.10 274 ALA B CA 1
ATOM 4697 C C . ALA B 1 274 ? -4.360 27.229 58.056 1.00 34.03 274 ALA B C 1
ATOM 4698 O O . ALA B 1 274 ? -5.517 27.730 58.009 1.00 34.47 274 ALA B O 1
ATOM 4700 N N . SER B 1 275 ? -3.658 26.884 56.969 1.00 31.73 275 SER B N 1
ATOM 4701 C CA . SER B 1 275 ? -4.259 27.018 55.640 1.00 31.32 275 SER B CA 1
ATOM 4702 C C . SER B 1 275 ? -4.471 25.668 54.955 1.00 32.09 275 SER B C 1
ATOM 4703 O O . SER B 1 275 ? -3.708 24.716 55.148 1.00 32.77 275 SER B O 1
ATOM 4706 N N . PHE B 1 276 ? -5.538 25.593 54.174 1.00 30.78 276 PHE B N 1
ATOM 4707 C CA . PHE B 1 276 ? -5.804 24.428 53.342 1.00 30.27 276 PHE B CA 1
ATOM 4708 C C . PHE B 1 276 ? -6.290 24.958 51.975 1.00 32.73 276 PHE B C 1
ATOM 4709 O O . PHE B 1 276 ? -6.747 26.128 51.838 1.00 33.96 276 PHE B O 1
ATOM 4717 N N . THR B 1 277 ? -6.161 24.129 50.946 1.00 31.27 277 THR B N 1
ATOM 4718 C CA . THR B 1 277 ? -6.575 24.546 49.626 1.00 28.30 277 THR B CA 1
ATOM 4719 C C . THR B 1 277 ? -7.710 23.653 49.148 1.00 26.06 277 THR B C 1
ATOM 4720 O O . THR B 1 277 ? -7.729 22.448 49.427 1.00 26.76 277 THR B O 1
ATOM 4724 N N . THR B 1 278 ? -8.616 24.271 48.411 1.00 25.04 278 THR B N 1
ATOM 4725 C CA . THR B 1 278 ? -9.889 23.703 48.052 1.00 25.58 278 THR B CA 1
ATOM 4726 C C . THR B 1 278 ? -10.279 24.103 46.572 1.00 25.64 278 THR B C 1
ATOM 4727 O O . THR B 1 278 ? -10.001 25.226 46.090 1.00 25.15 278 THR B O 1
ATOM 4731 N N . SER B 1 279 ? -10.905 23.171 45.862 1.00 24.65 279 SER B N 1
ATOM 4732 C CA . SER B 1 279 ? -11.157 23.277 44.428 1.00 23.84 279 SER B CA 1
ATOM 4733 C C . SER B 1 279 ? -12.387 22.445 44.199 1.00 23.07 279 SER B C 1
ATOM 4734 O O . SER B 1 279 ? -12.422 21.269 44.619 1.00 25.96 279 SER B O 1
ATOM 4737 N N . THR B 1 280 ? -13.401 23.060 43.584 1.00 20.68 280 THR B N 1
ATOM 4738 C CA . THR B 1 280 ? -14.724 22.437 43.333 1.00 21.61 280 THR B CA 1
ATOM 4739 C C . THR B 1 280 ? -15.093 22.488 41.836 1.00 19.77 280 THR B C 1
ATOM 4740 O O . THR B 1 280 ? -15.017 23.541 41.204 1.00 15.67 280 THR B O 1
ATOM 4744 N N . LYS B 1 281 ? -15.520 21.358 41.285 1.00 22.63 281 LYS B N 1
ATOM 4745 C CA . LYS B 1 281 ? -15.945 21.311 39.883 1.00 25.75 281 LYS B CA 1
ATOM 4746 C C . LYS B 1 281 ? -15.012 22.125 38.969 1.00 24.61 281 LYS B C 1
ATOM 4747 O O . LYS B 1 281 ? -15.484 23.037 38.289 1.00 23.12 281 LYS B O 1
ATOM 4753 N N . ALA B 1 282 ? -13.700 21.820 38.968 1.00 24.78 282 ALA B N 1
ATOM 4754 C CA . ALA B 1 282 ? -12.727 22.635 38.200 1.00 25.29 282 ALA B CA 1
ATOM 4755 C C . ALA B 1 282 ? -12.641 22.184 36.750 1.00 25.49 282 ALA B C 1
ATOM 4756 O O . ALA B 1 282 ? -12.957 21.041 36.419 1.00 22.46 282 ALA B O 1
ATOM 4758 N N . TRP B 1 283 ? -12.181 23.079 35.884 1.00 28.34 283 TRP B N 1
ATOM 4759 C CA . TRP B 1 283 ? -12.223 22.782 34.455 1.00 30.88 283 TRP B CA 1
ATOM 4760 C C . TRP B 1 283 ? -11.429 23.760 33.649 1.00 28.46 283 TRP B C 1
ATOM 4761 O O . TRP B 1 283 ? -10.818 24.684 34.184 1.00 25.81 283 TRP B O 1
ATOM 4772 N N . PHE B 1 284 ? -11.446 23.538 32.344 1.00 29.42 284 PHE B N 1
ATOM 4773 C CA . PHE B 1 284 ? -10.707 24.359 31.394 1.00 29.54 284 PHE B CA 1
ATOM 4774 C C . PHE B 1 284 ? -11.638 25.226 30.521 1.00 30.95 284 PHE B C 1
ATOM 4775 O O . PHE B 1 284 ? -12.805 24.868 30.300 1.00 31.35 284 PHE B O 1
ATOM 4783 N N . ASN B 1 285 ? -11.140 26.373 30.059 1.00 30.44 285 ASN B N 1
ATOM 4784 C CA . ASN B 1 285 ? -11.859 27.118 29.020 1.00 33.23 285 ASN B CA 1
ATOM 4785 C C . ASN B 1 285 ? -12.018 26.223 27.788 1.00 34.42 285 ASN B C 1
ATOM 4786 O O . ASN B 1 285 ? -11.381 25.158 27.689 1.00 32.73 285 ASN B O 1
ATOM 4791 N N . ASP B 1 286 ? -12.829 26.684 26.836 1.00 36.55 286 ASP B N 1
ATOM 4792 C CA . ASP B 1 286 ? -13.179 25.873 25.654 1.00 35.59 286 ASP B CA 1
ATOM 4793 C C . ASP B 1 286 ? -11.972 25.258 24.934 1.00 33.30 286 ASP B C 1
ATOM 4794 O O . ASP B 1 286 ? -12.081 24.170 24.388 1.00 32.48 286 ASP B O 1
ATOM 4799 N N . LEU B 1 287 ? -10.824 25.936 24.961 1.00 31.89 287 LEU B N 1
ATOM 4800 C CA . LEU B 1 287 ? -9.651 25.494 24.181 1.00 30.62 287 LEU B CA 1
ATOM 4801 C C . LEU B 1 287 ? -8.552 24.743 24.975 1.00 30.29 287 LEU B C 1
ATOM 4802 O O . LEU B 1 287 ? -7.507 24.368 24.406 1.00 31.48 287 LEU B O 1
ATOM 4807 N N . VAL B 1 288 ? -8.806 24.488 26.265 1.00 26.54 288 VAL B N 1
ATOM 4808 C CA . VAL B 1 288 ? -7.829 23.870 27.184 1.00 21.22 288 VAL B CA 1
ATOM 4809 C C . VAL B 1 288 ? -6.475 24.620 27.200 1.00 20.82 288 VAL B C 1
ATOM 4810 O O . VAL B 1 288 ? -5.427 23.996 27.230 1.00 18.82 288 VAL B O 1
ATOM 4814 N N . THR B 1 289 ? -6.509 25.956 27.158 1.00 21.93 289 THR B N 1
ATOM 4815 C CA . THR B 1 289 ? -5.292 26.758 27.293 1.00 25.48 289 THR B CA 1
ATOM 4816 C C . THR B 1 289 ? -5.151 27.360 28.690 1.00 26.94 289 THR B C 1
ATOM 4817 O O . THR B 1 289 ? -4.107 27.959 29.041 1.00 23.89 289 THR B O 1
ATOM 4821 N N . ALA B 1 290 ? -6.224 27.214 29.464 1.00 29.04 290 ALA B N 1
ATOM 4822 C CA . ALA B 1 290 ? -6.291 27.672 30.846 1.00 31.49 290 ALA B CA 1
ATOM 4823 C C . ALA B 1 290 ? -7.323 26.845 31.638 1.00 32.69 290 ALA B C 1
ATOM 4824 O O . ALA B 1 290 ? -8.302 26.353 31.024 1.00 33.97 290 ALA B O 1
ATOM 4826 N N . TRP B 1 291 ? -7.094 26.670 32.964 1.00 31.35 291 TRP B N 1
ATOM 4827 C CA . TRP B 1 291 ? -8.188 26.328 33.920 1.00 28.85 291 TRP B CA 1
ATOM 4828 C C . TRP B 1 291 ? -9.077 27.543 34.036 1.00 28.63 291 TRP B C 1
ATOM 4829 O O . TRP B 1 291 ? -8.564 28.627 34.076 1.00 26.86 291 TRP B O 1
ATOM 4840 N N . VAL B 1 292 ? -10.397 27.373 34.156 1.00 32.66 292 VAL B N 1
ATOM 4841 C CA . VAL B 1 292 ? -11.311 28.540 34.346 1.00 35.56 292 VAL B CA 1
ATOM 4842 C C . VAL B 1 292 ? -11.199 29.189 35.731 1.00 38.24 292 VAL B C 1
ATOM 4843 O O . VAL B 1 292 ? -11.429 30.414 35.897 1.00 38.27 292 VAL B O 1
ATOM 4847 N N . SER B 1 293 ? -10.795 28.353 36.702 1.00 39.52 293 SER B N 1
ATOM 4848 C CA . SER B 1 293 ? -10.611 28.731 38.101 1.00 38.05 293 SER B CA 1
ATOM 4849 C C . SER B 1 293 ? -9.610 27.841 38.856 1.00 37.33 293 SER B C 1
ATOM 4850 O O . SER B 1 293 ? -9.924 26.711 39.201 1.00 38.60 293 SER B O 1
ATOM 4853 N N . PRO B 1 294 ? -8.418 28.365 39.152 1.00 36.57 294 PRO B N 1
ATOM 4854 C CA . PRO B 1 294 ? -7.477 27.689 40.025 1.00 37.00 294 PRO B CA 1
ATOM 4855 C C . PRO B 1 294 ? -8.029 27.412 41.461 1.00 37.85 294 PRO B C 1
ATOM 4856 O O . PRO B 1 294 ? -9.018 28.006 41.901 1.00 38.34 294 PRO B O 1
ATOM 4860 N N . PRO B 1 295 ? -7.427 26.453 42.169 1.00 37.52 295 PRO B N 1
ATOM 4861 C CA . PRO B 1 295 ? -7.889 26.200 43.513 1.00 35.66 295 PRO B CA 1
ATOM 4862 C C . PRO B 1 295 ? -7.959 27.474 44.351 1.00 34.32 295 PRO B C 1
ATOM 4863 O O . PRO B 1 295 ? -7.272 28.434 44.068 1.00 32.56 295 PRO B O 1
ATOM 4867 N N . SER B 1 296 ? -8.841 27.469 45.342 1.00 34.61 296 SER B N 1
ATOM 4868 C CA . SER B 1 296 ? -8.944 28.507 46.352 1.00 34.31 296 SER B CA 1
ATOM 4869 C C . SER B 1 296 ? -8.080 28.159 47.604 1.00 35.68 296 SER B C 1
ATOM 4870 O O . SER B 1 296 ? -8.164 27.039 48.140 1.00 33.12 296 SER B O 1
ATOM 4873 N N . GLU B 1 297 ? -7.238 29.100 48.036 1.00 37.75 297 GLU B N 1
ATOM 4874 C CA . GLU B 1 297 ? -6.575 28.975 49.334 1.00 40.03 297 GLU B CA 1
ATOM 4875 C C . GLU B 1 297 ? -7.348 29.665 50.515 1.00 39.50 297 GLU B C 1
ATOM 4876 O O . GLU B 1 297 ? -7.744 30.819 50.433 1.00 40.85 297 GLU B O 1
ATOM 4882 N N . HIS B 1 298 ? -7.578 28.923 51.592 1.00 39.20 298 HIS B N 1
ATOM 4883 C CA . HIS B 1 298 ? -8.289 29.426 52.772 1.00 38.64 298 HIS B CA 1
ATOM 4884 C C . HIS B 1 298 ? -7.385 29.278 53.946 1.00 39.83 298 HIS B C 1
ATOM 4885 O O . HIS B 1 298 ? -6.747 28.228 54.093 1.00 40.29 298 HIS B O 1
ATOM 4892 N N . THR B 1 299 ? -7.357 30.307 54.797 1.00 40.78 299 THR B N 1
ATOM 4893 C CA . THR B 1 299 ? -6.568 30.258 56.020 1.00 41.17 299 THR B CA 1
ATOM 4894 C C . THR B 1 299 ? -7.358 30.719 57.267 1.00 42.39 299 THR B C 1
ATOM 4895 O O . THR B 1 299 ? -8.200 31.631 57.223 1.00 41.43 299 THR B O 1
ATOM 4899 N N . VAL B 1 300 ? -7.079 30.054 58.382 1.00 43.53 300 VAL B N 1
ATOM 4900 C CA . VAL B 1 300 ? -7.849 30.253 59.599 1.00 43.77 300 VAL B CA 1
ATOM 4901 C C . VAL B 1 300 ? -6.905 30.675 60.741 1.00 43.59 300 VAL B C 1
ATOM 4902 O O . VAL B 1 300 ? -5.781 30.128 60.903 1.00 42.87 300 VAL B O 1
ATOM 4906 N N . LYS B 1 301 ? -7.362 31.684 61.494 1.00 43.23 301 LYS B N 1
ATOM 4907 C CA . LYS B 1 301 ? -6.653 32.172 62.678 1.00 41.93 301 LYS B CA 1
ATOM 4908 C C . LYS B 1 301 ? -6.868 31.066 63.679 1.00 38.20 301 LYS B C 1
ATOM 4909 O O . LYS B 1 301 ? -7.992 30.590 63.802 1.00 37.41 301 LYS B O 1
ATOM 4915 N N . THR B 1 302 ? -5.801 30.623 64.343 1.00 36.82 302 THR B N 1
ATOM 4916 C CA . THR B 1 302 ? -5.908 29.676 65.489 1.00 35.41 302 THR B CA 1
ATOM 4917 C C . THR B 1 302 ? -5.234 30.232 66.774 1.00 36.53 302 THR B C 1
ATOM 4918 O O . THR B 1 302 ? -4.030 29.962 67.014 1.00 36.29 302 THR B O 1
ATOM 4922 N N . GLU B 1 303 ? -5.975 30.998 67.592 1.00 37.33 303 GLU B N 1
ATOM 4923 C CA . GLU B 1 303 ? -5.296 31.732 68.685 1.00 39.26 303 GLU B CA 1
ATOM 4924 C C . GLU B 1 303 ? -4.621 30.794 69.637 1.00 38.76 303 GLU B C 1
ATOM 4925 O O . GLU B 1 303 ? -3.524 31.084 70.119 1.00 40.43 303 GLU B O 1
ATOM 4931 N N . LEU B 1 304 ? -5.255 29.638 69.859 1.00 37.18 304 LEU B N 1
ATOM 4932 C CA . LEU B 1 304 ? -4.705 28.578 70.711 1.00 34.17 304 LEU B CA 1
ATOM 4933 C C . LEU B 1 304 ? -4.021 27.438 69.901 1.00 33.44 304 LEU B C 1
ATOM 4934 O O . LEU B 1 304 ? -4.657 26.831 69.022 1.00 33.86 304 LEU B O 1
ATOM 4939 N N . PRO B 1 305 ? -2.710 27.171 70.145 1.00 31.69 305 PRO B N 1
ATOM 4940 C CA . PRO B 1 305 ? -2.081 26.046 69.434 1.00 29.45 305 PRO B CA 1
ATOM 4941 C C . PRO B 1 305 ? -2.820 24.717 69.593 1.00 31.61 305 PRO B C 1
ATOM 4942 O O . PRO B 1 305 ? -3.475 24.455 70.626 1.00 34.13 305 PRO B O 1
ATOM 4946 N N . GLN B 1 306 ? -2.697 23.874 68.571 1.00 29.63 306 GLN B N 1
ATOM 4947 C CA . GLN B 1 306 ? -3.467 22.657 68.447 1.00 27.51 306 GLN B CA 1
ATOM 4948 C C . GLN B 1 306 ? -3.233 21.615 69.573 1.00 29.47 306 GLN B C 1
ATOM 4949 O O . GLN B 1 306 ? -4.200 20.920 69.968 1.00 28.64 306 GLN B O 1
ATOM 4955 N N . GLU B 1 307 ? -1.963 21.441 70.000 1.00 27.01 307 GLU B N 1
ATOM 4956 C CA . GLU B 1 307 ? -1.658 20.600 71.144 1.00 26.93 307 GLU B CA 1
ATOM 4957 C C . GLU B 1 307 ? -2.347 21.183 72.406 1.00 27.27 307 GLU B C 1
ATOM 4958 O O . GLU B 1 307 ? -2.922 20.446 73.170 1.00 27.46 307 GLU B O 1
ATOM 4964 N N . ALA B 1 308 ? -2.365 22.496 72.579 1.00 26.28 308 ALA B N 1
ATOM 4965 C CA . ALA B 1 308 ? -3.090 23.052 73.725 1.00 26.80 308 ALA B CA 1
ATOM 4966 C C . ALA B 1 308 ? -4.555 22.727 73.600 1.00 28.34 308 ALA B C 1
ATOM 4967 O O . ALA B 1 308 ? -5.242 22.546 74.623 1.00 30.72 308 ALA B O 1
ATOM 4969 N N . CYS B 1 309 ? -5.062 22.682 72.368 1.00 27.63 309 CYS B N 1
ATOM 4970 C CA . CYS B 1 309 ? -6.453 22.268 72.176 1.00 27.23 309 CYS B CA 1
ATOM 4971 C C . CYS B 1 309 ? -6.557 20.812 72.586 1.00 26.81 309 CYS B C 1
ATOM 4972 O O . CYS B 1 309 ? -7.627 20.339 72.963 1.00 29.21 309 CYS B O 1
ATOM 4983 N N . VAL B 1 311 ? -4.915 18.874 75.048 1.00 29.56 311 VAL B N 1
ATOM 4984 C CA . VAL B 1 311 ? -5.033 18.659 76.480 1.00 31.63 311 VAL B CA 1
ATOM 4985 C C . VAL B 1 311 ? -6.335 19.315 76.964 1.00 31.66 311 VAL B C 1
ATOM 4986 O O . VAL B 1 311 ? -7.174 18.689 77.632 1.00 30.49 311 VAL B O 1
ATOM 4990 N N . ARG B 1 312 ? -6.555 20.524 76.471 1.00 30.51 312 ARG B N 1
ATOM 4991 C CA . ARG B 1 312 ? -7.813 21.221 76.625 1.00 28.94 312 ARG B CA 1
ATOM 4992 C C . ARG B 1 312 ? -9.059 20.329 76.547 1.00 29.11 312 ARG B C 1
ATOM 4993 O O . ARG B 1 312 ? -9.812 20.240 77.511 1.00 30.70 312 ARG B O 1
ATOM 5001 N N . GLU B 1 313 ? -9.256 19.635 75.426 1.00 29.32 313 GLU B N 1
ATOM 5002 C CA . GLU B 1 313 ? -10.363 18.695 75.260 1.00 26.88 313 GLU B CA 1
ATOM 5003 C C . GLU B 1 313 ? -10.222 17.455 76.121 1.00 28.93 313 GLU B C 1
ATOM 5004 O O . GLU B 1 313 ? -11.227 16.949 76.621 1.00 28.35 313 GLU B O 1
ATOM 5010 N N . PHE B 1 314 ? -8.992 16.951 76.274 1.00 28.72 314 PHE B N 1
ATOM 5011 C CA . PHE B 1 314 ? -8.755 15.830 77.154 1.00 27.61 314 PHE B CA 1
ATOM 5012 C C . PHE B 1 314 ? -9.207 16.166 78.593 1.00 29.39 314 PHE B C 1
ATOM 5013 O O . PHE B 1 314 ? -9.914 15.404 79.210 1.00 27.57 314 PHE B O 1
ATOM 5021 N N . ALA B 1 315 ? -8.790 17.327 79.086 1.00 31.32 315 ALA B N 1
ATOM 5022 C CA . ALA B 1 315 ? -9.138 17.819 80.400 1.00 31.03 315 ALA B CA 1
ATOM 5023 C C . ALA B 1 315 ? -10.612 18.132 80.436 1.00 31.65 315 ALA B C 1
ATOM 5024 O O . ALA B 1 315 ? -11.234 17.789 81.410 1.00 31.77 315 ALA B O 1
ATOM 5026 N N . ILE B 1 321 ? -17.074 14.492 83.977 1.00 51.88 321 ILE B N 1
ATOM 5027 C CA . ILE B 1 321 ? -16.911 13.087 84.437 1.00 53.19 321 ILE B CA 1
ATOM 5028 C C . ILE B 1 321 ? -16.445 12.860 85.898 1.00 54.46 321 ILE B C 1
ATOM 5029 O O . ILE B 1 321 ? -17.098 12.111 86.645 1.00 55.20 321 ILE B O 1
ATOM 5034 N N . LYS B 1 322 ? -15.318 13.463 86.288 1.00 54.10 322 LYS B N 1
ATOM 5035 C CA . LYS B 1 322 ? -14.909 13.510 87.697 1.00 52.92 322 LYS B CA 1
ATOM 5036 C C . LYS B 1 322 ? -15.835 14.395 88.567 1.00 53.38 322 LYS B C 1
ATOM 5037 O O . LYS B 1 322 ? -16.042 14.106 89.744 1.00 53.95 322 LYS B O 1
ATOM 5043 N N . ASN B 1 323 ? -16.389 15.450 87.972 1.00 51.79 323 ASN B N 1
ATOM 5044 C CA . ASN B 1 323 ? -17.272 16.377 88.651 1.00 50.63 323 ASN B CA 1
ATOM 5045 C C . ASN B 1 323 ? -18.761 16.213 88.316 1.00 51.20 323 ASN B C 1
ATOM 5046 O O . ASN B 1 323 ? -19.624 16.521 89.159 1.00 52.09 323 ASN B O 1
ATOM 5051 N N . ASN B 1 324 ? -19.062 15.763 87.098 1.00 50.07 324 ASN B N 1
ATOM 5052 C CA . ASN B 1 324 ? -20.448 15.670 86.616 1.00 49.05 324 ASN B CA 1
ATOM 5053 C C . ASN B 1 324 ? -20.927 14.243 86.405 1.00 48.00 324 ASN B C 1
ATOM 5054 O O . ASN B 1 324 ? -22.125 14.001 86.190 1.00 47.91 324 ASN B O 1
ATOM 5059 N N . GLY B 1 325 ? -19.989 13.306 86.440 1.00 46.21 325 GLY B N 1
ATOM 5060 C CA . GLY B 1 325 ? -20.315 11.894 86.449 1.00 46.23 325 GLY B CA 1
ATOM 5061 C C . GLY B 1 325 ? -20.656 11.279 85.107 1.00 47.47 325 GLY B C 1
ATOM 5062 O O . GLY B 1 325 ? -21.397 10.308 85.064 1.00 48.26 325 GLY B O 1
ATOM 5063 N N . ALA B 1 326 ? -20.115 11.807 84.005 1.00 47.37 326 ALA B N 1
ATOM 5064 C CA . ALA B 1 326 ? -20.383 11.206 82.684 1.00 45.52 326 ALA B CA 1
ATOM 5065 C C . ALA B 1 326 ? -19.507 9.975 82.434 1.00 42.75 326 ALA B C 1
ATOM 5066 O O . ALA B 1 326 ? -18.537 9.742 83.131 1.00 41.65 326 ALA B O 1
ATOM 5068 N N . LYS B 1 327 ? -19.877 9.177 81.449 1.00 41.49 327 LYS B N 1
ATOM 5069 C CA . LYS B 1 327 ? -19.053 8.068 81.055 1.00 41.57 327 LYS B CA 1
ATOM 5070 C C . LYS B 1 327 ? -17.820 8.617 80.308 1.00 41.90 327 LYS B C 1
ATOM 5071 O O . LYS B 1 327 ? -17.846 9.737 79.765 1.00 42.87 327 LYS B O 1
ATOM 5077 N N . PRO B 1 328 ? -16.723 7.846 80.251 1.00 40.98 328 PRO B N 1
ATOM 5078 C CA . PRO B 1 328 ? -15.772 8.240 79.162 1.00 39.50 328 PRO B CA 1
ATOM 5079 C C . PRO B 1 328 ? -16.349 8.200 77.702 1.00 36.85 328 PRO B C 1
ATOM 5080 O O . PRO B 1 328 ? -17.208 7.368 77.343 1.00 33.00 328 PRO B O 1
ATOM 5084 N N . ASP B 1 329 ? -15.873 9.148 76.904 1.00 37.29 329 ASP B N 1
ATOM 5085 C CA . ASP B 1 329 ? -16.097 9.227 75.450 1.00 35.74 329 ASP B CA 1
ATOM 5086 C C . ASP B 1 329 ? -15.298 8.134 74.716 1.00 34.21 329 ASP B C 1
ATOM 5087 O O . ASP B 1 329 ? -14.057 8.188 74.636 1.00 33.14 329 ASP B O 1
ATOM 5092 N N . GLY B 1 330 ? -16.011 7.118 74.235 1.00 32.28 330 GLY B N 1
ATOM 5093 C CA . GLY B 1 330 ? -15.426 6.049 73.420 1.00 31.52 330 GLY B CA 1
ATOM 5094 C C . GLY B 1 330 ? -14.852 6.433 72.033 1.00 29.75 330 GLY B C 1
ATOM 5095 O O . GLY B 1 330 ? -14.130 5.626 71.438 1.00 30.27 330 GLY B O 1
ATOM 5096 N N . TYR B 1 331 ? -15.174 7.630 71.530 1.00 25.28 331 TYR B N 1
ATOM 5097 C CA . TYR B 1 331 ? -14.682 8.094 70.246 1.00 26.32 331 TYR B CA 1
ATOM 5098 C C . TYR B 1 331 ? -13.168 7.976 70.157 1.00 25.68 331 TYR B C 1
ATOM 5099 O O . TYR B 1 331 ? -12.633 7.444 69.175 1.00 26.70 331 TYR B O 1
ATOM 5108 N N . TRP B 1 332 ? -12.476 8.443 71.186 1.00 23.19 332 TRP B N 1
ATOM 5109 C CA . TRP B 1 332 ? -11.009 8.452 71.154 1.00 22.94 332 TRP B CA 1
ATOM 5110 C C . TRP B 1 332 ? -10.412 7.052 71.077 1.00 24.36 332 TRP B C 1
ATOM 5111 O O . TRP B 1 332 ? -9.684 6.741 70.092 1.00 25.91 332 TRP B O 1
ATOM 5122 N N . PRO B 1 333 ? -10.722 6.188 72.070 1.00 23.71 333 PRO B N 1
ATOM 5123 C CA . PRO B 1 333 ? -10.095 4.860 71.992 1.00 21.56 333 PRO B CA 1
ATOM 5124 C C . PRO B 1 333 ? -10.527 4.163 70.701 1.00 22.99 333 PRO B C 1
ATOM 5125 O O . PRO B 1 333 ? -9.776 3.363 70.127 1.00 25.32 333 PRO B O 1
ATOM 5129 N N . SER B 1 334 ? -11.703 4.502 70.206 1.00 22.43 334 SER B N 1
ATOM 5130 C CA . SER B 1 334 ? -12.198 3.822 69.026 1.00 24.04 334 SER B CA 1
ATOM 5131 C C . SER B 1 334 ? -11.391 4.269 67.764 1.00 27.19 334 SER B C 1
ATOM 5132 O O . SER B 1 334 ? -10.869 3.416 67.015 1.00 28.53 334 SER B O 1
ATOM 5135 N N . ILE B 1 335 ? -11.257 5.586 67.551 1.00 26.54 335 ILE B N 1
ATOM 5136 C CA . ILE B 1 335 ? -10.373 6.069 66.495 1.00 27.65 335 ILE B CA 1
ATOM 5137 C C . ILE B 1 335 ? -8.962 5.440 66.641 1.00 26.61 335 ILE B C 1
ATOM 5138 O O . ILE B 1 335 ? -8.378 4.990 65.633 1.00 25.61 335 ILE B O 1
ATOM 5143 N N . SER B 1 336 ? -8.478 5.328 67.884 1.00 23.53 336 SER B N 1
ATOM 5144 C CA . SER B 1 336 ? -7.122 4.828 68.101 1.00 23.36 336 SER B CA 1
ATOM 5145 C C . SER B 1 336 ? -7.021 3.396 67.707 1.00 22.74 336 SER B C 1
ATOM 5146 O O . SER B 1 336 ? -6.000 2.986 67.172 1.00 20.89 336 SER B O 1
ATOM 5149 N N . ARG B 1 337 ? -8.071 2.612 67.960 1.00 25.97 337 ARG B N 1
ATOM 5150 C CA . ARG B 1 337 ? -7.991 1.165 67.652 1.00 24.96 337 ARG B CA 1
ATOM 5151 C C . ARG B 1 337 ? -7.954 1.026 66.127 1.00 21.31 337 ARG B C 1
ATOM 5152 O O . ARG B 1 337 ? -7.165 0.277 65.573 1.00 20.56 337 ARG B O 1
ATOM 5160 N N . LYS B 1 338 ? -8.759 1.827 65.455 1.00 20.23 338 LYS B N 1
ATOM 5161 C CA . LYS B 1 338 ? -8.841 1.726 64.003 1.00 20.28 338 LYS B CA 1
ATOM 5162 C C . LYS B 1 338 ? -7.483 2.093 63.448 1.00 21.61 338 LYS B C 1
ATOM 5163 O O . LYS B 1 338 ? -6.949 1.319 62.617 1.00 20.87 338 LYS B O 1
ATOM 5169 N N . THR B 1 339 ? -6.893 3.219 63.917 1.00 20.46 339 THR B N 1
ATOM 5170 C CA . THR B 1 339 ? -5.591 3.546 63.351 1.00 21.21 339 THR B CA 1
ATOM 5171 C C . THR B 1 339 ? -4.531 2.486 63.578 1.00 21.02 339 THR B C 1
ATOM 5172 O O . THR B 1 339 ? -3.781 2.178 62.657 1.00 22.61 339 THR B O 1
ATOM 5176 N N . GLN B 1 340 ? -4.563 1.824 64.725 1.00 20.34 340 GLN B N 1
ATOM 5177 C CA . GLN B 1 340 ? -3.545 0.820 65.046 1.00 20.13 340 GLN B CA 1
ATOM 5178 C C . GLN B 1 340 ? -3.758 -0.459 64.192 1.00 23.62 340 GLN B C 1
ATOM 5179 O O . GLN B 1 340 ? -2.798 -1.235 63.875 1.00 24.18 340 GLN B O 1
ATOM 5185 N N . LEU B 1 341 ? -5.014 -0.666 63.779 1.00 24.08 341 LEU B N 1
ATOM 5186 C CA . LEU B 1 341 ? -5.368 -1.885 63.052 1.00 22.86 341 LEU B CA 1
ATOM 5187 C C . LEU B 1 341 ? -4.791 -1.731 61.698 1.00 23.45 341 LEU B C 1
ATOM 5188 O O . LEU B 1 341 ? -4.209 -2.686 61.188 1.00 26.01 341 LEU B O 1
ATOM 5193 N N . VAL B 1 342 ? -4.878 -0.519 61.114 1.00 20.80 342 VAL B N 1
ATOM 5194 C CA . VAL B 1 342 ? -4.343 -0.365 59.780 1.00 17.65 342 VAL B CA 1
ATOM 5195 C C . VAL B 1 342 ? -2.807 -0.477 59.840 1.00 18.64 342 VAL B C 1
ATOM 5196 O O . VAL B 1 342 ? -2.151 -1.178 59.034 1.00 19.55 342 VAL B O 1
ATOM 5200 N N . VAL B 1 343 ? -2.228 0.196 60.821 1.00 18.62 343 VAL B N 1
ATOM 5201 C CA . VAL B 1 343 ? -0.839 -0.053 61.131 1.00 19.08 343 VAL B CA 1
ATOM 5202 C C . VAL B 1 343 ? -0.475 -1.548 61.114 1.00 23.25 343 VAL B C 1
ATOM 5203 O O . VAL B 1 343 ? 0.518 -1.906 60.515 1.00 23.53 343 VAL B O 1
ATOM 5207 N N . ASP B 1 344 ? -1.271 -2.442 61.717 1.00 27.47 344 ASP B N 1
ATOM 5208 C CA . ASP B 1 344 ? -0.832 -3.870 61.769 1.00 29.45 344 ASP B CA 1
ATOM 5209 C C . ASP B 1 344 ? -1.020 -4.605 60.457 1.00 28.01 344 ASP B C 1
ATOM 5210 O O . ASP B 1 344 ? -0.198 -5.431 60.058 1.00 28.32 344 ASP B O 1
ATOM 5215 N N . ALA B 1 345 ? -2.122 -4.308 59.792 1.00 27.07 345 ALA B N 1
ATOM 5216 C CA . ALA B 1 345 ? -2.359 -4.802 58.429 1.00 25.11 345 ALA B CA 1
ATOM 5217 C C . ALA B 1 345 ? -1.138 -4.432 57.552 1.00 23.30 345 ALA B C 1
ATOM 5218 O O . ALA B 1 345 ? -0.611 -5.268 56.856 1.00 22.02 345 ALA B O 1
ATOM 5220 N N . VAL B 1 346 ? -0.672 -3.191 57.640 1.00 23.38 346 VAL B N 1
ATOM 5221 C CA . VAL B 1 346 ? 0.442 -2.756 56.828 1.00 23.69 346 VAL B CA 1
ATOM 5222 C C . VAL B 1 346 ? 1.666 -3.551 57.193 1.00 24.43 346 VAL B C 1
ATOM 5223 O O . VAL B 1 346 ? 2.263 -4.114 56.341 1.00 26.13 346 VAL B O 1
ATOM 5227 N N . LYS B 1 347 ? 1.973 -3.693 58.471 1.00 27.43 347 LYS B N 1
ATOM 5228 C CA . LYS B 1 347 ? 3.152 -4.418 58.910 1.00 28.49 347 LYS B CA 1
ATOM 5229 C C . LYS B 1 347 ? 3.013 -5.851 58.552 1.00 27.79 347 LYS B C 1
ATOM 5230 O O . LYS B 1 347 ? 3.976 -6.488 58.161 1.00 27.85 347 LYS B O 1
ATOM 5236 N N . GLU B 1 348 ? 1.812 -6.384 58.676 1.00 28.38 348 GLU B N 1
ATOM 5237 C CA . GLU B 1 348 ? 1.639 -7.800 58.340 1.00 29.49 348 GLU B CA 1
ATOM 5238 C C . GLU B 1 348 ? 1.613 -8.109 56.848 1.00 31.19 348 GLU B C 1
ATOM 5239 O O . GLU B 1 348 ? 1.852 -9.247 56.467 1.00 32.92 348 GLU B O 1
ATOM 5245 N N . SER B 1 349 ? 1.293 -7.131 56.000 1.00 32.08 349 SER B N 1
ATOM 5246 C CA . SER B 1 349 ? 1.402 -7.336 54.546 1.00 32.20 349 SER B CA 1
ATOM 5247 C C . SER B 1 349 ? 2.902 -7.403 54.128 1.00 32.59 349 SER B C 1
ATOM 5248 O O . SER B 1 349 ? 3.282 -8.295 53.386 1.00 31.93 349 SER B O 1
ATOM 5251 N N . VAL B 1 350 ? 3.745 -6.482 54.611 1.00 31.89 350 VAL B N 1
ATOM 5252 C CA . VAL B 1 350 ? 5.191 -6.607 54.439 1.00 32.87 350 VAL B CA 1
ATOM 5253 C C . VAL B 1 350 ? 5.724 -7.953 54.957 1.00 36.21 350 VAL B C 1
ATOM 5254 O O . VAL B 1 350 ? 6.272 -8.672 54.168 1.00 39.56 350 VAL B O 1
ATOM 5258 N N . ASP B 1 351 ? 5.523 -8.346 56.226 1.00 38.22 351 ASP B N 1
ATOM 5259 C CA . ASP B 1 351 ? 6.079 -9.620 56.698 1.00 38.24 351 ASP B CA 1
ATOM 5260 C C . ASP B 1 351 ? 5.616 -10.715 55.794 1.00 39.47 351 ASP B C 1
ATOM 5261 O O . ASP B 1 351 ? 6.450 -11.468 55.329 1.00 42.95 351 ASP B O 1
ATOM 5266 N N . LYS B 1 352 ? 4.320 -10.819 55.502 1.00 38.86 352 LYS B N 1
ATOM 5267 C CA . LYS B 1 352 ? 3.869 -11.827 54.517 1.00 39.38 352 LYS B CA 1
ATOM 5268 C C . LYS B 1 352 ? 4.236 -11.501 53.028 1.00 40.00 352 LYS B C 1
ATOM 5269 O O . LYS B 1 352 ? 3.516 -11.896 52.119 1.00 40.37 352 LYS B O 1
ATOM 5275 N N . ASN B 1 353 ? 5.327 -10.780 52.766 1.00 39.86 353 ASN B N 1
ATOM 5276 C CA . ASN B 1 353 ? 5.793 -10.554 51.373 1.00 40.86 353 ASN B CA 1
ATOM 5277 C C . ASN B 1 353 ? 4.912 -9.705 50.402 1.00 42.16 353 ASN B C 1
ATOM 5278 O O . ASN B 1 353 ? 4.970 -9.879 49.172 1.00 42.48 353 ASN B O 1
ATOM 5283 N N . TYR B 1 354 ? 4.139 -8.769 50.967 1.00 41.98 354 TYR B N 1
ATOM 5284 C CA . TYR B 1 354 ? 3.276 -7.830 50.225 1.00 38.72 354 TYR B CA 1
ATOM 5285 C C . TYR B 1 354 ? 1.954 -8.456 49.798 1.00 38.25 354 TYR B C 1
ATOM 5286 O O . TYR B 1 354 ? 1.418 -8.125 48.772 1.00 39.49 354 TYR B O 1
ATOM 5295 N N . GLN B 1 355 ? 1.430 -9.340 50.634 1.00 39.15 355 GLN B N 1
ATOM 5296 C CA . GLN B 1 355 ? 0.114 -9.983 50.488 1.00 41.07 355 GLN B CA 1
ATOM 5297 C C . GLN B 1 355 ? -1.073 -9.069 50.886 1.00 38.90 355 GLN B C 1
ATOM 5298 O O . GLN B 1 355 ? -0.977 -8.207 51.752 1.00 39.91 355 GLN B O 1
ATOM 5304 N N . GLN B 1 356 ? -2.200 -9.258 50.234 1.00 36.80 356 GLN B N 1
ATOM 5305 C CA . GLN B 1 356 ? -3.344 -8.439 50.479 1.00 36.39 356 GLN B CA 1
ATOM 5306 C C . GLN B 1 356 ? -3.922 -8.891 51.824 1.00 37.38 356 GLN B C 1
ATOM 5307 O O . GLN B 1 356 ? -4.200 -10.075 51.997 1.00 41.24 356 GLN B O 1
ATOM 5313 N N . ILE B 1 357 ? -4.097 -7.984 52.779 1.00 34.01 357 ILE B N 1
ATOM 5314 C CA . ILE B 1 357 ? -4.582 -8.359 54.104 1.00 30.96 357 ILE B CA 1
ATOM 5315 C C . ILE B 1 357 ? -6.025 -7.950 54.274 1.00 31.22 357 ILE B C 1
ATOM 5316 O O . ILE B 1 357 ? -6.366 -6.785 54.127 1.00 31.67 357 ILE B O 1
ATOM 5321 N N . SER B 1 358 ? -6.865 -8.914 54.615 1.00 32.32 358 SER B N 1
ATOM 5322 C CA . SER B 1 358 ? -8.277 -8.676 54.828 1.00 33.77 358 SER B CA 1
ATOM 5323 C C . SER B 1 358 ? -8.505 -8.168 56.220 1.00 34.59 358 SER B C 1
ATOM 5324 O O . SER B 1 358 ? -7.955 -8.700 57.170 1.00 34.85 358 SER B O 1
ATOM 5327 N N . LEU B 1 359 ? -9.355 -7.168 56.362 1.00 36.23 359 LEU B N 1
ATOM 5328 C CA . LEU B 1 359 ? -9.602 -6.626 57.689 1.00 37.90 359 LEU B CA 1
ATOM 5329 C C . LEU B 1 359 ? -10.889 -7.113 58.325 1.00 40.15 359 LEU B C 1
ATOM 5330 O O . LEU B 1 359 ? -11.271 -6.604 59.368 1.00 42.32 359 LEU B O 1
ATOM 5335 N N . SER B 1 360 ? -11.525 -8.118 57.716 1.00 41.88 360 SER B N 1
ATOM 5336 C CA . SER B 1 360 ? -12.741 -8.788 58.246 1.00 42.31 360 SER B CA 1
ATOM 5337 C C . SER B 1 360 ? -12.589 -9.467 59.638 1.00 43.62 360 SER B C 1
ATOM 5338 O O . SER B 1 360 ? -13.344 -9.181 60.585 1.00 44.96 360 SER B O 1
#

Organism: Arabidopsis thaliana (NCBI:txid3702)

Secondary structure (DSSP, 8-state):
-EEEE----TTHHHHHHHHHH-TTEEEEEEE-SSHHHHHHHHHHTT--TT-EEESSHHHHHH-TT--EEEE---GGGHHHHHHHHHTTT-EEEEPSS---HHHHHHHHHHHHTTT-------TTSGGGTTTTTGGG-TTTT-SEEEEEEEEE-B--HHHHHH-GGG-TTSSTTHHIIIIIHHHHHHHHHHTTT---SEEEEPS--EE-TTS-EEEEEEEEE-SSS-EEEEEEESBS----EEEEESSEEEEESS-SS-SBTTEEEEEEEES--B-TTSSSBSS--EEEEEE-SS-TTT--TTGGG---HHHHHHHHHHHHHHHHHHHHTTT--EE--/-EEEE----THHHHHHHHHHH-SSEEEEEEE-SSHHHHHHHHHHTT--TT-EEESSHHHHHT-TT--EEEE---GGGHHHHHHHHHTTT-EEEEPSS---HHHHHHHHHHHHHTT-------TTSHHHHHHHHHHH-TTTT-SEEEEEEEEE-B--HHHHHHSGGG-TTSSTTTHIIIIIHHHHHHHHHHTTT---SEEEEPS--EE-TTS-EEEEEEEEE-SSS-EEEEEEESBS----EEEEESSEEEEESSSSS-SSTTEEEEEEEES--B-TTSSSBSSPPEEEEEE-SS-TTT--TTT---SS-PPP-THHHHHHHHHHHHHHHHHHHHHTTS--EE--

Solvent-accessible surface area: 26946 Å² total

B-factor: mean 33.07, std 12.96, range [3.41, 500.0]

Foldseek 3Di:
DAEEEEALDPVVLVLQVLQVQQVLHDHAEYEYCALVVLVVSCVVNVHDDNHHYDNHLVVVLPPPVHQAYEYPFFQQCQLPSLLSSCVSPHAYAAEFPRHQLVSLVSSVVSNVVSVYHYYQALCQFPVNVVVLVCLVPCAQANAWQEKEEEWEAADDPCCCVPPLLQDCNTNQQHFCGPTVLQRLLVRCSSVVNDQFFKKFKDPPFDHDPVRGTAWTKIKGHNPPNYMYMYITHNHDHGWWMWIHGPFKIKIAIQRRDDPDQQKGKIKMDGDWDDPPVSPGIPDDIGMDMDGDNRGRSSSVNVSSVPVVVSSSSSSSSNNSVSNVVCVVVPRDMGGPD/DAEEEEALDPVVLVLQVLQVVAPLGAYAEYEHCALVVQVVSCVVSVHDPNRDGYNHLLVVLPDVVHQAYEYPWFQLCQLVSLLSNLQSNHAYADEFPRHQLVSLVNSVVSNQVSQHHYYDALCQFVVVVVVLVQLVDCAQANAWQEKEEEWEAADDPCCCVPPQLLPCNTVQQHFCRPTVLVRLLVVCSSVVNDFFFKKWWDPDFDHDPNRGTAWTKIKGHNPPNYIYIYIYHNRDHTWWMWIHHPFWIKIDIQSRHAPDQQKGKIKIDTNWAADPVNPDIPDDIDMDMDGGRRGRSSSVNVSSCPPPPDGHDPPVSSSSSSSSNNSVSNVVNVVVPRDMGGPD

Nearest PDB structures (foldseek):
  1ydw-assembly1_A  TM=1.003E+00  e=3.239E-75  Arabidopsis thaliana
  2glx-assembly6_F  TM=8.223E-01  e=3.227E-20  Ensifer adhaerens
  3db2-assembly2_A  TM=8.123E-01  e=1.240E-19  Desulfitobacterium hafniense DCB-2
  4koa-assembly1_A-2  TM=8.082E-01  e=5.383E-19  Sinorhizobium meliloti 1021
  7xre-assembly1_E  TM=7.610E-01  e=9.131E-20  human intestinal bacterium PUE

CATH classification: 3.40.50.720 (+1 more: 3.30.360.10)

Radius of gyration: 28.56 Å; Cα contacts (8 Å, |Δi|>4): 1591; chains: 2; bounding box: 46×46×97 Å

InterPro domains:
  IPR000683 Gfo/Idh/MocA-like oxidoreductase, N-terminal [PF01408] (7-126)
  IPR036291 NAD(P)-binding domain superfamily [SSF51735] (5-161)
  IPR055170 GFO/IDH/MocA-like oxidoreductase domain [PF22725] (146-261)

GO terms:
  GO:0005829 cytosol (C, HDA)

Sequence (681 aa):
QIRIGVGCADIARKVSRAIHLAPNATISGVASRSLEKAKAFATANNYPESTKIHGSYESLLEDPEIDALYVPLPTSLHVEWAIKAAEKGKHILLEKPVANVTEFDKIVDACEANGVQIDGTWVHNPRTALLKEFLSDSERFGQLKTVQSCFSFAGDEDFLKNDIRVKPGLDGLGALGDAGWYAIRATLLANNFELPKTVTAFPGAVLNEAGVILSCGASLSWEDGRTATIYCSFLANLTEITAIGTKGTLRVHDFIIPYKETEASFTTSTKAWFNDLVTAWVSPPSEHTVKTELPQEACVREFARLVYWPSISRKTQLVVDAVKESVDKNYQQISLSQIRIGVGCADIARKVSRAIHLAPNATISGVASRSLEKAKAFATANNYPESTKIHGSYESLLEDPEIDALYVPLPTSLHVEWAIKAAEKGKHILLEKPVANVTEFDKIVDACEANGVQIDGTWVHNPRTALLKEFLSDSERFGQLKTVQSCFSFAGDEDFLKNDIRVKPGLDGLGALGDAGWYAIRATLLANNFELPKTVTAFPGAVLNEAGVILSCGASLSWEDGRTATIYCSFLANLTEITAIGTKGTLRVHDFIIPYKETEASFTTSTKAWFNDLVTAWVSPPSEHTVKTELPQEACVREFAIKNNGAKPDGYWPSISRKTQLVVDAVKESVDKNYQQISLS